Protein AF-A0A2H6ASZ6-F1 (afdb_monomer_lite)

Foldseek 3Di:
DVDDDDDDPLCCCQFVVLFVVVQVVLLVLLLLVLLCVVVVHDSVQWDDDPQKIDGPPDPDIDGSVRSQVVLVPDPDDDPSQPVHSGGGGDDDQPDAFDKFKWKWWWWWADQQQRDIATPAIEMEIEFADDPDPVVLVVLLVVLLQQLLLFAAFADFDADPPPRHTPQPDCVRGPRDDPRSDDDYHYDYDHDFDPRGPVSGHRRNNVNNVRNNVNSQLNLQVLCVVLVRDGFDPRSYSVSSNVVSVVSVVVVVVVVPPPDDDDDDDDDDDDDDDDDDDDDDDDDDDDDDDDDDDDDDDDDDDDDDYDDDDDDDDDDDDDDDDDDDDDDDDDDDDDDDDDDDDDDDDDDDDDDDDDDDDDDDDDDDDDDDDDDDDDDDDDDDDDDDDDDIRTDIDTDGD

pLDDT: mean 71.55, std 31.67, range [21.22, 98.69]

Radius of gyration: 35.8 Å; chains: 1; bounding box: 92×100×87 Å

Sequence (397 aa):
MEEGGGTGGSRSLTAEGAAILEAAEKVIEKGRIAAARHFEAAVEDVVFADGVFRVKGTDRAVDVIELARIVKSWSARPPELENGLDAEARIELPAWTFPNGCHIAEVEIDPETGVVSLERYTVVDDFGVVLNPLLVAGQVHGGVAQGVGQALTERTVYDPDSGQLLTATFLDYAIPRADDLCAIDFSWIEVPCRNNPLGVKGCGEAGSIGSPPAVINAVVDALAELGVRHVDMPATPARVREVIGRARGRGRDRGGAGGGRGGSRLRGAGQSLRRRQVGDGLRHEPPGSASLHPLRPGDGNRRPDGMRGGRYGQLLACLPAGPPHGAARRLHRHLPNPSVPVGTGTAAAVAVPVFRQATRLSGVRAPAGGARYQGSSSTSSTGASPKPLKRVARTLL

Secondary structure (DSSP, 8-state):
--S---S-TT-HHHHHHHHHHHHHHHHHHHHHHHHHHHHT--GGGEEEETTEEEETTSS-EEEHHHHHHHHHH-SS--GGGTTTT--------SS----EEEEEEEEEE-TTT--EEEEEEEEEEE-BS-S-HHHHHHHHHHHHHHHHHHHHT----B-TTT--BS--STTTS-PPPTTS-PPEEEEEE----TTSTT-B---TTHHHHHHHHHHHHHHHHHTGGGT----PSS--HHHHHHHHHHHHHHHHHHHGGG---------------------------PPPPPPPPP--------------PPPP--------------------PPPPP---------------------------------------------PPPPPPEEEE-----

Structure (mmCIF, N/CA/C/O backbone):
data_AF-A0A2H6ASZ6-F1
#
_entry.id   AF-A0A2H6ASZ6-F1
#
loop_
_atom_site.group_PDB
_atom_site.id
_atom_site.type_symbol
_atom_site.label_atom_id
_atom_site.label_alt_id
_atom_site.label_comp_id
_atom_site.label_asym_id
_atom_site.label_entity_id
_atom_site.label_seq_id
_atom_site.pdbx_PDB_ins_code
_atom_site.Cartn_x
_atom_site.Cartn_y
_atom_site.Cartn_z
_atom_site.occupancy
_atom_site.B_iso_or_equiv
_atom_site.auth_seq_id
_atom_site.auth_comp_id
_atom_site.auth_asym_id
_atom_site.auth_atom_id
_atom_site.pdbx_PDB_model_num
ATOM 1 N N . MET A 1 1 ? 21.095 6.890 -5.751 1.00 52.12 1 MET A N 1
ATOM 2 C CA . MET A 1 1 ? 20.339 8.134 -5.506 1.00 52.12 1 MET A CA 1
ATOM 3 C C . MET A 1 1 ? 21.199 8.999 -4.615 1.00 52.12 1 MET A C 1
ATOM 5 O O . MET A 1 1 ? 21.463 8.580 -3.496 1.00 52.12 1 MET A O 1
ATOM 9 N N . GLU A 1 2 ? 21.686 10.126 -5.125 1.00 64.81 2 GLU A N 1
ATOM 10 C CA . GLU A 1 2 ? 22.511 11.062 -4.344 1.00 64.81 2 GLU A CA 1
ATOM 11 C C . GLU A 1 2 ? 21.645 12.061 -3.561 1.00 64.81 2 GLU A C 1
ATOM 13 O O . GLU A 1 2 ? 21.962 12.409 -2.428 1.00 64.81 2 GLU A O 1
ATOM 18 N N . GLU A 1 3 ? 20.482 12.422 -4.112 1.00 81.44 3 GLU A N 1
ATOM 19 C CA . GLU A 1 3 ? 19.431 13.190 -3.444 1.00 81.44 3 GLU A CA 1
ATOM 20 C C . GLU A 1 3 ? 18.079 12.473 -3.584 1.00 81.44 3 GLU A C 1
ATOM 22 O O . GLU A 1 3 ? 17.826 11.786 -4.577 1.00 81.44 3 GLU A O 1
ATOM 27 N N . GLY A 1 4 ? 17.186 12.633 -2.603 1.00 82.69 4 GLY A N 1
ATOM 28 C CA . GLY A 1 4 ? 15.859 12.017 -2.631 1.00 82.69 4 GLY A CA 1
ATOM 29 C C . GLY A 1 4 ? 14.958 12.465 -1.481 1.00 82.69 4 GLY A C 1
ATOM 30 O O . GLY A 1 4 ? 15.425 12.918 -0.440 1.00 82.69 4 GLY A O 1
ATOM 31 N N . GLY A 1 5 ? 13.644 12.334 -1.672 1.00 82.56 5 GLY A N 1
ATOM 32 C CA . GLY A 1 5 ? 12.630 12.749 -0.694 1.00 82.56 5 GLY A CA 1
ATOM 33 C C . GLY A 1 5 ? 12.219 11.685 0.334 1.00 82.56 5 GLY A C 1
ATOM 34 O O . GLY A 1 5 ? 11.289 11.937 1.099 1.00 82.56 5 GLY A O 1
ATOM 35 N N . GLY A 1 6 ? 12.862 10.512 0.317 1.00 87.88 6 GLY A N 1
ATOM 36 C CA . GLY A 1 6 ? 12.512 9.352 1.143 1.00 87.88 6 GLY A CA 1
ATOM 37 C C . GLY A 1 6 ? 11.154 8.716 0.807 1.00 87.88 6 GLY A C 1
ATOM 38 O O . GLY A 1 6 ? 10.396 9.220 -0.023 1.00 87.88 6 GLY A O 1
ATOM 39 N N . THR A 1 7 ? 10.845 7.614 1.495 1.00 90.25 7 THR A N 1
ATOM 40 C CA . THR A 1 7 ? 9.547 6.928 1.411 1.00 90.25 7 THR A CA 1
ATOM 41 C C . THR A 1 7 ? 8.629 7.326 2.573 1.00 90.25 7 THR A C 1
ATOM 43 O O . THR A 1 7 ? 9.092 7.535 3.693 1.00 90.25 7 THR A O 1
ATOM 46 N N . GLY A 1 8 ? 7.332 7.474 2.295 1.00 87.38 8 GLY A N 1
ATOM 47 C CA . GLY A 1 8 ? 6.302 7.984 3.214 1.00 87.38 8 GLY A CA 1
ATOM 48 C C . GLY A 1 8 ? 5.227 8.779 2.460 1.00 87.38 8 GLY A C 1
ATOM 49 O O . GLY A 1 8 ? 5.470 9.200 1.326 1.00 87.38 8 GLY A O 1
ATOM 50 N N . GLY A 1 9 ? 4.025 8.957 3.025 1.00 87.62 9 GLY A N 1
ATOM 51 C CA . GLY A 1 9 ? 2.923 9.639 2.324 1.00 87.62 9 GLY A CA 1
ATOM 52 C C . GLY A 1 9 ? 2.546 8.958 1.001 1.00 87.62 9 GLY A C 1
ATOM 53 O O . GLY A 1 9 ? 2.246 9.630 0.014 1.00 87.62 9 GLY A O 1
ATOM 54 N N . SER A 1 10 ? 2.712 7.630 0.937 1.00 89.94 10 SER A N 1
ATOM 55 C CA . SER A 1 10 ? 2.481 6.778 -0.237 1.00 89.94 10 SER A CA 1
ATOM 56 C C . SER A 1 10 ? 3.192 7.232 -1.531 1.00 89.94 10 SER A C 1
ATOM 58 O O . SER A 1 10 ? 2.763 6.888 -2.635 1.00 89.94 10 SER A O 1
ATOM 60 N N . ARG A 1 11 ? 4.293 7.996 -1.417 1.00 90.88 11 ARG A N 1
ATOM 61 C CA . ARG A 1 11 ? 4.909 8.731 -2.541 1.00 90.88 11 ARG A CA 1
ATOM 62 C C . ARG A 1 11 ? 5.873 7.949 -3.431 1.00 90.88 11 ARG A C 1
ATOM 64 O O . ARG A 1 11 ? 6.196 8.431 -4.513 1.00 90.88 11 ARG A O 1
ATOM 71 N N . SER A 1 12 ? 6.401 6.807 -2.986 1.00 92.44 12 SER A N 1
ATOM 72 C CA . SER A 1 12 ? 7.552 6.191 -3.669 1.00 92.44 12 SER A CA 1
ATOM 73 C C . SER A 1 12 ? 7.226 5.779 -5.097 1.00 92.44 12 SER A C 1
ATOM 75 O O . SER A 1 12 ? 7.929 6.171 -6.021 1.00 92.44 12 SER A O 1
ATOM 77 N N . LEU A 1 13 ? 6.107 5.088 -5.328 1.00 92.56 13 LEU A N 1
ATOM 78 C CA . LEU A 1 13 ? 5.757 4.696 -6.693 1.00 92.56 13 LEU A CA 1
ATOM 79 C C . LEU A 1 13 ? 5.395 5.898 -7.585 1.00 92.56 13 LEU A C 1
ATOM 81 O O . LEU A 1 13 ? 5.711 5.898 -8.772 1.00 92.56 13 LEU A O 1
ATOM 85 N N . THR A 1 14 ? 4.764 6.935 -7.029 1.00 92.69 14 THR A N 1
ATOM 86 C CA . THR A 1 14 ? 4.361 8.108 -7.815 1.00 92.69 14 THR A CA 1
ATOM 87 C C . THR A 1 14 ? 5.562 8.975 -8.193 1.00 92.69 14 THR A C 1
ATOM 89 O O . THR A 1 14 ? 5.628 9.430 -9.333 1.00 92.69 14 THR A O 1
ATOM 92 N N . ALA A 1 15 ? 6.521 9.175 -7.284 1.00 92.06 15 ALA A N 1
ATOM 93 C CA . ALA A 1 15 ? 7.697 10.015 -7.505 1.00 92.06 15 ALA A CA 1
ATOM 94 C C . ALA A 1 15 ? 8.921 9.228 -8.008 1.00 92.06 15 ALA A C 1
ATOM 96 O O . ALA A 1 15 ? 9.432 9.500 -9.091 1.00 92.06 15 ALA A O 1
ATOM 97 N N . GLU A 1 16 ? 9.390 8.236 -7.252 1.00 92.69 16 GLU A N 1
ATOM 98 C CA . GLU A 1 16 ? 10.588 7.458 -7.604 1.00 92.69 16 GLU A CA 1
ATOM 99 C C . GLU A 1 16 ? 10.327 6.599 -8.849 1.00 92.69 16 GLU A C 1
ATOM 101 O O . GLU A 1 16 ? 11.180 6.524 -9.727 1.00 92.69 16 GLU A O 1
ATOM 106 N N . GLY A 1 17 ? 9.123 6.030 -8.989 1.00 93.62 17 GLY A N 1
ATOM 107 C CA . GLY A 1 17 ? 8.731 5.275 -10.186 1.00 93.62 17 GLY A CA 1
ATOM 108 C C . GLY A 1 17 ? 8.757 6.116 -11.468 1.00 93.62 17 GLY A C 1
ATOM 109 O O . GLY A 1 17 ? 9.269 5.668 -12.492 1.00 93.62 17 GLY A O 1
ATOM 110 N N . ALA A 1 18 ? 8.270 7.358 -11.411 1.00 93.06 18 ALA A N 1
ATOM 111 C CA . ALA A 1 18 ? 8.321 8.274 -12.549 1.00 93.06 18 ALA A CA 1
ATOM 112 C C . ALA A 1 18 ? 9.757 8.760 -12.853 1.00 93.06 18 ALA A C 1
ATOM 114 O O . ALA A 1 18 ? 10.101 8.929 -14.020 1.00 93.06 18 ALA A O 1
ATOM 115 N N . ALA A 1 19 ? 10.623 8.898 -11.842 1.00 93.81 19 ALA A N 1
ATOM 116 C CA . ALA A 1 19 ? 12.044 9.186 -12.052 1.00 93.81 19 ALA A CA 1
ATOM 117 C C . ALA A 1 19 ? 12.800 7.996 -12.670 1.00 93.81 19 ALA A C 1
ATOM 119 O O . ALA A 1 19 ? 13.644 8.189 -13.541 1.00 93.81 19 ALA A O 1
ATOM 120 N N . ILE A 1 20 ? 12.465 6.763 -12.273 1.00 95.12 20 ILE A N 1
ATOM 121 C CA . ILE A 1 20 ? 12.989 5.534 -12.888 1.00 95.12 20 ILE A CA 1
ATOM 122 C C . ILE A 1 20 ? 12.566 5.443 -14.361 1.00 95.12 20 ILE A C 1
ATOM 124 O O . ILE A 1 20 ? 13.389 5.068 -15.193 1.00 95.12 20 ILE A O 1
ATOM 128 N N . LEU A 1 21 ? 11.324 5.818 -14.696 1.00 94.94 21 LEU A N 1
ATOM 129 C CA . LEU A 1 21 ? 10.852 5.859 -16.083 1.00 94.94 21 LEU A CA 1
ATOM 130 C C . LEU A 1 21 ? 11.668 6.848 -16.932 1.00 94.94 21 LEU A C 1
ATOM 132 O O . LEU A 1 21 ? 12.227 6.442 -17.946 1.00 94.94 21 LEU A O 1
ATOM 136 N N . GLU A 1 22 ? 11.803 8.105 -16.498 1.00 95.00 22 GLU A N 1
ATOM 137 C CA . GLU A 1 22 ? 12.573 9.118 -17.241 1.00 95.00 22 GLU A CA 1
ATOM 138 C C . GLU A 1 22 ? 14.063 8.733 -17.363 1.00 95.00 22 GLU A C 1
ATOM 140 O O . GLU A 1 22 ? 14.683 8.915 -18.413 1.00 95.00 22 GLU A O 1
ATOM 145 N N . ALA A 1 23 ? 14.653 8.150 -16.312 1.00 96.06 23 ALA A N 1
ATOM 146 C CA . ALA A 1 23 ? 16.017 7.632 -16.377 1.00 96.06 23 ALA A CA 1
ATOM 147 C C . ALA A 1 23 ? 16.136 6.499 -17.412 1.00 96.06 23 ALA A C 1
ATOM 149 O O . ALA A 1 23 ? 17.063 6.508 -18.220 1.00 96.06 23 ALA A O 1
ATOM 150 N N . ALA A 1 24 ? 15.186 5.558 -17.439 1.00 96.75 24 ALA A N 1
ATOM 151 C CA . ALA A 1 24 ? 15.161 4.470 -18.414 1.00 96.75 24 ALA A CA 1
ATOM 152 C C . ALA A 1 24 ? 14.980 4.977 -19.857 1.00 96.75 24 ALA A C 1
ATOM 154 O O . ALA A 1 24 ? 15.649 4.477 -20.761 1.00 96.75 24 ALA A O 1
ATOM 155 N N . GLU A 1 25 ? 14.149 5.996 -20.085 1.00 96.31 25 GLU A N 1
ATOM 156 C CA . GLU A 1 25 ? 13.999 6.636 -21.400 1.00 96.31 25 GLU A CA 1
ATOM 157 C C . GLU A 1 25 ? 15.331 7.228 -21.891 1.00 96.31 25 GLU A C 1
ATOM 159 O O . GLU A 1 25 ? 15.745 6.945 -23.017 1.00 96.31 25 GLU A O 1
ATOM 164 N N . LYS A 1 26 ? 16.078 7.921 -21.022 1.00 96.88 26 LYS A N 1
ATOM 165 C CA . LYS A 1 26 ? 17.425 8.438 -21.331 1.00 96.88 26 LYS A CA 1
ATOM 166 C C . LYS A 1 26 ? 18.447 7.331 -21.625 1.00 96.88 26 LYS A C 1
ATOM 168 O O . LYS A 1 26 ? 19.269 7.488 -22.531 1.00 96.88 26 LYS A O 1
ATOM 173 N N . VAL A 1 27 ? 18.397 6.197 -20.911 1.00 97.69 27 VAL A N 1
ATOM 174 C CA . VAL A 1 27 ? 19.217 5.007 -21.236 1.00 97.69 27 VAL A CA 1
ATOM 175 C C . VAL A 1 27 ? 18.884 4.496 -22.641 1.00 97.69 27 VAL A C 1
ATOM 177 O O . VAL A 1 27 ? 19.789 4.173 -23.411 1.00 97.69 27 VAL A O 1
ATOM 180 N N . ILE A 1 28 ? 17.598 4.449 -23.005 1.00 98.00 28 ILE A N 1
ATOM 181 C CA . ILE A 1 28 ? 17.147 3.995 -24.327 1.00 98.00 28 ILE A CA 1
ATOM 182 C C . ILE A 1 28 ? 17.601 4.964 -25.426 1.00 98.00 28 ILE A C 1
ATOM 184 O O . ILE A 1 28 ? 18.074 4.510 -26.465 1.00 98.00 28 ILE A O 1
ATOM 188 N N . GLU A 1 29 ? 17.510 6.278 -25.218 1.00 97.31 29 GLU A N 1
ATOM 189 C CA . GLU A 1 29 ? 17.980 7.287 -26.179 1.00 97.31 29 GLU A CA 1
ATOM 190 C C . GLU A 1 29 ? 19.483 7.166 -26.453 1.00 97.31 29 GLU A C 1
ATOM 192 O O . GLU A 1 29 ? 19.888 7.013 -27.610 1.00 97.31 29 GLU A O 1
ATOM 197 N N . LYS A 1 30 ? 20.303 7.115 -25.395 1.00 98.00 30 LYS A N 1
ATOM 198 C CA . LYS A 1 30 ? 21.742 6.825 -25.498 1.00 98.00 30 LYS A CA 1
ATOM 199 C C . LYS A 1 30 ? 22.003 5.488 -26.193 1.00 98.00 30 LYS A C 1
ATOM 201 O O . LYS A 1 30 ? 22.866 5.387 -27.064 1.00 98.00 30 LYS A O 1
ATOM 206 N N . GLY A 1 31 ? 21.223 4.466 -25.853 1.00 98.12 31 GLY A N 1
ATOM 207 C CA . GLY A 1 31 ? 21.301 3.145 -26.460 1.00 98.12 31 GLY A CA 1
ATOM 208 C C . GLY A 1 31 ? 21.017 3.147 -27.965 1.00 98.12 31 GLY A C 1
ATOM 209 O O . GLY A 1 31 ? 21.724 2.466 -28.701 1.00 98.12 31 GLY A O 1
ATOM 210 N N . ARG A 1 32 ? 20.077 3.965 -28.467 1.00 98.31 32 ARG A N 1
ATOM 211 C CA . ARG A 1 32 ? 19.848 4.103 -29.921 1.00 98.31 32 ARG A CA 1
ATOM 212 C C . ARG A 1 32 ? 21.071 4.685 -30.629 1.00 98.31 32 ARG A C 1
ATOM 214 O O . ARG A 1 32 ? 21.480 4.132 -31.645 1.00 98.31 32 ARG A O 1
ATOM 221 N N . ILE A 1 33 ? 21.691 5.732 -30.075 1.00 98.00 33 ILE A N 1
ATOM 222 C CA . ILE A 1 33 ? 22.932 6.328 -30.614 1.00 98.00 33 ILE A CA 1
ATOM 223 C C . ILE A 1 33 ? 24.063 5.287 -30.619 1.00 98.00 33 ILE A C 1
ATOM 225 O O . ILE A 1 33 ? 24.768 5.116 -31.616 1.00 98.00 33 ILE A O 1
ATOM 229 N N . ALA A 1 34 ? 24.215 4.551 -29.516 1.00 98.19 34 ALA A N 1
ATOM 230 C CA . ALA A 1 34 ? 25.242 3.530 -29.378 1.00 98.19 34 ALA A CA 1
ATOM 231 C C . ALA A 1 34 ? 25.059 2.364 -30.367 1.00 98.19 34 ALA A C 1
ATOM 233 O O . ALA A 1 34 ? 26.008 1.961 -31.042 1.00 98.19 34 ALA A O 1
ATOM 234 N N . ALA A 1 35 ? 23.835 1.846 -30.481 1.00 98.31 35 ALA A N 1
ATOM 235 C CA . ALA A 1 35 ? 23.484 0.765 -31.392 1.00 98.31 35 ALA A CA 1
ATOM 236 C C . ALA A 1 35 ? 23.606 1.192 -32.863 1.00 98.31 35 ALA A C 1
ATOM 238 O O . ALA A 1 35 ? 24.105 0.420 -33.674 1.00 98.31 35 ALA A O 1
ATOM 239 N N . ALA A 1 36 ? 23.234 2.428 -33.207 1.00 98.00 36 ALA A N 1
ATOM 240 C CA . ALA A 1 36 ? 23.392 2.969 -34.557 1.00 98.00 36 ALA A CA 1
ATOM 241 C C . ALA A 1 36 ? 24.864 2.974 -34.998 1.00 98.00 36 ALA A C 1
ATOM 243 O O . ALA A 1 36 ? 25.190 2.469 -36.073 1.00 98.00 36 ALA A O 1
ATOM 244 N N . ARG A 1 37 ? 25.773 3.434 -34.122 1.00 96.62 37 ARG A N 1
ATOM 245 C CA . ARG A 1 37 ? 27.224 3.347 -34.356 1.00 96.62 37 ARG A CA 1
ATOM 246 C C . ARG A 1 37 ? 27.715 1.900 -34.440 1.00 96.62 37 ARG A C 1
ATOM 248 O O . ARG A 1 37 ? 28.572 1.614 -35.265 1.00 96.62 37 ARG A O 1
ATOM 255 N N . HIS A 1 38 ? 27.198 0.998 -33.605 1.00 97.25 38 HIS A N 1
ATOM 256 C CA 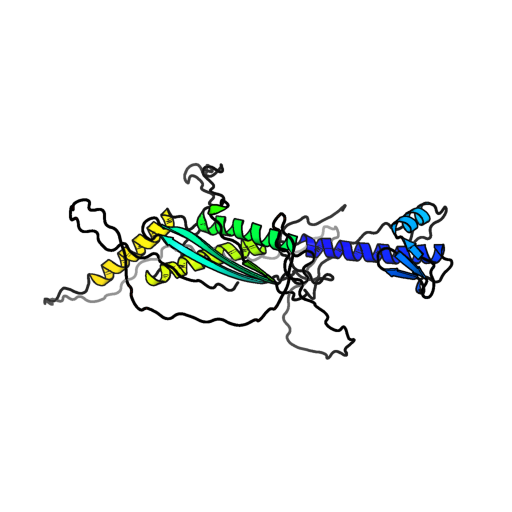. HIS A 1 38 ? 27.583 -0.417 -33.617 1.00 97.25 38 HIS A CA 1
ATOM 257 C C . HIS A 1 38 ? 27.139 -1.154 -34.895 1.00 97.25 38 HIS A C 1
ATOM 259 O O . HIS A 1 38 ? 27.878 -1.996 -35.396 1.00 97.25 38 HIS A O 1
ATOM 265 N N . PHE A 1 39 ? 25.962 -0.827 -35.433 1.00 98.00 39 PHE A N 1
ATOM 266 C CA . PHE A 1 39 ? 25.409 -1.440 -36.644 1.00 98.00 39 PHE A CA 1
ATOM 267 C C . PHE A 1 39 ? 25.753 -0.701 -37.943 1.00 98.00 39 PHE A C 1
ATOM 269 O O . PHE A 1 39 ? 25.282 -1.121 -39.002 1.00 98.00 39 PHE A O 1
ATOM 276 N N . GLU A 1 40 ? 26.508 0.399 -37.880 1.00 96.56 40 GLU A N 1
ATOM 277 C CA . GLU A 1 40 ? 26.760 1.290 -39.024 1.00 96.56 40 GLU A CA 1
ATOM 278 C C . GLU A 1 40 ? 25.442 1.686 -39.729 1.00 96.56 40 GLU A C 1
ATOM 280 O O . GLU A 1 40 ? 25.264 1.528 -40.936 1.00 96.56 40 GLU A O 1
ATOM 285 N N . ALA A 1 41 ? 24.468 2.136 -38.931 1.00 97.44 41 ALA A N 1
ATOM 286 C CA . ALA A 1 41 ? 23.109 2.472 -39.354 1.00 97.44 41 ALA A CA 1
ATOM 287 C C . ALA A 1 41 ? 22.698 3.880 -38.886 1.00 97.44 41 ALA A C 1
ATOM 289 O O . ALA A 1 41 ? 23.335 4.466 -38.010 1.00 97.44 41 ALA A O 1
ATOM 290 N N . ALA A 1 42 ? 21.611 4.414 -39.446 1.00 97.31 42 ALA A N 1
ATOM 291 C CA . ALA A 1 42 ? 20.997 5.651 -38.968 1.00 97.31 42 ALA A CA 1
ATOM 292 C C . ALA A 1 42 ? 20.338 5.442 -37.588 1.00 97.31 42 ALA A C 1
ATOM 294 O O . ALA A 1 42 ? 19.810 4.363 -37.302 1.00 97.31 42 ALA A O 1
ATOM 295 N N . VAL A 1 43 ? 20.337 6.468 -36.729 1.00 97.69 43 VAL A N 1
ATOM 296 C CA . VAL A 1 43 ? 19.743 6.389 -35.374 1.00 97.69 43 VAL A CA 1
ATOM 297 C C . VAL A 1 43 ? 18.229 6.196 -35.459 1.00 97.69 43 VAL A C 1
ATOM 299 O O . VAL A 1 43 ? 17.633 5.461 -34.674 1.00 97.69 43 VAL A O 1
ATOM 302 N N . GLU A 1 44 ? 17.622 6.802 -36.473 1.00 97.56 44 GLU A N 1
ATOM 303 C CA . GLU A 1 44 ? 16.206 6.748 -36.810 1.00 97.56 44 GLU A CA 1
ATOM 304 C C . GLU A 1 44 ? 15.758 5.335 -37.204 1.00 97.56 44 GLU A C 1
ATOM 306 O O . GLU A 1 44 ? 14.578 5.005 -37.055 1.00 97.56 44 GLU A O 1
ATOM 311 N N . ASP A 1 45 ? 16.678 4.485 -37.667 1.00 97.81 45 ASP A N 1
ATOM 312 C CA . ASP A 1 45 ? 16.417 3.089 -38.025 1.00 97.81 45 ASP A CA 1
ATOM 313 C C . ASP A 1 45 ? 16.581 2.118 -36.850 1.00 97.81 45 ASP A C 1
ATOM 315 O O . ASP A 1 45 ? 16.204 0.951 -36.972 1.00 97.81 45 ASP A O 1
ATOM 319 N N . VAL A 1 46 ? 17.071 2.577 -35.694 1.00 98.38 46 VAL A N 1
AT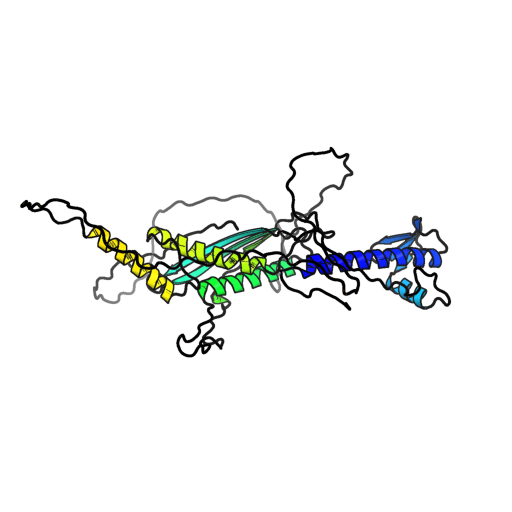OM 320 C CA . VAL A 1 46 ? 17.177 1.752 -34.486 1.00 98.38 46 VAL A CA 1
ATOM 321 C C . VAL A 1 46 ? 15.895 1.835 -33.658 1.00 98.38 46 VAL A C 1
ATOM 323 O O . VAL A 1 46 ? 15.488 2.897 -33.188 1.00 98.38 46 VAL A O 1
ATOM 326 N N . VAL A 1 47 ? 15.279 0.680 -33.411 1.00 97.88 47 VAL A N 1
ATOM 327 C CA . VAL A 1 47 ? 14.179 0.517 -32.449 1.00 97.88 47 VAL A CA 1
ATOM 328 C C . VAL A 1 47 ? 14.662 -0.206 -31.196 1.00 97.88 47 VAL A C 1
ATOM 330 O O . VAL A 1 47 ? 15.598 -1.000 -31.258 1.00 97.88 47 VAL A O 1
ATOM 333 N N . PHE A 1 48 ? 14.001 0.055 -30.068 1.00 98.12 48 PHE A N 1
ATOM 334 C CA . PHE A 1 48 ? 14.210 -0.660 -28.811 1.00 98.12 48 PHE A CA 1
ATOM 335 C C . PHE A 1 48 ? 12.909 -1.341 -28.385 1.00 98.12 48 PHE A C 1
ATOM 337 O O . PHE A 1 48 ? 11.870 -0.683 -28.321 1.00 98.12 48 PHE A O 1
ATOM 344 N N . ALA A 1 49 ? 12.973 -2.639 -28.104 1.00 96.94 49 ALA A N 1
ATOM 345 C CA . ALA A 1 49 ? 11.876 -3.434 -27.559 1.00 96.94 49 ALA A CA 1
ATOM 346 C C . ALA A 1 49 ? 12.455 -4.616 -26.770 1.00 96.94 49 ALA A C 1
ATOM 348 O O . ALA A 1 49 ? 13.510 -5.130 -27.131 1.00 96.94 49 ALA A O 1
ATOM 349 N N . ASP A 1 50 ? 11.782 -5.036 -25.696 1.00 95.44 50 ASP A N 1
ATOM 350 C CA . ASP A 1 50 ? 12.115 -6.245 -24.923 1.00 95.44 50 ASP A CA 1
ATOM 351 C C . ASP A 1 50 ? 13.595 -6.351 -24.479 1.00 95.44 50 ASP A C 1
ATOM 353 O O . ASP A 1 50 ? 14.176 -7.432 -24.426 1.00 95.44 50 ASP A O 1
ATOM 357 N N . GLY A 1 51 ? 14.225 -5.211 -24.163 1.00 97.31 51 GLY A N 1
ATOM 358 C CA . GLY A 1 51 ? 15.635 -5.142 -23.750 1.00 97.31 51 GLY A CA 1
ATOM 359 C C . GLY A 1 51 ? 16.654 -5.154 -24.898 1.00 97.31 51 GLY A C 1
ATOM 360 O O . GLY A 1 51 ? 17.855 -5.179 -24.636 1.00 97.31 51 GLY A O 1
ATOM 361 N N . VAL A 1 52 ? 16.201 -5.118 -26.153 1.00 98.38 52 VAL A N 1
ATOM 362 C CA . VAL A 1 52 ? 17.020 -5.305 -27.357 1.00 98.38 52 VAL A CA 1
ATOM 363 C C . VAL A 1 52 ? 16.917 -4.098 -28.291 1.00 98.38 52 VAL A C 1
ATOM 365 O O . VAL A 1 52 ? 15.823 -3.624 -28.602 1.00 98.38 52 VAL A O 1
ATOM 368 N N . PHE A 1 53 ? 18.062 -3.633 -28.793 1.00 98.62 53 PHE A N 1
ATOM 369 C CA . PHE A 1 53 ? 18.143 -2.675 -29.897 1.00 98.62 53 PHE A CA 1
ATOM 370 C C . PHE A 1 53 ? 18.225 -3.430 -31.225 1.00 98.62 53 PHE A C 1
ATOM 372 O O . PHE A 1 53 ? 19.019 -4.360 -31.352 1.00 98.62 53 PHE A O 1
ATOM 379 N N . ARG A 1 54 ? 17.426 -3.038 -32.223 1.00 98.44 54 ARG A N 1
ATOM 380 C CA . ARG A 1 54 ? 17.338 -3.695 -33.542 1.00 98.44 54 ARG A CA 1
ATOM 381 C C . ARG A 1 54 ? 17.262 -2.663 -34.663 1.00 98.44 54 ARG A C 1
ATOM 383 O O . ARG A 1 54 ? 16.564 -1.662 -34.517 1.00 98.44 54 ARG A O 1
ATOM 390 N N . VAL A 1 55 ? 17.903 -2.932 -35.803 1.00 98.38 55 VAL A N 1
ATOM 391 C CA . VAL A 1 55 ? 17.725 -2.116 -37.020 1.00 98.38 55 VAL A CA 1
ATOM 392 C C . VAL A 1 55 ? 16.457 -2.553 -37.764 1.00 98.38 55 VAL A C 1
ATOM 394 O O . VAL A 1 55 ? 16.293 -3.737 -38.081 1.00 98.38 55 VAL A O 1
ATOM 397 N N . LYS A 1 56 ? 15.555 -1.603 -38.045 1.00 97.38 56 LYS A N 1
ATOM 398 C CA . LYS A 1 56 ? 14.274 -1.822 -38.742 1.00 97.38 56 LYS A CA 1
ATOM 399 C C . LYS A 1 56 ? 14.457 -2.638 -40.024 1.00 97.38 56 LYS A C 1
ATOM 401 O O . LYS A 1 56 ? 15.362 -2.390 -40.811 1.00 97.38 56 LYS A O 1
ATOM 406 N N . GLY A 1 57 ? 13.568 -3.609 -40.238 1.00 94.50 57 GLY A N 1
ATOM 407 C CA . GLY A 1 57 ? 13.587 -4.461 -41.432 1.00 94.50 57 GLY A CA 1
ATOM 408 C C . GLY A 1 57 ? 14.729 -5.484 -41.492 1.00 94.50 57 GLY A C 1
ATOM 409 O O . GLY A 1 57 ? 14.855 -6.154 -42.512 1.00 94.50 57 GLY A O 1
ATOM 410 N N . THR A 1 58 ? 15.538 -5.634 -40.434 1.00 96.00 58 THR A N 1
ATOM 411 C CA . THR A 1 58 ? 16.668 -6.580 -40.402 1.00 96.00 58 THR A CA 1
ATOM 412 C C . THR A 1 58 ? 16.665 -7.484 -39.163 1.00 96.00 58 THR A C 1
ATOM 414 O O . THR A 1 58 ? 15.976 -7.249 -38.163 1.00 96.00 58 THR A O 1
ATOM 417 N N . ASP A 1 59 ? 17.470 -8.540 -39.229 1.00 94.38 59 ASP A N 1
ATOM 418 C CA . ASP A 1 59 ? 17.774 -9.448 -38.127 1.00 94.38 59 ASP A CA 1
ATOM 419 C C . ASP A 1 59 ? 18.799 -8.870 -37.128 1.00 94.38 59 ASP A C 1
ATOM 421 O O . ASP A 1 59 ? 18.760 -9.261 -35.958 1.00 94.38 59 ASP A O 1
ATOM 425 N N . ARG A 1 60 ? 19.625 -7.898 -37.551 1.00 97.69 60 ARG A N 1
ATOM 426 C CA . ARG A 1 60 ? 20.663 -7.222 -36.747 1.00 97.69 60 ARG A CA 1
ATOM 427 C C . ARG A 1 60 ? 20.104 -6.637 -35.449 1.00 97.69 60 ARG A C 1
ATOM 429 O O . ARG A 1 60 ? 19.288 -5.708 -35.471 1.00 97.69 60 ARG A O 1
ATOM 436 N N . ALA A 1 61 ? 20.559 -7.186 -34.326 1.00 98.19 61 ALA A N 1
ATOM 437 C CA . ALA A 1 61 ? 20.093 -6.852 -32.988 1.00 98.19 61 ALA A CA 1
ATOM 438 C C . ALA A 1 61 ? 21.184 -7.072 -31.924 1.00 98.19 61 ALA A C 1
ATOM 440 O O . ALA A 1 61 ? 22.094 -7.867 -32.139 1.00 98.19 61 ALA A O 1
ATOM 441 N N . VAL A 1 62 ? 21.084 -6.361 -30.796 1.00 98.56 62 VAL A N 1
ATOM 442 C CA . VAL A 1 62 ? 22.017 -6.415 -29.655 1.00 98.56 62 VAL A CA 1
ATOM 443 C C . VAL A 1 62 ? 21.252 -6.155 -28.355 1.00 98.56 62 VAL A C 1
ATOM 445 O O . VAL A 1 62 ? 20.371 -5.289 -28.321 1.00 98.56 62 VAL A O 1
ATOM 448 N N . ASP A 1 63 ? 21.545 -6.901 -27.288 1.00 98.38 63 ASP A N 1
ATOM 449 C CA . ASP A 1 63 ? 20.905 -6.678 -25.985 1.00 98.38 63 ASP A CA 1
ATOM 450 C C . ASP A 1 63 ? 21.489 -5.442 -25.270 1.00 98.38 63 ASP A C 1
ATOM 452 O O . ASP A 1 63 ? 22.633 -5.049 -25.505 1.00 98.38 63 ASP A O 1
ATOM 456 N N . VAL A 1 64 ? 20.708 -4.790 -24.404 1.00 98.00 64 VAL A N 1
ATOM 457 C CA . VAL A 1 64 ? 21.118 -3.552 -23.709 1.00 98.00 64 VAL A CA 1
ATOM 458 C C . VAL A 1 64 ? 22.371 -3.715 -22.834 1.00 98.00 64 VAL A C 1
ATOM 460 O O . VAL A 1 64 ? 23.165 -2.780 -22.715 1.00 98.00 64 VAL A O 1
ATOM 463 N N . ILE A 1 65 ? 22.592 -4.892 -22.248 1.00 97.81 65 ILE A N 1
ATOM 464 C CA . ILE A 1 65 ? 23.751 -5.199 -21.403 1.00 97.81 65 ILE A CA 1
ATOM 465 C C . ILE A 1 65 ? 24.980 -5.503 -22.267 1.00 97.81 65 ILE A C 1
ATOM 467 O O . ILE A 1 65 ? 26.075 -5.035 -21.954 1.00 97.81 65 ILE A O 1
ATOM 471 N N . GLU A 1 66 ? 24.829 -6.244 -23.366 1.00 98.44 66 GLU A N 1
ATOM 472 C CA . GLU A 1 66 ? 25.889 -6.422 -24.365 1.00 98.44 66 GLU A CA 1
ATOM 473 C C . GLU A 1 66 ? 26.306 -5.084 -24.987 1.00 98.44 66 GLU A C 1
ATOM 475 O O . GLU A 1 66 ? 27.496 -4.758 -24.990 1.00 98.44 66 GLU A O 1
ATOM 480 N N . LEU A 1 67 ? 25.347 -4.250 -25.391 1.00 98.44 67 LEU A N 1
ATOM 481 C CA . LEU A 1 67 ? 25.618 -2.912 -25.907 1.00 98.44 67 LEU A CA 1
ATOM 482 C C . LEU A 1 67 ? 26.362 -2.047 -24.879 1.00 98.44 67 LEU A C 1
ATOM 484 O O . LEU A 1 67 ? 27.326 -1.369 -25.233 1.00 98.44 67 LEU A O 1
ATOM 488 N N . ALA A 1 68 ? 25.993 -2.116 -23.596 1.00 97.81 68 ALA A N 1
ATOM 489 C CA . ALA A 1 68 ? 26.722 -1.431 -22.529 1.00 97.81 68 ALA A CA 1
ATOM 490 C C . ALA A 1 68 ? 28.187 -1.903 -22.411 1.00 97.81 68 ALA A C 1
ATOM 492 O O . ALA A 1 68 ? 29.072 -1.084 -22.147 1.00 97.81 68 ALA A O 1
ATOM 493 N N . ARG A 1 69 ? 28.477 -3.197 -22.629 1.00 97.94 69 ARG A N 1
ATOM 494 C CA . ARG A 1 69 ? 29.859 -3.723 -22.674 1.00 97.94 69 ARG A CA 1
ATOM 495 C C . ARG A 1 69 ? 30.616 -3.207 -23.902 1.00 97.94 69 ARG A C 1
ATOM 497 O O . ARG A 1 69 ? 31.754 -2.768 -23.754 1.00 97.94 69 ARG A O 1
ATOM 504 N N . ILE A 1 70 ? 29.977 -3.196 -25.074 1.00 97.81 70 ILE A N 1
ATOM 505 C CA . ILE A 1 70 ? 30.548 -2.683 -26.332 1.00 97.81 70 ILE A CA 1
ATOM 506 C C . ILE A 1 70 ? 30.904 -1.193 -26.203 1.00 97.81 70 ILE A C 1
ATOM 508 O O . ILE A 1 70 ? 32.028 -0.794 -26.495 1.00 97.81 70 ILE A O 1
ATOM 512 N N . VAL A 1 71 ? 29.991 -0.363 -25.687 1.00 97.50 71 VAL A N 1
ATOM 513 C CA . VAL A 1 71 ? 30.251 1.070 -25.446 1.00 97.50 71 VAL A CA 1
ATOM 514 C C . VAL A 1 71 ? 31.389 1.271 -24.440 1.00 97.50 71 VAL A C 1
ATOM 516 O O . VAL A 1 71 ? 32.211 2.180 -24.596 1.00 97.50 71 VAL A O 1
ATOM 519 N N . LYS A 1 72 ? 31.488 0.409 -23.418 1.00 95.50 72 LYS A N 1
ATOM 520 C CA . LYS A 1 72 ? 32.594 0.455 -22.452 1.00 95.50 72 LYS A CA 1
ATOM 521 C C . LYS A 1 72 ? 33.951 0.166 -23.099 1.00 95.50 72 LYS A C 1
ATOM 523 O O . LYS A 1 72 ? 34.914 0.813 -22.693 1.00 95.50 72 LYS A O 1
ATOM 528 N N . SER A 1 73 ? 34.027 -0.701 -24.116 1.00 96.12 73 SER A N 1
ATOM 529 C CA . SER A 1 73 ? 35.277 -1.039 -24.817 1.00 96.12 73 SER A CA 1
ATOM 530 C C . SER A 1 73 ? 35.718 -0.033 -25.890 1.00 96.12 73 SER A C 1
ATOM 532 O O . SER A 1 73 ? 36.799 -0.189 -26.455 1.00 96.12 73 SER A O 1
ATOM 534 N N . TRP A 1 74 ? 34.915 0.986 -26.214 1.00 96.00 74 TRP A N 1
ATOM 535 C CA . TRP A 1 74 ? 35.297 2.004 -27.197 1.00 96.00 74 TRP A CA 1
ATOM 536 C C . TRP A 1 74 ? 36.413 2.917 -26.678 1.00 96.00 74 TRP A C 1
ATOM 538 O O . TRP A 1 74 ? 36.262 3.569 -25.647 1.00 96.00 74 TRP A O 1
ATOM 548 N N . SER A 1 75 ? 37.498 3.027 -27.451 1.00 91.56 75 SER A N 1
ATOM 549 C CA . SER A 1 75 ? 38.636 3.918 -27.172 1.00 91.56 75 SER A CA 1
ATOM 550 C C . SER A 1 75 ? 38.277 5.407 -27.220 1.00 91.56 75 SER A C 1
ATOM 552 O O . SER A 1 75 ? 38.887 6.206 -26.517 1.00 91.56 75 SER A O 1
ATOM 554 N N . ALA A 1 76 ? 37.279 5.775 -28.028 1.00 91.75 76 ALA A N 1
ATOM 555 C CA . ALA A 1 76 ? 36.707 7.114 -28.090 1.00 91.75 76 ALA A CA 1
ATOM 556 C C . ALA A 1 76 ? 35.177 7.023 -28.186 1.00 91.75 76 ALA A C 1
ATOM 558 O O . ALA A 1 76 ? 34.629 6.436 -29.133 1.00 91.75 76 ALA A O 1
ATOM 559 N N . ARG A 1 77 ? 34.487 7.603 -27.201 1.00 93.19 77 ARG A N 1
ATOM 560 C CA . ARG A 1 77 ? 33.024 7.739 -27.161 1.00 93.19 77 ARG A CA 1
ATOM 561 C C . ARG A 1 77 ? 32.630 9.140 -27.654 1.00 93.19 77 ARG A C 1
ATOM 563 O O . ARG A 1 77 ? 33.392 10.075 -27.417 1.00 93.19 77 ARG A O 1
ATOM 570 N N . PRO A 1 78 ? 31.493 9.299 -28.351 1.00 91.75 78 PRO A N 1
ATOM 571 C CA . PRO A 1 78 ? 30.960 10.624 -28.651 1.00 91.75 78 PRO A CA 1
ATOM 572 C C . PRO A 1 78 ? 30.454 11.293 -27.352 1.00 91.75 78 PRO A C 1
ATOM 574 O O . PRO A 1 78 ? 30.187 10.570 -26.385 1.00 91.75 78 PRO A O 1
ATOM 577 N N . PRO A 1 79 ? 30.320 12.633 -27.296 1.00 92.94 79 PRO A N 1
ATOM 578 C CA . PRO A 1 79 ? 29.968 13.362 -26.070 1.00 92.94 79 PRO A CA 1
ATOM 579 C C . PRO A 1 79 ? 28.686 12.867 -25.382 1.00 92.94 79 PRO A C 1
ATOM 581 O O . PRO A 1 79 ? 28.634 12.746 -24.162 1.00 92.94 79 PRO A O 1
ATOM 584 N N . GLU A 1 80 ? 27.672 12.481 -26.158 1.00 93.69 80 GLU A N 1
ATOM 585 C CA . GLU A 1 80 ? 26.386 11.958 -25.676 1.00 93.69 80 GLU A CA 1
ATOM 586 C C . GLU A 1 80 ? 26.533 10.648 -24.875 1.00 93.69 80 GLU A C 1
ATOM 588 O O . GLU A 1 80 ? 25.661 10.285 -24.080 1.00 93.69 80 GLU A O 1
ATOM 593 N N . LEU A 1 81 ? 27.650 9.940 -25.080 1.00 95.94 81 LEU A N 1
ATOM 594 C CA . LEU A 1 81 ? 27.981 8.639 -24.504 1.00 95.94 81 LEU A CA 1
ATOM 595 C C . LEU A 1 81 ? 29.273 8.676 -23.674 1.00 95.94 81 LEU A C 1
ATOM 597 O O . LEU A 1 81 ? 29.869 7.623 -23.450 1.00 95.94 81 LEU A O 1
ATOM 601 N N . GLU A 1 82 ? 29.724 9.846 -23.209 1.00 93.00 82 GLU A N 1
ATOM 602 C CA . GLU A 1 82 ? 30.924 9.984 -22.365 1.00 93.00 82 GLU A CA 1
ATOM 603 C C . GLU A 1 82 ? 30.864 9.023 -21.157 1.00 93.00 82 GLU A C 1
ATOM 605 O O . GLU A 1 82 ? 31.693 8.112 -21.025 1.00 93.00 82 GLU A O 1
ATOM 610 N N . ASN A 1 83 ? 29.766 9.098 -20.396 1.00 92.44 83 ASN A N 1
ATOM 611 C CA . ASN A 1 83 ? 29.429 8.200 -19.281 1.00 92.44 83 ASN A CA 1
ATOM 612 C C . ASN A 1 83 ? 28.806 6.856 -19.732 1.00 92.44 83 ASN A C 1
ATOM 614 O O . ASN A 1 83 ? 28.102 6.189 -18.979 1.00 92.44 83 ASN A O 1
ATOM 618 N N . GLY A 1 84 ? 29.020 6.445 -20.984 1.00 95.38 84 GLY A N 1
ATOM 619 C CA . GLY A 1 84 ? 28.405 5.250 -21.559 1.00 95.38 84 GLY A CA 1
ATOM 620 C C . GLY A 1 84 ? 26.879 5.355 -21.623 1.00 95.38 84 GLY A C 1
ATOM 621 O O . GLY A 1 84 ? 26.345 6.370 -22.067 1.00 95.38 84 GLY A O 1
ATOM 622 N N . LEU A 1 85 ? 26.183 4.300 -21.189 1.00 96.69 85 LEU A N 1
ATOM 623 C CA . LEU A 1 85 ? 24.715 4.263 -21.123 1.00 96.69 85 LEU A CA 1
ATOM 624 C C . LEU A 1 85 ? 24.150 4.723 -19.769 1.00 96.69 85 LEU A C 1
ATOM 626 O O . LEU A 1 85 ? 22.933 4.737 -19.611 1.00 96.69 85 LEU A O 1
ATOM 630 N N . ASP A 1 86 ? 24.995 5.114 -18.811 1.00 95.19 86 ASP A N 1
ATOM 631 C CA . ASP A 1 86 ? 24.543 5.529 -17.481 1.00 95.19 86 ASP A CA 1
ATOM 632 C C . ASP A 1 86 ? 23.749 6.850 -17.591 1.00 95.19 86 ASP A C 1
ATOM 634 O O . ASP A 1 86 ? 24.108 7.753 -18.361 1.00 95.19 86 ASP A O 1
ATOM 638 N N . ALA A 1 87 ? 22.631 6.957 -16.868 1.00 93.94 87 ALA A N 1
ATOM 639 C CA . ALA A 1 87 ? 21.698 8.076 -16.977 1.00 93.94 87 ALA A CA 1
ATOM 640 C C . ALA A 1 87 ? 21.046 8.425 -15.636 1.00 93.94 87 ALA A C 1
ATOM 642 O O . ALA A 1 87 ? 20.818 7.562 -14.789 1.00 93.94 87 ALA A O 1
ATOM 643 N N . GLU A 1 88 ? 20.695 9.702 -15.489 1.00 93.50 88 GLU A N 1
ATOM 644 C CA . GLU A 1 88 ? 20.072 10.259 -14.292 1.00 93.50 88 GLU A CA 1
ATOM 645 C C . GLU A 1 88 ? 18.838 11.090 -14.657 1.00 93.50 88 GLU A C 1
ATOM 647 O O . GLU A 1 88 ? 18.755 11.722 -15.720 1.00 93.50 88 GLU A O 1
ATOM 652 N N . ALA A 1 89 ? 17.866 11.100 -13.751 1.00 91.81 89 ALA A N 1
ATOM 653 C CA . ALA A 1 89 ? 16.642 11.873 -13.865 1.00 91.81 89 ALA A CA 1
ATOM 654 C C . ALA A 1 89 ? 16.263 12.464 -12.507 1.00 91.81 89 ALA A C 1
ATOM 656 O O . ALA A 1 89 ? 16.388 11.815 -11.468 1.00 91.81 89 ALA A O 1
ATOM 657 N N . ARG A 1 90 ? 15.771 13.702 -12.538 1.00 91.81 90 ARG A N 1
ATOM 658 C CA . ARG A 1 90 ? 15.227 14.417 -11.386 1.00 91.81 90 ARG A CA 1
ATOM 659 C C . ARG A 1 90 ? 13.893 14.991 -11.820 1.00 91.81 90 ARG A C 1
ATOM 661 O O . ARG A 1 90 ? 13.864 15.919 -12.621 1.00 91.81 90 ARG A O 1
ATOM 668 N N . ILE A 1 91 ? 12.815 14.451 -11.268 1.00 86.94 91 ILE A N 1
ATOM 669 C CA . ILE A 1 91 ? 11.466 14.898 -11.599 1.00 86.94 91 ILE A CA 1
ATOM 670 C C . ILE A 1 91 ? 10.932 15.859 -10.543 1.00 86.94 91 ILE A C 1
ATOM 672 O O . ILE A 1 91 ? 11.246 15.748 -9.355 1.00 86.94 91 ILE A O 1
ATOM 676 N N . GLU A 1 92 ? 10.029 16.728 -10.973 1.00 87.06 92 GLU A N 1
ATOM 677 C CA . GLU A 1 92 ? 9.091 17.425 -10.105 1.00 87.06 92 GLU A CA 1
ATOM 678 C C . GLU A 1 92 ? 7.678 17.033 -10.551 1.00 87.06 92 GLU A C 1
ATOM 680 O O . GLU A 1 92 ? 7.316 17.205 -11.715 1.00 87.06 92 GLU A O 1
ATOM 685 N N . LEU A 1 93 ? 6.888 16.433 -9.654 1.00 83.94 93 LEU A N 1
ATOM 686 C CA . LEU A 1 93 ? 5.515 16.053 -9.987 1.00 83.94 93 LEU A CA 1
ATOM 687 C C . LEU A 1 93 ? 4.625 17.305 -9.990 1.00 83.94 93 LEU A C 1
ATOM 689 O O . LEU A 1 93 ? 4.604 18.023 -8.990 1.00 83.94 93 LEU A O 1
ATOM 693 N N . PRO A 1 94 ? 3.829 17.550 -11.048 1.00 84.31 94 PRO A N 1
ATOM 694 C CA . PRO A 1 94 ? 3.069 18.793 -11.189 1.00 84.31 94 PRO A CA 1
ATOM 695 C C . PRO A 1 94 ? 1.907 18.921 -10.191 1.00 84.31 94 PRO A C 1
ATOM 697 O O . PRO A 1 94 ? 1.377 20.013 -10.001 1.00 84.31 94 PRO A O 1
ATOM 700 N N . ALA A 1 95 ? 1.470 17.812 -9.585 1.00 87.12 95 ALA A N 1
ATOM 701 C CA . ALA A 1 95 ? 0.463 17.778 -8.529 1.00 87.12 95 ALA A CA 1
ATOM 702 C C . ALA A 1 95 ? 0.468 16.422 -7.799 1.00 87.12 95 ALA A C 1
ATOM 704 O O . ALA A 1 95 ? 1.001 15.428 -8.293 1.00 87.12 95 ALA A O 1
ATOM 705 N N . TRP A 1 96 ? -0.184 16.382 -6.636 1.00 89.12 96 TRP A N 1
ATOM 706 C CA . TRP A 1 96 ? -0.431 15.161 -5.864 1.00 89.12 96 TRP A CA 1
ATOM 707 C C . TRP A 1 96 ? -1.365 14.182 -6.596 1.00 89.12 96 TRP A C 1
ATOM 709 O O . TRP A 1 96 ? -2.165 14.574 -7.450 1.00 89.12 96 TRP A O 1
ATOM 719 N N . THR A 1 97 ? -1.288 12.900 -6.240 1.00 92.38 97 THR A N 1
ATOM 720 C CA . THR A 1 97 ? -2.235 11.869 -6.692 1.00 92.38 97 THR A CA 1
ATOM 721 C C . THR A 1 97 ? -3.348 11.681 -5.668 1.00 92.38 97 THR A C 1
ATOM 723 O O . THR A 1 97 ? -3.066 11.684 -4.473 1.00 92.38 97 THR A O 1
ATOM 726 N N . PHE A 1 98 ? -4.573 11.429 -6.125 1.00 93.12 98 PHE A N 1
ATOM 727 C CA . PHE A 1 98 ? -5.747 11.254 -5.264 1.00 93.12 98 PHE A CA 1
ATOM 728 C C . PHE A 1 98 ? -6.298 9.822 -5.392 1.00 93.12 98 PHE A C 1
ATOM 730 O O . PHE A 1 98 ? -7.176 9.586 -6.230 1.00 93.12 98 PHE A O 1
ATOM 737 N N . PRO A 1 99 ? -5.755 8.842 -4.639 1.00 94.62 99 PRO A N 1
ATOM 738 C CA . PRO A 1 99 ? -6.433 7.562 -4.456 1.00 94.62 99 PRO A CA 1
ATOM 739 C C . PRO A 1 99 ? -7.765 7.783 -3.727 1.00 94.62 99 PRO A C 1
ATOM 741 O O . PRO A 1 99 ? -7.940 8.773 -3.016 1.00 94.62 99 PRO A O 1
ATOM 744 N N . ASN A 1 100 ? -8.716 6.885 -3.948 1.00 95.38 100 ASN A N 1
ATOM 745 C CA . ASN A 1 100 ? -10.045 6.898 -3.336 1.00 95.38 100 ASN A CA 1
ATOM 746 C C . ASN A 1 100 ? -10.532 5.454 -3.187 1.00 95.38 100 ASN A C 1
ATOM 748 O O . ASN A 1 100 ? -10.037 4.582 -3.903 1.00 95.38 100 ASN A O 1
ATOM 752 N N . GLY A 1 101 ? -11.485 5.207 -2.290 1.00 95.94 101 GLY A N 1
ATOM 753 C CA . GLY A 1 101 ? -11.934 3.849 -2.021 1.00 95.94 101 GLY A CA 1
ATOM 754 C C . GLY A 1 101 ? -13.321 3.758 -1.398 1.00 95.94 101 GLY A C 1
ATOM 755 O O . GLY A 1 101 ? -14.115 4.695 -1.391 1.00 95.94 101 GLY A O 1
ATOM 756 N N . CYS A 1 102 ? -13.650 2.573 -0.904 1.00 97.81 102 CYS A N 1
ATOM 757 C CA . CYS A 1 102 ? -14.876 2.306 -0.169 1.00 97.81 102 CYS A CA 1
ATOM 758 C C . CYS A 1 102 ? -14.620 1.149 0.791 1.00 97.81 102 CYS A C 1
ATOM 760 O O . CYS A 1 102 ? -14.281 0.051 0.351 1.00 97.81 102 CYS A O 1
ATOM 762 N N . HIS A 1 103 ? -14.786 1.398 2.090 1.00 98.38 103 HIS A N 1
ATOM 763 C CA . HIS A 1 103 ? -14.500 0.439 3.152 1.00 98.38 103 HIS A CA 1
ATOM 764 C C . HIS A 1 103 ? -15.776 0.095 3.923 1.00 98.38 103 HIS A C 1
ATOM 766 O O . HIS A 1 103 ? -16.434 0.954 4.516 1.00 98.38 103 HIS A O 1
ATOM 772 N N . ILE A 1 104 ? -16.119 -1.189 3.931 1.00 98.31 104 ILE A N 1
ATOM 773 C CA . ILE A 1 104 ? -17.313 -1.729 4.574 1.00 98.31 104 ILE A CA 1
ATOM 774 C C . ILE A 1 104 ? -16.861 -2.717 5.645 1.00 98.31 104 ILE A C 1
ATOM 776 O O . ILE A 1 104 ? -16.267 -3.744 5.327 1.00 98.31 104 ILE A O 1
ATOM 780 N N . ALA A 1 105 ? -17.168 -2.405 6.903 1.00 98.62 105 ALA A N 1
ATOM 781 C CA . ALA A 1 105 ? -16.941 -3.279 8.046 1.00 98.62 105 ALA A CA 1
ATOM 782 C C . ALA A 1 105 ? -18.285 -3.749 8.619 1.00 98.62 105 ALA A C 1
ATOM 784 O O . ALA A 1 105 ? -19.222 -2.962 8.780 1.00 98.62 105 ALA A O 1
ATOM 785 N N . GLU A 1 106 ? -18.367 -5.030 8.957 1.00 98.44 106 GLU A N 1
ATOM 786 C CA . GLU A 1 106 ? -19.496 -5.622 9.667 1.00 98.44 106 GLU A CA 1
ATOM 787 C C . GLU A 1 106 ? -19.014 -6.136 11.018 1.00 98.44 106 GLU A C 1
ATOM 789 O O . GLU A 1 106 ? -18.043 -6.891 11.079 1.00 98.44 106 GLU A O 1
ATOM 794 N N . VAL A 1 107 ? -19.690 -5.730 12.094 1.00 98.50 107 VAL A N 1
ATOM 795 C CA . VAL A 1 107 ? -19.305 -6.092 13.462 1.00 98.50 107 VAL A CA 1
ATOM 796 C C . VAL A 1 107 ? -20.469 -6.697 14.230 1.00 98.50 107 VAL A C 1
ATOM 798 O O . VAL A 1 107 ? -21.630 -6.327 14.034 1.00 98.50 107 VAL A O 1
ATOM 801 N N . GLU A 1 108 ? -20.142 -7.587 15.157 1.00 98.19 108 GLU A N 1
ATOM 802 C CA . GLU A 1 108 ? -21.062 -8.057 16.187 1.00 98.19 108 GLU A CA 1
ATOM 803 C C . GLU A 1 108 ? -20.589 -7.593 17.557 1.00 98.19 108 GLU A C 1
ATOM 805 O O . GLU A 1 108 ? -19.396 -7.583 17.847 1.00 98.19 108 GLU A O 1
ATOM 810 N N . ILE A 1 109 ? -21.538 -7.172 18.396 1.00 98.19 109 ILE A N 1
ATOM 811 C CA . ILE A 1 109 ? -21.252 -6.680 19.744 1.00 98.19 109 ILE A CA 1
ATOM 812 C C . ILE A 1 109 ? -21.993 -7.545 20.757 1.00 98.19 109 ILE A C 1
ATOM 814 O O . ILE A 1 109 ? -23.227 -7.622 20.738 1.00 98.19 109 ILE A O 1
ATOM 818 N N . ASP A 1 110 ? -21.245 -8.154 21.675 1.00 97.31 110 ASP A N 1
ATOM 819 C CA . ASP A 1 110 ? -21.810 -8.752 22.882 1.00 97.31 110 ASP A CA 1
ATOM 820 C C . ASP A 1 110 ? -22.290 -7.620 23.813 1.00 97.31 110 ASP A C 1
ATOM 822 O O . ASP A 1 110 ? -21.480 -6.817 24.285 1.00 97.31 110 ASP A O 1
ATOM 826 N N . PRO A 1 111 ? -23.599 -7.516 24.105 1.00 93.38 111 PRO A N 1
ATOM 827 C CA . PRO A 1 111 ? -24.134 -6.402 24.878 1.00 93.38 111 PRO A CA 1
ATOM 828 C C . PRO A 1 111 ? -23.779 -6.436 26.373 1.00 93.38 111 PRO A C 1
ATOM 830 O O . PRO A 1 111 ? -23.988 -5.431 27.058 1.00 93.38 111 PRO A O 1
ATOM 833 N N . GLU A 1 112 ? -23.283 -7.561 26.893 1.00 94.31 112 GLU A N 1
ATOM 834 C CA . GLU A 1 112 ? -22.965 -7.743 28.310 1.00 94.31 112 GLU A CA 1
ATOM 835 C C . GLU A 1 112 ? -21.454 -7.628 28.574 1.00 94.31 112 GLU A C 1
ATOM 837 O O . GLU A 1 112 ? -21.055 -6.987 29.556 1.00 94.31 112 GLU A O 1
ATOM 842 N N . THR A 1 113 ? -20.608 -8.161 27.678 1.00 97.06 113 THR A N 1
ATOM 843 C CA . THR A 1 113 ? -19.135 -8.025 27.753 1.00 97.06 113 THR A CA 1
ATOM 844 C C . THR A 1 113 ? -18.579 -6.826 26.978 1.00 97.06 113 THR A C 1
ATOM 846 O O . THR A 1 113 ? -17.479 -6.367 27.282 1.00 97.06 113 THR A O 1
ATOM 849 N N . GLY A 1 114 ? -19.334 -6.273 26.025 1.00 96.88 114 GLY A N 1
ATOM 850 C CA . GLY A 1 114 ? -18.906 -5.185 25.138 1.00 96.88 114 GLY A CA 1
ATOM 851 C C . GLY A 1 114 ? -17.863 -5.585 24.097 1.00 96.88 114 GLY A C 1
ATOM 852 O O . GLY A 1 114 ? -17.366 -4.705 23.401 1.00 96.88 114 GLY A O 1
ATOM 853 N N . VAL A 1 115 ? -17.508 -6.870 23.998 1.00 97.81 115 VAL A N 1
ATOM 854 C CA . VAL A 1 115 ? -16.580 -7.366 22.976 1.00 97.81 115 VAL A CA 1
ATOM 855 C C . VAL A 1 115 ? -17.163 -7.091 21.592 1.00 97.81 115 VAL A C 1
ATOM 857 O O . VAL A 1 115 ? -18.334 -7.383 21.342 1.00 97.81 115 VAL A O 1
ATOM 860 N N . VAL A 1 116 ? -16.333 -6.509 20.727 1.00 98.12 116 VAL A N 1
ATOM 861 C CA . VAL A 1 116 ? -16.626 -6.238 19.318 1.00 98.12 116 VAL A CA 1
ATOM 862 C C . VAL A 1 116 ? -15.862 -7.262 18.487 1.00 98.12 116 VAL A C 1
ATOM 864 O O . VAL A 1 116 ? -14.636 -7.289 18.544 1.00 98.12 116 VAL A O 1
ATOM 867 N N . 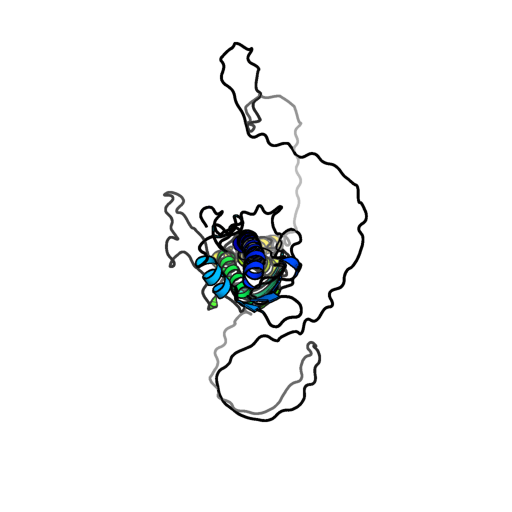SER A 1 117 ? -16.576 -8.076 17.716 1.00 97.56 117 SER A N 1
ATOM 868 C CA . SER A 1 117 ? -15.997 -9.009 16.746 1.00 97.56 117 SER A CA 1
ATOM 869 C C . SER A 1 117 ? -16.124 -8.429 15.341 1.00 97.56 117 SER A C 1
ATOM 871 O O . SER A 1 117 ? -17.205 -7.967 14.968 1.00 97.56 117 SER A O 1
ATOM 873 N N . LEU A 1 118 ? -15.044 -8.451 14.556 1.00 98.06 118 LEU A N 1
ATOM 874 C CA . LEU A 1 118 ? -15.072 -8.080 13.140 1.00 98.06 118 LEU A CA 1
ATOM 875 C C . LEU A 1 118 ? -15.462 -9.309 12.306 1.00 98.06 118 LEU A C 1
ATOM 877 O O . LEU A 1 118 ? -14.677 -10.238 12.156 1.00 98.06 118 LEU A O 1
ATOM 881 N N . GLU A 1 119 ? -16.677 -9.319 11.762 1.00 97.81 119 GLU A N 1
ATOM 882 C CA . GLU A 1 119 ? -17.237 -10.484 11.063 1.00 97.81 119 GLU A CA 1
ATOM 883 C C . GLU A 1 119 ? -16.884 -10.507 9.572 1.00 97.81 119 GLU A C 1
ATOM 885 O O . GLU A 1 119 ? -16.640 -11.569 8.994 1.00 97.81 119 GLU A O 1
ATOM 890 N N . ARG A 1 120 ? -16.901 -9.334 8.926 1.00 98.12 120 ARG A N 1
ATOM 891 C CA . ARG A 1 120 ? -16.554 -9.143 7.509 1.00 98.12 120 ARG A CA 1
ATOM 892 C C . ARG A 1 120 ? -15.923 -7.776 7.291 1.00 98.12 120 ARG A C 1
ATOM 894 O O . ARG A 1 120 ? -16.320 -6.792 7.915 1.00 98.12 120 ARG A O 1
ATOM 901 N N . TYR A 1 121 ? -15.001 -7.727 6.337 1.00 98.62 121 TYR A N 1
ATOM 902 C CA . TYR A 1 121 ? -14.383 -6.501 5.864 1.00 98.62 121 TYR A CA 1
ATOM 903 C C . TYR A 1 121 ? -14.238 -6.564 4.342 1.00 98.62 121 TYR A C 1
ATOM 905 O O . TYR A 1 121 ? -13.544 -7.438 3.826 1.00 98.62 121 TYR A O 1
ATOM 913 N N . THR A 1 122 ? -14.875 -5.636 3.632 1.00 98.50 122 THR A N 1
ATOM 914 C CA . THR A 1 122 ? -14.794 -5.513 2.170 1.00 98.50 122 THR A CA 1
ATOM 915 C C . THR A 1 122 ? -14.252 -4.138 1.808 1.00 98.50 122 THR A C 1
ATOM 917 O O . THR A 1 122 ? -14.687 -3.125 2.362 1.00 98.50 122 THR A O 1
ATOM 920 N N . VAL A 1 123 ? -13.315 -4.097 0.864 1.00 98.06 123 VAL A N 1
ATOM 921 C CA . VAL A 1 123 ? -12.673 -2.871 0.387 1.00 98.06 123 VAL A CA 1
ATOM 922 C C . VAL A 1 123 ? -12.567 -2.859 -1.137 1.00 98.06 123 VAL A C 1
ATOM 924 O O . VAL A 1 123 ? -12.186 -3.850 -1.765 1.00 98.06 123 VAL A O 1
ATOM 927 N N . VAL A 1 124 ? -12.917 -1.713 -1.723 1.00 98.12 124 VAL A N 1
ATOM 928 C CA . VAL A 1 124 ? -12.721 -1.411 -3.145 1.00 98.12 124 VAL A CA 1
ATOM 929 C C . VAL A 1 124 ? -11.899 -0.135 -3.257 1.00 98.12 124 VAL A C 1
ATOM 931 O O . VAL A 1 124 ? -12.391 0.905 -2.834 1.00 98.12 124 VAL A O 1
ATOM 934 N N . ASP A 1 125 ? -10.700 -0.194 -3.837 1.00 97.44 125 ASP A N 1
ATOM 935 C CA . ASP A 1 125 ? -9.822 0.978 -4.004 1.00 97.44 125 ASP A CA 1
ATOM 936 C C . ASP A 1 125 ? -9.542 1.331 -5.474 1.00 97.44 125 ASP A C 1
ATOM 938 O O . ASP A 1 125 ? -9.570 0.485 -6.369 1.00 97.44 125 ASP A O 1
ATOM 942 N N . ASP A 1 126 ? -9.214 2.598 -5.718 1.00 97.19 126 ASP A N 1
ATOM 943 C CA . ASP A 1 126 ? -8.737 3.141 -6.988 1.00 97.19 126 ASP A CA 1
ATOM 944 C C . ASP A 1 126 ? -7.307 3.678 -6.839 1.00 97.19 126 ASP A C 1
ATOM 946 O O . ASP A 1 126 ? -7.077 4.838 -6.476 1.00 97.19 126 ASP A O 1
ATOM 950 N N . PHE A 1 127 ? -6.333 2.835 -7.184 1.00 96.81 127 PHE A N 1
ATOM 951 C CA . PHE A 1 127 ? -4.906 3.172 -7.170 1.00 96.81 127 PHE A CA 1
ATOM 952 C C . PHE A 1 127 ? -4.369 3.626 -8.538 1.00 96.81 127 PHE A C 1
ATOM 954 O O . PHE A 1 127 ? -3.157 3.731 -8.734 1.00 96.81 127 PHE A O 1
ATOM 961 N N . GLY A 1 128 ? -5.251 3.932 -9.497 1.00 96.94 128 GLY A N 1
ATOM 962 C CA . GLY A 1 128 ? -4.844 4.160 -10.882 1.00 96.94 128 GLY A CA 1
ATOM 963 C C . GLY A 1 128 ? -4.345 2.862 -11.516 1.00 96.94 128 GLY A C 1
ATOM 964 O O . GLY A 1 128 ? -4.990 1.830 -11.378 1.00 96.94 128 GLY A O 1
ATOM 965 N N . VAL A 1 129 ? -3.216 2.902 -12.223 1.00 97.31 129 VAL A N 1
ATOM 966 C CA . VAL A 1 129 ? -2.592 1.693 -12.790 1.00 97.31 129 VAL A CA 1
ATOM 967 C C . VAL A 1 129 ? -1.986 0.831 -11.673 1.00 97.31 129 VAL A C 1
ATOM 969 O O . VAL A 1 129 ? -1.130 1.299 -10.923 1.00 97.31 129 VAL A O 1
ATOM 972 N N . VAL A 1 130 ? -2.380 -0.443 -11.579 1.00 96.44 130 VAL A N 1
ATOM 973 C CA . VAL A 1 130 ? -1.827 -1.388 -10.594 1.00 96.44 130 VAL A CA 1
ATOM 974 C C . VAL A 1 130 ? -0.672 -2.184 -11.207 1.00 96.44 130 VAL A C 1
ATOM 976 O O . VAL A 1 130 ? -0.875 -3.071 -12.030 1.00 96.44 130 VAL A O 1
ATOM 979 N N . LEU A 1 131 ? 0.563 -1.899 -10.775 1.00 94.50 131 LEU A N 1
ATOM 980 C CA . LEU A 1 131 ? 1.760 -2.593 -11.279 1.00 94.50 131 LEU A CA 1
ATOM 981 C C . LEU A 1 131 ? 1.906 -4.033 -10.771 1.00 94.50 131 LEU A C 1
ATOM 983 O O . LEU A 1 131 ? 2.376 -4.903 -11.499 1.00 94.50 131 LEU A O 1
ATOM 987 N N . ASN A 1 132 ? 1.553 -4.288 -9.509 1.00 95.81 132 ASN A N 1
ATOM 988 C CA . ASN A 1 132 ? 1.659 -5.613 -8.903 1.00 95.81 132 ASN A CA 1
ATOM 989 C C . ASN A 1 132 ? 0.478 -5.851 -7.944 1.00 95.81 132 ASN A C 1
ATOM 991 O O . ASN A 1 132 ? 0.532 -5.408 -6.792 1.00 95.81 132 ASN A O 1
ATOM 995 N N . PRO A 1 133 ? -0.578 -6.557 -8.393 1.00 95.88 133 PRO A N 1
ATOM 996 C CA . PRO A 1 133 ? -1.766 -6.815 -7.580 1.00 95.88 133 PRO A CA 1
ATOM 997 C C . PRO A 1 133 ? -1.487 -7.547 -6.263 1.00 95.88 133 PRO A C 1
ATOM 999 O O . PRO A 1 133 ? -2.152 -7.275 -5.268 1.00 95.88 133 PRO A O 1
ATOM 1002 N N . LEU A 1 134 ? -0.485 -8.436 -6.223 1.00 97.00 134 LEU A N 1
ATOM 1003 C CA . LEU A 1 134 ? -0.124 -9.183 -5.013 1.00 97.00 134 LEU A CA 1
ATOM 1004 C C . LEU A 1 134 ? 0.453 -8.257 -3.932 1.00 97.00 134 LEU A C 1
ATOM 1006 O O . LEU A 1 134 ? 0.082 -8.363 -2.765 1.00 97.00 134 LEU A O 1
ATOM 1010 N N . LEU A 1 135 ? 1.333 -7.328 -4.322 1.00 96.75 135 LEU A N 1
ATOM 1011 C CA . LEU A 1 135 ? 1.902 -6.351 -3.390 1.00 96.75 135 LEU A CA 1
ATOM 1012 C C . LEU A 1 135 ? 0.847 -5.349 -2.910 1.00 96.75 135 LEU A C 1
ATOM 1014 O O . LEU A 1 135 ? 0.814 -5.036 -1.722 1.00 96.75 135 LEU A O 1
ATOM 1018 N N . VAL A 1 136 ? -0.040 -4.893 -3.800 1.00 96.44 136 VAL A N 1
ATOM 1019 C CA . VAL A 1 136 ? -1.146 -3.992 -3.437 1.00 96.44 136 VAL A CA 1
ATOM 1020 C C . VAL A 1 136 ? -2.116 -4.665 -2.463 1.00 96.44 136 VAL A C 1
ATOM 1022 O O . VAL A 1 136 ? -2.431 -4.073 -1.434 1.00 96.44 136 VAL A O 1
ATOM 1025 N N . ALA A 1 137 ? -2.517 -5.917 -2.709 1.00 96.81 137 ALA A N 1
ATOM 1026 C CA . ALA A 1 137 ? -3.342 -6.674 -1.765 1.00 96.81 137 ALA A CA 1
ATOM 1027 C C . ALA A 1 137 ? -2.662 -6.801 -0.387 1.00 96.81 137 ALA A C 1
ATOM 1029 O O . ALA A 1 137 ? -3.296 -6.569 0.639 1.00 96.81 137 ALA A O 1
ATOM 1030 N N . GLY A 1 138 ? -1.351 -7.076 -0.355 1.00 97.38 138 GLY A N 1
ATOM 1031 C CA . GLY A 1 138 ? -0.569 -7.102 0.885 1.00 97.38 138 GLY A CA 1
ATOM 1032 C C . GLY A 1 138 ? -0.559 -5.764 1.641 1.00 97.38 138 GLY A C 1
ATOM 1033 O O . GLY A 1 138 ? -0.711 -5.760 2.862 1.00 97.38 138 GLY A O 1
ATOM 1034 N N . GLN A 1 139 ? -0.432 -4.634 0.933 1.00 96.94 139 GLN A N 1
ATOM 1035 C CA . GLN A 1 139 ? -0.515 -3.291 1.529 1.00 96.94 139 GLN A CA 1
ATOM 1036 C C . GLN A 1 139 ? -1.902 -3.018 2.122 1.00 96.94 139 GLN A C 1
ATOM 1038 O O . GLN A 1 139 ? -2.001 -2.607 3.276 1.00 96.94 139 GLN A O 1
ATOM 1043 N N . VAL A 1 140 ? -2.973 -3.306 1.374 1.00 97.75 140 VAL A N 1
ATOM 1044 C CA . VAL A 1 140 ? -4.354 -3.120 1.846 1.00 97.75 140 VAL A CA 1
ATOM 1045 C C . VAL A 1 140 ? -4.631 -3.990 3.073 1.00 97.75 140 VAL A C 1
ATOM 1047 O O . VAL A 1 140 ? -5.158 -3.488 4.063 1.00 97.75 140 VAL A O 1
ATOM 1050 N N . HIS A 1 141 ? -4.216 -5.260 3.061 1.00 97.81 141 HIS A N 1
ATOM 1051 C CA . HIS A 1 141 ? -4.404 -6.165 4.198 1.00 97.81 141 HIS A CA 1
ATOM 1052 C C . HIS A 1 141 ? -3.662 -5.677 5.453 1.00 97.81 141 HIS A C 1
ATOM 1054 O O . HIS A 1 141 ? -4.244 -5.647 6.537 1.00 97.81 141 HIS A O 1
ATOM 1060 N N . GLY A 1 142 ? -2.401 -5.252 5.308 1.00 97.88 142 GLY A N 1
ATOM 1061 C CA . GLY A 1 142 ? -1.607 -4.709 6.413 1.00 97.88 142 GLY A CA 1
ATOM 1062 C C . GLY A 1 142 ? -2.182 -3.406 6.975 1.00 97.88 142 GLY A C 1
ATOM 1063 O O . GLY A 1 142 ? -2.324 -3.273 8.189 1.00 97.88 142 GLY A O 1
ATOM 1064 N N . GLY A 1 143 ? -2.575 -2.472 6.105 1.00 97.81 143 GLY A N 1
ATOM 1065 C CA . GLY A 1 143 ? -3.173 -1.202 6.515 1.00 97.81 143 GLY A CA 1
ATOM 1066 C C . GLY A 1 143 ? -4.527 -1.378 7.207 1.00 97.81 143 GLY A C 1
ATOM 1067 O O . GLY A 1 143 ? -4.787 -0.728 8.216 1.00 97.81 143 GLY A O 1
ATOM 1068 N N . VAL A 1 144 ? -5.377 -2.287 6.714 1.00 98.31 144 VAL A N 1
ATOM 1069 C CA . VAL A 1 144 ? -6.653 -2.613 7.372 1.00 98.31 144 VAL A CA 1
ATOM 1070 C C . VAL A 1 144 ? -6.413 -3.226 8.753 1.00 98.31 144 VAL A C 1
ATOM 1072 O O . VAL A 1 144 ? -7.061 -2.808 9.706 1.00 98.31 144 VAL A O 1
ATOM 1075 N N . ALA A 1 145 ? -5.455 -4.147 8.905 1.00 98.19 145 ALA A N 1
ATOM 1076 C CA . ALA A 1 145 ? -5.116 -4.706 10.216 1.00 98.19 145 ALA A CA 1
ATOM 1077 C C . ALA A 1 145 ? -4.670 -3.620 11.218 1.00 98.19 145 ALA A C 1
ATOM 1079 O O . ALA A 1 145 ? -5.156 -3.594 12.348 1.00 98.19 145 ALA A O 1
ATOM 1080 N N . GLN A 1 146 ? -3.814 -2.683 10.789 1.00 98.12 146 GLN A N 1
ATOM 1081 C CA . GLN A 1 146 ? -3.369 -1.546 11.609 1.00 98.12 146 GLN A CA 1
ATOM 1082 C C . GLN A 1 146 ? -4.535 -0.655 12.060 1.00 98.12 146 GLN A C 1
ATOM 1084 O O . GLN A 1 146 ? -4.644 -0.315 13.237 1.00 98.12 146 GLN A O 1
ATOM 1089 N N . GLY A 1 147 ? -5.429 -0.274 11.145 1.00 98.00 147 GLY A N 1
ATOM 1090 C CA . GLY A 1 147 ? -6.531 0.623 11.492 1.00 98.00 147 GLY A CA 1
ATOM 1091 C C . GLY A 1 147 ? -7.689 -0.058 12.233 1.00 98.00 147 GLY A C 1
ATOM 1092 O O . GLY A 1 147 ? -8.371 0.602 13.017 1.00 98.00 147 GLY A O 1
ATOM 1093 N N . VAL A 1 148 ? -7.866 -1.380 12.095 1.00 98.19 148 VAL A N 1
ATOM 1094 C CA . VAL A 1 148 ? -8.696 -2.182 13.016 1.00 98.19 148 VAL A CA 1
ATOM 1095 C C . VAL A 1 148 ? -8.107 -2.144 14.431 1.00 98.19 148 VAL A C 1
ATOM 1097 O O . VAL A 1 148 ? -8.850 -1.924 15.389 1.00 98.19 148 VAL A O 1
ATOM 1100 N N . GLY A 1 149 ? -6.781 -2.264 14.568 1.00 97.88 149 GLY A N 1
ATOM 1101 C CA . GLY A 1 149 ? -6.076 -2.092 15.842 1.00 97.88 149 GLY A CA 1
ATOM 1102 C C . GLY A 1 149 ? -6.330 -0.728 16.465 1.00 97.88 149 GLY A C 1
ATOM 1103 O O . GLY A 1 149 ? -6.853 -0.648 17.576 1.00 97.88 149 GLY A O 1
ATOM 1104 N N . GLN A 1 150 ? -6.081 0.348 15.717 1.00 98.06 150 GLN A N 1
ATOM 1105 C CA . GLN A 1 150 ? -6.387 1.718 16.143 1.00 98.06 150 GLN A CA 1
ATOM 1106 C C . GLN A 1 150 ? -7.864 1.910 16.548 1.00 98.06 150 GLN A C 1
ATOM 1108 O O . GLN A 1 150 ? -8.160 2.656 17.485 1.00 98.06 150 GLN A O 1
ATOM 1113 N N . ALA A 1 151 ? -8.799 1.245 15.864 1.00 98.25 151 ALA A N 1
ATOM 1114 C CA . ALA A 1 151 ? -10.224 1.346 16.161 1.00 98.25 151 ALA A CA 1
ATOM 1115 C C . ALA A 1 151 ? -10.654 0.596 17.428 1.00 98.25 151 ALA A C 1
ATOM 1117 O O . ALA A 1 151 ? -11.562 1.073 18.111 1.00 98.25 151 ALA A O 1
ATOM 1118 N N . LEU A 1 152 ? -10.062 -0.562 17.741 1.00 98.12 152 LEU A N 1
ATOM 1119 C CA . LEU A 1 152 ? -10.598 -1.493 18.748 1.00 98.12 152 LEU A CA 1
ATOM 1120 C C . LEU A 1 152 ? -9.695 -1.716 19.969 1.00 98.12 152 LEU A C 1
ATOM 1122 O O . LEU A 1 152 ? -10.223 -1.906 21.070 1.00 98.12 152 LEU A O 1
ATOM 1126 N N . THR A 1 153 ? -8.369 -1.678 19.816 1.00 96.62 153 THR A N 1
ATOM 1127 C CA . THR A 1 153 ? -7.427 -2.186 20.834 1.00 96.62 153 THR A CA 1
ATOM 1128 C C . THR A 1 153 ? -6.261 -1.247 21.148 1.00 96.62 153 THR A C 1
ATOM 1130 O O . THR A 1 153 ? -5.926 -1.065 22.320 1.00 96.62 153 THR A O 1
ATOM 1133 N N . GLU A 1 154 ? -5.650 -0.631 20.139 1.00 97.62 154 GLU A N 1
ATOM 1134 C CA . GLU A 1 154 ? -4.404 0.121 20.275 1.00 97.62 154 GLU A CA 1
ATOM 1135 C C . GLU A 1 154 ? -4.615 1.499 20.913 1.00 97.62 154 GLU A C 1
ATOM 1137 O O . GLU A 1 154 ? -5.456 2.297 20.492 1.00 97.62 154 GLU A O 1
ATOM 1142 N N . ARG A 1 155 ? -3.818 1.808 21.944 1.00 96.31 155 ARG A N 1
ATOM 1143 C CA . ARG A 1 155 ? -3.820 3.117 22.603 1.00 96.31 155 ARG A CA 1
ATOM 1144 C C . ARG A 1 155 ? -2.517 3.380 23.335 1.00 96.31 155 ARG A C 1
ATOM 1146 O O . ARG A 1 155 ? -2.128 2.616 24.210 1.00 96.31 155 ARG A O 1
ATOM 1153 N N . THR A 1 156 ? -1.941 4.548 23.086 1.00 96.94 156 THR A N 1
ATOM 1154 C CA . THR A 1 156 ? -0.888 5.120 23.927 1.00 96.94 156 THR A CA 1
ATOM 1155 C C . THR A 1 156 ? -1.511 5.728 25.189 1.00 96.94 156 THR A C 1
ATOM 1157 O O . THR A 1 156 ? -2.359 6.620 25.097 1.00 96.94 156 THR A O 1
ATOM 1160 N N . VAL A 1 157 ? -1.122 5.254 26.375 1.00 96.69 157 VAL A N 1
ATOM 1161 C CA . VAL A 1 157 ? -1.579 5.789 27.670 1.00 96.69 157 VAL A CA 1
ATOM 1162 C C . VAL A 1 157 ? -0.396 6.345 28.447 1.00 96.69 157 VAL A C 1
ATOM 1164 O O . VAL A 1 157 ? 0.554 5.621 28.736 1.00 96.69 157 VAL A O 1
ATOM 1167 N N . TYR A 1 158 ? -0.495 7.614 28.828 1.00 98.06 158 TYR A N 1
ATOM 1168 C CA . TYR A 1 158 ? 0.422 8.265 29.756 1.00 98.06 158 TYR A CA 1
ATOM 1169 C C . TYR A 1 158 ? -0.237 8.411 31.127 1.00 98.06 158 TYR A C 1
ATOM 1171 O O . TYR A 1 158 ? -1.443 8.655 31.216 1.00 98.06 158 TYR A O 1
ATOM 1179 N N . ASP A 1 159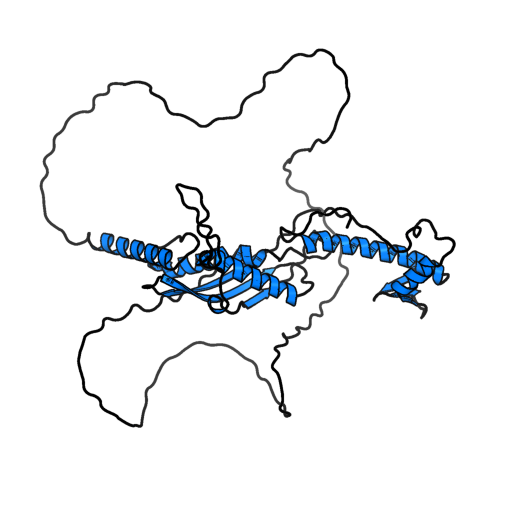 ? 0.561 8.275 32.178 1.00 97.69 159 ASP A N 1
ATOM 1180 C CA . ASP A 1 159 ? 0.188 8.667 33.531 1.00 97.69 159 ASP A CA 1
ATOM 1181 C C . ASP A 1 159 ? -0.000 10.198 33.598 1.00 97.69 159 ASP A C 1
ATOM 1183 O O . ASP A 1 159 ? 0.878 10.929 33.128 1.00 97.69 159 ASP A O 1
ATOM 1187 N N . PRO A 1 160 ? -1.128 10.709 34.128 1.00 96.94 160 PRO A N 1
ATOM 1188 C CA . PRO A 1 160 ? -1.457 12.132 34.048 1.00 96.94 160 PRO A CA 1
ATOM 1189 C C . PRO A 1 160 ? -0.591 13.024 34.946 1.00 96.94 160 PRO A C 1
ATOM 1191 O O . PRO A 1 160 ? -0.437 14.201 34.627 1.00 96.94 160 PRO A O 1
ATOM 1194 N N . ASP A 1 161 ? -0.034 12.486 36.036 1.00 97.94 161 ASP A N 1
ATOM 1195 C CA . ASP A 1 161 ? 0.702 13.268 37.035 1.00 97.94 161 ASP A CA 1
ATOM 1196 C C . ASP A 1 161 ? 2.214 13.280 36.750 1.00 97.94 161 ASP A C 1
ATOM 1198 O O . ASP A 1 161 ? 2.867 14.318 36.859 1.00 97.94 161 ASP A O 1
ATOM 1202 N N . SER A 1 162 ? 2.779 12.133 36.361 1.00 97.94 162 SER A N 1
ATOM 1203 C CA . SER A 1 162 ? 4.213 11.970 36.073 1.00 97.94 162 SER A CA 1
ATOM 1204 C C . SER A 1 162 ? 4.581 12.093 34.591 1.00 97.94 162 SER A C 1
ATOM 1206 O O . SER A 1 162 ? 5.753 12.281 34.269 1.00 97.94 162 SER A O 1
ATOM 1208 N N . GLY A 1 163 ? 3.614 11.954 33.677 1.00 97.75 163 GLY A N 1
ATOM 1209 C CA . GLY A 1 163 ? 3.868 11.887 32.236 1.00 97.75 163 GLY A CA 1
ATOM 1210 C C . GLY A 1 163 ? 4.539 10.586 31.772 1.00 97.75 163 GLY A C 1
ATOM 1211 O O . GLY A 1 163 ? 4.975 10.504 30.624 1.00 97.75 163 GLY A O 1
ATOM 1212 N N . GLN A 1 164 ? 4.637 9.564 32.628 1.00 98.19 164 GLN A N 1
ATOM 1213 C CA . GLN A 1 164 ? 5.229 8.272 32.277 1.00 98.19 164 GLN A CA 1
ATOM 1214 C C . GLN A 1 164 ? 4.366 7.523 31.250 1.00 98.19 164 GLN A C 1
ATOM 1216 O O . GLN A 1 164 ? 3.157 7.385 31.427 1.00 98.19 164 GLN A O 1
ATOM 1221 N N . LEU A 1 165 ? 4.982 6.976 30.196 1.00 98.12 165 LEU A N 1
ATOM 1222 C CA . LEU A 1 165 ? 4.300 6.065 29.271 1.00 98.12 165 LEU A CA 1
ATOM 1223 C C . LEU A 1 165 ? 3.998 4.738 29.984 1.00 98.12 165 LEU A C 1
ATOM 1225 O O . LEU A 1 165 ? 4.924 4.035 30.393 1.00 98.12 165 LEU A O 1
ATOM 1229 N N . LEU A 1 166 ? 2.715 4.400 30.110 1.00 97.75 166 LEU A N 1
ATOM 1230 C CA . LEU A 1 166 ? 2.241 3.166 30.743 1.00 97.75 166 LEU A CA 1
ATOM 1231 C C . LEU A 1 166 ? 2.140 2.015 29.735 1.00 97.75 166 LEU A C 1
ATOM 1233 O O . LEU A 1 166 ? 2.501 0.888 30.047 1.00 97.75 166 LEU A O 1
ATOM 1237 N N . THR A 1 167 ? 1.719 2.296 28.500 1.00 97.38 167 THR A N 1
ATOM 1238 C CA . THR A 1 167 ? 1.608 1.293 27.425 1.00 97.38 167 THR A CA 1
ATOM 1239 C C . THR A 1 167 ? 2.898 1.196 26.609 1.00 97.38 167 THR A C 1
ATOM 1241 O O . THR A 1 167 ? 2.905 1.445 25.404 1.00 97.38 167 THR A O 1
ATOM 1244 N N . ALA A 1 168 ? 4.014 0.912 27.282 1.00 96.31 168 ALA A N 1
ATOM 1245 C CA . ALA A 1 168 ? 5.350 0.870 26.676 1.00 96.31 168 ALA A CA 1
ATOM 1246 C C . ALA A 1 168 ? 5.759 -0.526 26.156 1.00 96.31 168 ALA A C 1
ATOM 1248 O O . ALA A 1 168 ? 6.858 -0.688 25.629 1.00 96.31 168 ALA A O 1
ATOM 1249 N N . THR A 1 169 ? 4.904 -1.543 26.321 1.00 97.00 169 THR A N 1
ATOM 1250 C CA . THR A 1 169 ? 5.180 -2.942 25.951 1.00 97.00 169 THR A CA 1
ATOM 1251 C C . THR A 1 169 ? 3.979 -3.572 25.242 1.00 97.00 169 THR A C 1
ATOM 1253 O O . THR A 1 169 ? 2.856 -3.103 25.408 1.00 97.00 169 THR A O 1
ATOM 1256 N N . PHE A 1 170 ? 4.171 -4.676 24.512 1.00 96.31 170 PHE A N 1
ATOM 1257 C CA . PHE A 1 170 ? 3.065 -5.438 23.899 1.00 96.31 170 PHE A CA 1
ATOM 1258 C C . PHE A 1 170 ? 2.198 -6.231 24.900 1.00 96.31 170 PHE A C 1
ATOM 1260 O O . PHE A 1 170 ? 1.254 -6.898 24.482 1.00 96.31 170 PHE A O 1
ATOM 1267 N N . LEU A 1 171 ? 2.485 -6.178 26.207 1.00 94.38 171 LEU A N 1
ATOM 1268 C CA . LEU A 1 171 ? 1.539 -6.640 27.233 1.00 94.38 171 LEU A CA 1
ATOM 1269 C C . LEU A 1 171 ? 0.413 -5.614 27.449 1.00 94.38 171 LEU A C 1
ATOM 1271 O O . LEU A 1 171 ? -0.702 -5.993 27.800 1.00 94.38 171 LEU A O 1
ATOM 1275 N N . ASP A 1 172 ? 0.708 -4.334 27.204 1.00 94.50 172 ASP A N 1
ATOM 1276 C CA . ASP A 1 172 ? -0.140 -3.186 27.539 1.00 94.50 172 ASP A CA 1
ATOM 1277 C C . ASP A 1 172 ? -0.661 -2.458 26.284 1.00 94.50 172 ASP A C 1
ATOM 1279 O O . ASP A 1 172 ? -1.777 -1.941 26.267 1.00 94.50 172 ASP A O 1
ATOM 1283 N N . TYR A 1 173 ? 0.144 -2.426 25.218 1.00 97.12 173 TYR A N 1
ATOM 1284 C CA . TYR A 1 173 ? -0.214 -1.922 23.894 1.00 97.12 173 TYR A CA 1
ATOM 1285 C C . TYR A 1 173 ? -0.704 -3.089 23.024 1.00 97.12 173 TYR A C 1
ATOM 1287 O O . TYR A 1 173 ? 0.084 -3.833 22.436 1.00 97.12 173 TYR A O 1
ATOM 1295 N N . ALA A 1 174 ? -2.023 -3.278 22.994 1.00 95.00 174 ALA A N 1
ATOM 1296 C CA . ALA A 1 174 ? -2.671 -4.426 22.370 1.00 95.00 174 ALA A CA 1
ATOM 1297 C C . ALA A 1 174 ? -2.746 -4.302 20.835 1.00 95.00 174 ALA A C 1
ATOM 1299 O O . ALA A 1 174 ? -3.720 -3.783 20.290 1.00 95.00 174 ALA A O 1
ATOM 1300 N N . ILE A 1 175 ? -1.723 -4.810 20.144 1.00 96.19 175 ILE A N 1
ATOM 1301 C CA . ILE A 1 175 ? -1.733 -5.009 18.685 1.00 96.19 175 ILE A CA 1
ATOM 1302 C C . ILE A 1 175 ? -2.692 -6.166 18.330 1.00 96.19 175 ILE A C 1
ATOM 1304 O O . ILE A 1 175 ? -2.649 -7.192 19.020 1.00 96.19 175 ILE A O 1
ATOM 1308 N N . PRO A 1 176 ? -3.509 -6.050 17.262 1.00 95.00 176 PRO A N 1
ATOM 1309 C CA . PRO A 1 176 ? -4.355 -7.135 16.770 1.00 95.00 176 PRO A CA 1
ATOM 1310 C C . PRO A 1 176 ? -3.605 -8.431 16.475 1.00 95.00 176 PRO A C 1
ATOM 1312 O O . PRO A 1 176 ? -2.509 -8.447 15.907 1.00 95.00 176 PRO A O 1
ATOM 1315 N N . ARG A 1 177 ? -4.254 -9.540 16.806 1.00 95.12 177 ARG A N 1
ATOM 1316 C CA . ARG A 1 177 ? -3.851 -10.900 16.464 1.00 95.12 177 ARG A CA 1
ATOM 1317 C C . ARG A 1 177 ? -4.580 -11.376 15.211 1.00 95.12 177 ARG A C 1
ATOM 1319 O O . ARG A 1 177 ? -5.504 -10.739 14.714 1.00 95.12 177 ARG A O 1
ATOM 1326 N N . ALA A 1 178 ? -4.176 -12.538 14.704 1.00 95.12 178 ALA A N 1
ATOM 1327 C CA . ALA A 1 178 ? -4.818 -13.149 13.541 1.00 95.12 178 ALA A CA 1
ATOM 1328 C C . ALA A 1 178 ? -6.290 -13.533 13.795 1.00 95.12 178 ALA A C 1
ATOM 1330 O O . ALA A 1 178 ? -7.069 -13.572 12.850 1.00 95.12 178 ALA A O 1
ATOM 1331 N N . ASP A 1 179 ? -6.661 -13.809 15.049 1.00 94.81 179 ASP A N 1
ATOM 1332 C CA . ASP A 1 179 ? -8.018 -14.130 15.502 1.00 94.81 179 ASP A CA 1
ATOM 1333 C C . ASP A 1 179 ? -8.872 -12.900 15.870 1.00 94.81 179 ASP A C 1
ATOM 1335 O O . ASP A 1 179 ? -10.087 -13.032 15.997 1.00 94.81 179 ASP A O 1
ATOM 1339 N N . ASP A 1 180 ? -8.278 -11.701 15.942 1.00 94.50 180 ASP A N 1
ATOM 1340 C CA . ASP A 1 180 ? -9.010 -10.425 16.049 1.00 94.50 180 ASP A CA 1
ATOM 1341 C C . ASP A 1 180 ? -9.497 -9.907 14.672 1.00 94.50 180 ASP A C 1
ATOM 1343 O O . ASP A 1 180 ? -10.211 -8.905 14.585 1.00 94.50 180 ASP A O 1
ATOM 1347 N N . LEU A 1 181 ? -9.092 -10.568 13.579 1.00 97.06 181 LEU A N 1
ATOM 1348 C CA . LEU A 1 181 ? -9.317 -10.147 12.195 1.00 97.06 181 LEU A CA 1
ATOM 1349 C C . LEU A 1 181 ? -10.151 -11.170 11.413 1.00 97.06 181 LEU A C 1
ATOM 1351 O O . LEU A 1 181 ? -10.034 -12.381 11.597 1.00 97.06 181 LEU A O 1
ATOM 1355 N N . CYS A 1 182 ? -10.943 -10.683 10.458 1.00 96.31 182 CYS A N 1
ATOM 1356 C CA . CYS A 1 182 ? -11.586 -11.520 9.447 1.00 96.31 182 CYS A CA 1
ATOM 1357 C C . CYS A 1 182 ? -10.749 -11.586 8.157 1.00 96.31 182 CYS A C 1
ATOM 1359 O O . CYS A 1 182 ? -9.788 -10.838 7.965 1.00 96.31 182 CYS A O 1
ATOM 1361 N N . ALA A 1 183 ? -11.158 -12.440 7.215 1.00 96.56 183 ALA A N 1
ATOM 1362 C CA . ALA A 1 183 ? -10.656 -12.355 5.847 1.00 96.56 183 ALA A CA 1
ATOM 1363 C C . ALA A 1 183 ? -11.066 -11.009 5.219 1.00 96.56 183 ALA A C 1
ATOM 1365 O O . ALA A 1 183 ? -12.232 -10.614 5.295 1.00 96.56 183 ALA A O 1
ATOM 1366 N N . ILE A 1 184 ? -10.101 -10.320 4.611 1.00 98.00 184 ILE A N 1
ATOM 1367 C CA . ILE A 1 184 ? -10.297 -9.027 3.950 1.00 98.00 184 ILE A CA 1
ATOM 1368 C C . ILE A 1 184 ? -10.622 -9.294 2.479 1.00 98.00 184 ILE A C 1
ATOM 1370 O O . ILE A 1 184 ? -9.810 -9.858 1.747 1.00 98.00 184 ILE A O 1
ATOM 1374 N N . ASP A 1 185 ? -11.824 -8.912 2.057 1.00 98.25 185 ASP A N 1
ATOM 1375 C CA . ASP A 1 185 ? -12.284 -9.018 0.673 1.00 98.25 185 ASP A CA 1
ATOM 1376 C C . ASP A 1 185 ? -11.875 -7.754 -0.094 1.00 98.25 185 ASP A C 1
ATOM 1378 O O . ASP A 1 185 ? -12.533 -6.714 -0.010 1.00 98.25 185 ASP A O 1
ATOM 1382 N N . PHE A 1 186 ? -10.733 -7.828 -0.781 1.00 97.94 186 PHE A N 1
ATOM 1383 C CA . PHE A 1 186 ? -10.156 -6.723 -1.542 1.00 97.94 186 PHE A CA 1
ATOM 1384 C C . PHE A 1 186 ? -10.408 -6.863 -3.047 1.00 97.94 186 PHE A C 1
ATOM 1386 O O . PHE A 1 186 ? -10.098 -7.881 -3.669 1.00 97.94 186 PHE A O 1
ATOM 1393 N N . SER A 1 187 ? -10.892 -5.780 -3.650 1.00 97.44 187 SER A N 1
ATOM 1394 C CA . SER A 1 187 ? -10.927 -5.583 -5.098 1.00 97.44 187 SER A CA 1
ATOM 1395 C C . SER A 1 187 ? -10.514 -4.152 -5.449 1.00 97.44 187 SER A C 1
ATOM 1397 O O . SER A 1 187 ? -10.419 -3.291 -4.578 1.00 97.44 187 SER A O 1
ATOM 1399 N N . TRP A 1 188 ? -10.245 -3.879 -6.723 1.00 97.31 188 TRP A N 1
ATOM 1400 C CA . TRP A 1 188 ? -9.835 -2.547 -7.163 1.00 97.31 188 TRP A CA 1
ATOM 1401 C C . TRP A 1 188 ? -10.462 -2.159 -8.498 1.00 97.31 188 TRP A C 1
ATOM 1403 O O . TRP A 1 188 ? -10.923 -3.004 -9.272 1.00 97.31 188 TRP A O 1
ATOM 1413 N N . ILE A 1 189 ? -10.449 -0.858 -8.767 1.00 96.56 189 ILE A N 1
ATOM 1414 C CA . ILE A 1 189 ? -10.697 -0.276 -10.083 1.00 96.56 189 ILE A CA 1
ATOM 1415 C C . ILE A 1 189 ? -9.457 0.499 -10.530 1.00 96.56 189 ILE A C 1
ATOM 1417 O O . ILE A 1 189 ? -8.668 0.964 -9.713 1.00 96.56 189 ILE A O 1
ATOM 1421 N N . GLU A 1 190 ? -9.287 0.656 -11.839 1.00 96.75 190 GLU A N 1
ATOM 1422 C CA . GLU A 1 190 ? -8.139 1.367 -12.402 1.00 96.75 190 GLU A CA 1
ATOM 1423 C C . GLU A 1 190 ? -8.626 2.618 -13.136 1.00 96.75 190 GLU A C 1
ATOM 1425 O O . GLU A 1 190 ? -9.121 2.541 -14.264 1.00 96.75 190 GLU A O 1
ATOM 1430 N N . VAL A 1 191 ? -8.504 3.787 -12.494 1.00 97.25 191 VAL A N 1
ATOM 1431 C CA . VAL A 1 191 ? -8.738 5.093 -13.132 1.00 97.25 191 VAL A CA 1
ATOM 1432 C C . VAL A 1 191 ? -7.395 5.826 -13.251 1.00 97.25 191 VAL A C 1
ATOM 1434 O O . VAL A 1 191 ? -6.986 6.496 -12.297 1.00 97.25 191 VAL A O 1
ATOM 1437 N N . PRO A 1 192 ? -6.677 5.711 -14.390 1.00 96.56 192 PRO A N 1
ATOM 1438 C CA . PRO A 1 192 ? -5.307 6.203 -14.521 1.00 96.56 192 PRO A CA 1
ATOM 1439 C C . PRO A 1 192 ? -5.134 7.678 -14.146 1.00 96.56 192 PRO A C 1
ATOM 1441 O O . PRO A 1 192 ? -5.892 8.556 -14.574 1.00 96.56 192 PRO A O 1
ATOM 1444 N N . CYS A 1 193 ? -4.106 7.953 -13.347 1.00 95.12 193 CYS A N 1
ATOM 1445 C CA . CYS A 1 193 ? -3.816 9.282 -12.830 1.00 95.12 193 CYS A CA 1
ATOM 1446 C C . CYS A 1 193 ? -3.196 10.174 -13.917 1.00 95.12 193 CYS A C 1
ATOM 1448 O O . CYS A 1 193 ? -2.050 9.986 -14.310 1.00 95.12 193 CYS A O 1
ATOM 1450 N N . ARG A 1 194 ? -3.947 11.170 -14.404 1.00 92.75 194 ARG A N 1
ATOM 1451 C CA . ARG A 1 194 ? -3.556 12.007 -15.562 1.00 92.75 194 ARG A CA 1
ATOM 1452 C C . ARG A 1 194 ? -2.321 12.894 -15.352 1.00 92.75 194 ARG A C 1
ATOM 1454 O O . ARG A 1 194 ? -1.797 13.422 -16.324 1.00 92.75 194 ARG A O 1
ATOM 1461 N N . ASN A 1 195 ? -1.906 13.108 -14.106 1.00 89.50 195 ASN A N 1
ATOM 1462 C CA . ASN A 1 195 ? -0.759 13.940 -13.726 1.00 89.50 195 ASN A CA 1
ATOM 1463 C C . ASN A 1 195 ? 0.489 13.118 -13.352 1.00 89.50 195 ASN A C 1
ATOM 1465 O O . ASN A 1 195 ? 1.471 13.693 -12.887 1.00 89.50 195 ASN A O 1
ATOM 1469 N N . ASN A 1 196 ? 0.454 11.795 -13.542 1.00 93.69 196 ASN A N 1
ATOM 1470 C CA . ASN A 1 196 ? 1.588 10.905 -13.327 1.00 93.69 196 ASN A CA 1
ATOM 1471 C C . ASN A 1 196 ? 1.881 10.120 -14.620 1.00 93.69 196 ASN A C 1
ATOM 1473 O O . ASN A 1 196 ? 0.945 9.544 -15.177 1.00 93.69 196 ASN A O 1
ATOM 1477 N N . PRO A 1 197 ? 3.136 10.048 -15.101 1.00 92.44 197 PRO A N 1
ATOM 1478 C CA . PRO A 1 197 ? 3.438 9.414 -16.387 1.00 92.44 197 PRO A CA 1
ATOM 1479 C C . PRO A 1 197 ? 3.192 7.895 -16.397 1.00 92.44 197 PRO A C 1
ATOM 1481 O O . PRO A 1 197 ? 2.906 7.336 -17.450 1.00 92.44 197 PRO A O 1
ATOM 1484 N N . LEU A 1 198 ? 3.219 7.230 -15.234 1.00 94.12 198 LEU A N 1
ATOM 1485 C CA . LEU A 1 198 ? 2.864 5.812 -15.094 1.00 94.12 198 LEU A CA 1
ATOM 1486 C C . LEU A 1 198 ? 1.353 5.586 -14.881 1.00 94.12 198 LEU A C 1
ATOM 1488 O O . LEU A 1 198 ? 0.908 4.445 -14.799 1.00 94.12 198 LEU A O 1
ATOM 1492 N N . GLY A 1 199 ? 0.551 6.646 -14.730 1.00 95.56 199 GLY A N 1
ATOM 1493 C CA . GLY A 1 199 ? -0.878 6.550 -14.410 1.00 95.56 199 GLY A CA 1
ATOM 1494 C C . GLY A 1 199 ? -1.195 6.029 -12.998 1.00 95.56 199 GLY A C 1
ATOM 1495 O O . GLY A 1 199 ? -2.362 5.761 -12.701 1.00 95.56 199 GLY A O 1
ATOM 1496 N N . VAL A 1 200 ? -0.189 5.886 -12.131 1.00 96.31 200 VAL A N 1
ATOM 1497 C CA . VAL A 1 200 ? -0.294 5.324 -10.769 1.00 96.31 200 VAL A CA 1
ATOM 1498 C C . VAL A 1 200 ? -0.767 6.352 -9.732 1.00 96.31 200 VAL A C 1
ATOM 1500 O O . VAL A 1 200 ? -0.638 7.563 -9.929 1.00 96.31 200 VAL A O 1
ATOM 1503 N N . LYS A 1 201 ? -1.267 5.865 -8.593 1.00 95.81 201 LYS A N 1
ATOM 1504 C CA . LYS A 1 201 ? -1.562 6.630 -7.369 1.00 95.81 201 LYS A CA 1
ATOM 1505 C C . LYS A 1 201 ? -0.918 5.936 -6.163 1.00 95.81 201 LYS A C 1
ATOM 1507 O O . LYS A 1 201 ? -0.515 4.776 -6.246 1.00 95.81 201 LYS A O 1
ATOM 1512 N N . GLY A 1 202 ? -0.811 6.640 -5.038 1.00 93.12 202 GLY A N 1
ATOM 1513 C CA . GLY A 1 202 ? -0.357 6.041 -3.778 1.00 93.12 202 GLY A CA 1
ATOM 1514 C C . GLY A 1 202 ? -1.345 4.998 -3.230 1.00 93.12 202 GLY A C 1
ATOM 1515 O O . GLY A 1 202 ? -2.551 5.191 -3.346 1.00 93.12 202 GLY A O 1
ATOM 1516 N N . CYS A 1 203 ? -0.841 3.916 -2.627 1.00 94.44 203 CYS A N 1
ATOM 1517 C CA . CYS A 1 203 ? -1.662 2.847 -2.027 1.00 94.44 203 CYS A CA 1
ATOM 1518 C C . CYS A 1 203 ? -1.287 2.461 -0.581 1.00 94.44 203 CYS A C 1
ATOM 1520 O O . CYS A 1 203 ? -2.094 1.835 0.100 1.00 94.44 203 CYS A O 1
ATOM 1522 N N . GLY A 1 204 ? -0.092 2.824 -0.097 1.00 92.50 204 GLY A N 1
ATOM 1523 C CA . GLY A 1 204 ? 0.474 2.266 1.142 1.00 92.50 204 GLY A CA 1
ATOM 1524 C C . GLY A 1 204 ? -0.279 2.624 2.428 1.00 92.50 204 GLY A C 1
ATOM 1525 O O . GLY A 1 204 ? -0.273 1.846 3.374 1.00 92.50 204 GLY A O 1
ATOM 1526 N N . GLU A 1 205 ? -0.960 3.770 2.461 1.00 94.62 205 GLU A N 1
ATOM 1527 C CA . GLU A 1 205 ? -1.727 4.232 3.631 1.00 94.62 205 GLU A CA 1
ATOM 1528 C C . GLU A 1 205 ? -3.249 4.051 3.471 1.00 94.62 205 GLU A C 1
ATOM 1530 O O . GLU A 1 205 ? -4.004 4.369 4.384 1.00 94.62 205 GLU A O 1
ATOM 1535 N N . ALA A 1 206 ? -3.735 3.534 2.336 1.00 91.31 206 ALA A N 1
ATOM 1536 C CA . ALA A 1 206 ? -5.175 3.475 2.056 1.00 91.31 206 ALA A CA 1
ATOM 1537 C C . ALA A 1 206 ? -5.935 2.618 3.082 1.00 91.31 206 ALA A C 1
ATOM 1539 O O . ALA A 1 206 ? -6.910 3.072 3.682 1.00 91.31 206 ALA A O 1
ATOM 1540 N N . GLY A 1 207 ? -5.423 1.417 3.374 1.00 93.88 207 GLY A N 1
ATOM 1541 C CA . GLY A 1 207 ? -6.014 0.527 4.373 1.00 93.88 207 GLY A CA 1
ATOM 1542 C C . GLY A 1 207 ? -6.052 1.133 5.780 1.00 93.88 207 GLY A C 1
ATOM 1543 O O . GLY A 1 207 ? -7.061 0.986 6.469 1.00 93.88 207 GLY A O 1
ATOM 1544 N N . SER A 1 208 ? -4.998 1.839 6.203 1.00 95.81 208 SER A N 1
ATOM 1545 C CA . SER A 1 208 ? -4.889 2.417 7.553 1.00 95.81 208 SER A CA 1
ATOM 1546 C C . SER A 1 208 ? -5.627 3.749 7.710 1.00 95.81 208 SER A C 1
ATOM 1548 O O . SER A 1 208 ? -6.059 4.070 8.812 1.00 95.81 208 SER A O 1
ATOM 1550 N N . ILE A 1 209 ? -5.859 4.488 6.622 1.00 96.06 209 ILE A N 1
ATOM 1551 C CA . ILE A 1 209 ? -6.744 5.664 6.605 1.00 96.06 209 ILE A CA 1
ATOM 1552 C C . ILE A 1 209 ? -8.219 5.235 6.602 1.00 96.06 209 ILE A C 1
ATOM 1554 O O . ILE A 1 209 ? -9.031 5.794 7.341 1.00 96.06 209 ILE A O 1
ATOM 1558 N N . GLY A 1 210 ? -8.579 4.250 5.775 1.00 96.94 210 GLY A N 1
ATOM 1559 C CA . GLY A 1 210 ? -9.970 3.855 5.558 1.00 96.94 210 GLY A CA 1
ATOM 1560 C C . GLY A 1 210 ? -10.579 2.985 6.660 1.00 96.94 210 GLY A C 1
ATOM 1561 O O . GLY A 1 210 ? -11.776 3.090 6.939 1.00 96.94 210 GLY A O 1
ATOM 1562 N N . SER A 1 211 ? -9.779 2.136 7.315 1.00 97.81 211 SER A N 1
ATOM 1563 C CA . SER A 1 211 ? -10.308 1.158 8.278 1.00 97.81 211 SER A CA 1
ATOM 1564 C C . SER A 1 211 ? -10.764 1.709 9.632 1.00 97.81 211 SER A C 1
ATOM 1566 O O . SER A 1 211 ? -11.846 1.287 10.056 1.00 97.81 211 SER A O 1
ATOM 1568 N N . PRO A 1 212 ? -10.089 2.673 10.297 1.00 98.25 212 PRO A N 1
ATOM 1569 C CA . PRO A 1 212 ? -10.569 3.174 11.582 1.00 98.25 212 PRO A CA 1
ATOM 1570 C C . PRO A 1 212 ? -11.997 3.756 11.537 1.00 98.25 212 PRO A C 1
ATOM 1572 O O . PRO A 1 212 ? -12.840 3.322 12.331 1.00 98.25 212 PRO A O 1
ATOM 1575 N N . PRO A 1 213 ? -12.348 4.673 10.605 1.00 98.06 213 PRO A N 1
ATOM 1576 C CA . PRO A 1 213 ? -13.714 5.186 10.513 1.00 98.06 213 PRO A CA 1
ATOM 1577 C C . PRO A 1 213 ? -14.717 4.128 10.034 1.00 98.06 213 PRO A C 1
ATOM 1579 O O . PRO A 1 213 ? -15.853 4.141 10.503 1.00 98.06 213 PRO A O 1
ATOM 1582 N N . ALA A 1 214 ? -14.333 3.188 9.159 1.00 98.56 214 ALA A N 1
ATOM 1583 C CA . ALA A 1 214 ? -15.232 2.114 8.731 1.00 98.56 214 ALA A CA 1
ATOM 1584 C C . ALA A 1 214 ? -15.661 1.220 9.911 1.00 98.56 214 ALA A C 1
ATOM 1586 O O . ALA A 1 214 ? -16.854 0.955 10.079 1.00 98.56 214 ALA A O 1
ATOM 1587 N N . VAL A 1 215 ? -14.710 0.821 10.764 1.00 98.62 215 VAL A N 1
ATOM 1588 C CA . VAL A 1 215 ? -14.967 0.003 11.961 1.00 98.62 215 VAL A CA 1
ATOM 1589 C C . VAL A 1 215 ? -15.769 0.778 13.010 1.00 98.62 215 VAL A C 1
ATOM 1591 O O . VAL A 1 215 ? -16.759 0.260 13.528 1.00 98.62 215 VAL A O 1
ATOM 1594 N N . ILE A 1 216 ? -15.420 2.036 13.298 1.00 98.56 216 ILE A N 1
ATOM 1595 C CA . ILE A 1 216 ? -16.158 2.837 14.289 1.00 98.56 216 ILE A CA 1
ATOM 1596 C C . ILE A 1 216 ? -17.582 3.159 13.828 1.00 98.56 216 ILE A C 1
ATOM 1598 O O . ILE A 1 216 ? -18.508 3.093 14.637 1.00 98.56 216 ILE A O 1
ATOM 1602 N N . ASN A 1 217 ? -17.805 3.410 12.536 1.00 98.56 217 ASN A N 1
ATOM 1603 C CA . ASN A 1 217 ? -19.159 3.554 12.001 1.00 98.56 217 ASN A CA 1
ATOM 1604 C C . ASN A 1 217 ? -19.970 2.255 12.132 1.00 98.56 217 ASN A C 1
ATOM 1606 O O . ASN A 1 217 ? -21.167 2.322 12.410 1.00 98.56 217 ASN A O 1
ATOM 1610 N N . ALA A 1 218 ? -19.333 1.084 12.005 1.00 98.69 218 ALA A N 1
ATOM 1611 C CA . ALA A 1 218 ? -19.975 -0.205 12.260 1.00 98.69 218 ALA A CA 1
ATOM 1612 C C . ALA A 1 218 ? -20.379 -0.380 13.731 1.00 98.69 218 ALA A C 1
ATOM 1614 O O . ALA A 1 218 ? -21.518 -0.758 14.015 1.00 98.69 218 ALA A O 1
ATOM 1615 N N . VAL A 1 219 ? -19.505 -0.001 14.669 1.00 98.56 219 VAL A N 1
ATOM 1616 C CA . VAL A 1 219 ? -19.822 0.014 16.107 1.00 98.56 219 VAL A CA 1
ATOM 1617 C C . VAL A 1 219 ? -20.962 0.994 16.420 1.00 98.56 219 VAL A C 1
ATOM 1619 O O . VAL A 1 219 ? -21.876 0.661 17.176 1.00 98.56 219 VAL A O 1
ATOM 1622 N N . VAL A 1 220 ? -20.961 2.190 15.824 1.00 98.44 220 VAL A N 1
ATOM 1623 C CA . VAL A 1 220 ? -22.023 3.190 16.028 1.00 98.44 220 VAL A CA 1
ATOM 1624 C C . VAL A 1 220 ? -23.365 2.732 15.440 1.00 98.44 220 VAL A C 1
ATOM 1626 O O . VAL A 1 220 ? -24.383 2.914 16.107 1.00 98.44 220 VAL A O 1
ATOM 1629 N N . ASP A 1 221 ? -23.402 2.109 14.254 1.00 98.38 221 ASP A N 1
ATOM 1630 C CA . ASP A 1 221 ? -24.648 1.576 13.670 1.00 98.38 221 ASP A CA 1
ATOM 1631 C C . ASP A 1 221 ? -25.223 0.410 14.489 1.00 98.38 221 ASP A C 1
ATOM 1633 O O . ASP A 1 221 ? -26.419 0.399 14.794 1.00 98.38 221 ASP A O 1
ATOM 1637 N N . ALA A 1 222 ? -24.374 -0.523 14.935 1.00 97.62 222 ALA A N 1
ATOM 1638 C CA . ALA A 1 222 ? -24.783 -1.631 15.801 1.00 97.62 222 ALA A CA 1
ATOM 1639 C C . ALA A 1 222 ? -25.419 -1.147 17.121 1.00 97.62 222 ALA A C 1
ATOM 1641 O O . ALA A 1 222 ? -26.323 -1.795 17.654 1.00 97.62 222 ALA A O 1
ATOM 1642 N N . LEU A 1 223 ? -25.001 0.021 17.624 1.00 97.00 223 LEU A N 1
ATOM 1643 C CA . LEU A 1 223 ? -25.529 0.651 18.840 1.00 97.00 223 LEU A CA 1
ATOM 1644 C C . LEU A 1 223 ? -26.592 1.740 18.578 1.00 97.00 223 LEU A C 1
ATOM 1646 O O . LEU A 1 223 ? -27.123 2.321 19.534 1.00 97.00 223 LEU A O 1
ATOM 1650 N N . ALA A 1 224 ? -26.950 2.021 17.321 1.00 96.38 224 ALA A N 1
ATOM 1651 C CA . ALA A 1 224 ? -27.816 3.146 16.957 1.00 96.38 224 ALA A CA 1
ATOM 1652 C C . ALA A 1 224 ? -29.238 3.041 17.541 1.00 96.38 224 ALA A C 1
ATOM 1654 O O . ALA A 1 224 ? -29.847 4.061 17.872 1.00 96.38 224 ALA A O 1
ATOM 1655 N N . GLU A 1 225 ? -29.756 1.822 17.736 1.00 92.94 225 GLU A N 1
ATOM 1656 C CA . GLU A 1 225 ? -31.060 1.575 18.380 1.00 92.94 225 GLU A CA 1
ATOM 1657 C C . GLU A 1 225 ? -31.085 1.997 19.860 1.00 92.94 225 GLU A C 1
ATOM 1659 O O . GLU A 1 225 ? -32.137 2.355 20.387 1.00 92.94 225 GLU A O 1
ATOM 1664 N N . LEU A 1 226 ? -29.922 2.043 20.522 1.00 94.81 226 LEU A N 1
ATOM 1665 C CA . LEU A 1 226 ? -29.773 2.583 21.877 1.00 94.81 226 LEU A CA 1
ATOM 1666 C C . LEU A 1 226 ? -29.646 4.123 21.886 1.00 94.81 226 LEU A C 1
ATOM 1668 O O . LEU A 1 226 ? -29.499 4.733 22.945 1.00 94.81 226 LEU A O 1
ATOM 1672 N N . GLY A 1 227 ? -29.690 4.771 20.717 1.00 95.56 227 GLY A N 1
ATOM 1673 C CA . GLY A 1 227 ? -29.496 6.213 20.558 1.00 95.56 227 GLY A CA 1
ATOM 1674 C C . GLY A 1 227 ? -28.030 6.657 20.603 1.00 95.56 227 GLY A C 1
ATOM 1675 O O . GLY A 1 227 ? -27.767 7.849 20.773 1.00 95.56 227 GLY A O 1
ATOM 1676 N N . VAL A 1 228 ? -27.081 5.726 20.462 1.00 96.12 228 VAL A N 1
ATOM 1677 C CA . VAL A 1 228 ? -25.650 6.036 20.328 1.00 96.12 228 VAL A CA 1
ATOM 1678 C C . VAL A 1 228 ? -25.398 6.691 18.967 1.00 96.12 228 VAL A C 1
ATOM 1680 O O . VAL A 1 228 ? -26.006 6.328 17.962 1.00 96.12 228 VAL A O 1
ATOM 1683 N N . ARG A 1 229 ? -24.535 7.712 18.951 1.00 96.44 229 ARG A N 1
ATOM 1684 C CA . ARG A 1 229 ? -24.175 8.497 17.753 1.00 96.44 229 ARG A CA 1
ATOM 1685 C C . ARG A 1 229 ? -22.669 8.669 17.555 1.00 96.44 229 ARG A C 1
ATOM 1687 O O . ARG A 1 229 ? -22.265 9.200 16.532 1.00 96.44 229 ARG A O 1
ATOM 1694 N N . HIS A 1 230 ? -21.876 8.274 18.546 1.00 95.88 230 HIS A N 1
ATOM 1695 C CA . HIS A 1 230 ? -20.428 8.438 18.589 1.00 95.88 230 HIS A CA 1
ATOM 1696 C C . HIS A 1 230 ? -19.841 7.450 19.600 1.00 95.88 230 HIS A C 1
ATOM 1698 O O . HIS A 1 230 ? -20.476 7.189 20.628 1.00 95.88 230 HIS A O 1
ATOM 1704 N N . VAL A 1 231 ? -18.646 6.938 19.314 1.00 97.06 231 VAL A N 1
ATOM 1705 C CA . VAL A 1 231 ? -17.812 6.141 20.222 1.00 97.06 231 VAL A CA 1
ATOM 1706 C C . VAL A 1 231 ? -16.365 6.583 20.003 1.00 97.06 231 VAL A C 1
ATOM 1708 O O . VAL A 1 231 ? -15.892 6.589 18.870 1.00 97.06 231 VAL A O 1
ATOM 1711 N N . ASP A 1 232 ? -15.671 6.971 21.074 1.00 96.12 232 ASP A N 1
ATOM 1712 C CA . ASP A 1 232 ? -14.253 7.336 21.002 1.00 96.12 232 ASP A CA 1
ATOM 1713 C C . ASP A 1 232 ? -13.369 6.100 20.787 1.00 96.12 232 ASP A C 1
ATOM 1715 O O . ASP A 1 232 ? -13.596 5.055 21.403 1.00 96.12 232 ASP A O 1
ATOM 1719 N N . MET A 1 233 ? -12.329 6.246 19.961 1.00 96.94 233 MET A N 1
ATOM 1720 C CA . MET A 1 233 ? -11.315 5.210 19.755 1.00 96.94 233 MET A CA 1
ATOM 1721 C C . MET A 1 233 ? -10.322 5.109 20.934 1.00 96.94 233 MET A C 1
ATOM 1723 O O . MET A 1 233 ? -9.991 6.128 21.549 1.00 96.94 233 MET A O 1
ATOM 1727 N N . PRO A 1 234 ? -9.786 3.907 21.211 1.00 97.94 234 PRO A N 1
ATOM 1728 C CA . PRO A 1 234 ? -10.295 2.619 20.745 1.00 97.94 234 PRO A CA 1
ATOM 1729 C C . PRO A 1 234 ? -11.613 2.234 21.439 1.00 97.94 234 PRO A C 1
ATOM 1731 O O . PRO A 1 234 ? -11.803 2.456 22.642 1.00 97.94 234 PRO A O 1
ATOM 1734 N N . ALA A 1 235 ? -12.503 1.586 20.688 1.00 98.06 235 ALA A N 1
ATOM 1735 C CA . ALA A 1 235 ? -13.775 1.034 21.143 1.00 98.06 235 ALA A CA 1
ATOM 1736 C C . ALA A 1 235 ? -13.581 -0.280 21.929 1.00 98.06 235 ALA A C 1
ATOM 1738 O O . ALA A 1 235 ? -14.157 -1.316 21.606 1.00 98.06 235 ALA A O 1
ATOM 1739 N N . THR A 1 236 ? -12.764 -0.229 22.985 1.00 97.50 236 THR A N 1
ATOM 1740 C CA . THR A 1 236 ? -12.464 -1.390 23.835 1.00 97.50 236 THR A CA 1
ATOM 1741 C C . THR A 1 236 ? -13.726 -1.941 24.511 1.00 97.50 236 THR A C 1
ATOM 1743 O O . THR A 1 236 ? -14.672 -1.182 24.756 1.00 97.50 236 THR A O 1
ATOM 1746 N N . PRO A 1 237 ? -13.741 -3.218 24.945 1.00 97.56 237 PRO A N 1
ATOM 1747 C CA . PRO A 1 237 ? -14.911 -3.803 25.604 1.00 97.56 237 PRO A CA 1
ATOM 1748 C C . PRO A 1 237 ? -15.402 -2.996 26.817 1.00 97.56 237 PRO A C 1
ATOM 1750 O O . PRO A 1 237 ? -16.602 -2.796 27.008 1.00 97.56 237 PRO A O 1
ATOM 1753 N N . ALA A 1 238 ? -14.480 -2.425 27.601 1.00 96.50 238 ALA A N 1
ATOM 1754 C CA . ALA A 1 238 ? -14.815 -1.541 28.717 1.00 96.50 238 ALA A CA 1
ATOM 1755 C C . ALA A 1 238 ? -15.519 -0.244 28.263 1.00 96.50 238 ALA A C 1
ATOM 1757 O O . ALA A 1 238 ? -16.526 0.143 28.862 1.00 96.50 238 ALA A O 1
ATOM 1758 N N . ARG A 1 239 ? -15.032 0.399 27.189 1.00 97.19 239 ARG A N 1
ATOM 1759 C CA . ARG A 1 239 ? -15.639 1.600 26.584 1.00 97.19 239 ARG A CA 1
ATOM 1760 C C . ARG A 1 239 ? -17.029 1.294 26.026 1.00 97.19 239 ARG A C 1
ATOM 1762 O O . ARG A 1 239 ? -17.974 2.039 26.279 1.00 97.19 239 ARG A O 1
ATOM 1769 N N . VAL A 1 240 ? -17.178 0.183 25.309 1.00 98.19 240 VAL A N 1
ATOM 1770 C CA . VAL A 1 240 ? -18.453 -0.231 24.708 1.00 98.19 240 VAL A CA 1
ATOM 1771 C C . VAL A 1 240 ? -19.492 -0.538 25.792 1.00 98.19 240 VAL A C 1
ATOM 1773 O O . VAL A 1 240 ? -20.611 -0.025 25.722 1.00 98.19 240 VAL A O 1
ATOM 1776 N N . ARG A 1 241 ? -19.123 -1.251 26.869 1.00 97.38 241 ARG A N 1
ATOM 1777 C CA . ARG A 1 241 ? -20.005 -1.454 28.039 1.00 97.38 241 ARG A CA 1
ATOM 1778 C C . ARG A 1 241 ? -20.410 -0.143 28.716 1.00 97.38 241 ARG A C 1
ATOM 1780 O O . ARG A 1 241 ? -21.576 0.018 29.075 1.00 97.38 241 ARG A O 1
ATOM 1787 N N . GLU A 1 242 ? -19.480 0.799 28.884 1.00 96.81 242 GLU A N 1
ATOM 1788 C CA . GLU A 1 242 ? -19.747 2.135 29.441 1.00 96.81 242 GLU A CA 1
ATOM 1789 C C . GLU A 1 242 ? -20.788 2.896 28.595 1.00 96.81 242 GLU A C 1
ATOM 1791 O O . GLU A 1 242 ? -21.747 3.459 29.135 1.00 96.81 242 GLU A O 1
ATOM 1796 N N . VAL A 1 243 ? -20.646 2.862 27.265 1.00 96.94 243 VAL A N 1
ATOM 1797 C CA . VAL A 1 243 ? -21.585 3.467 26.306 1.00 96.94 243 VAL A CA 1
ATOM 1798 C C . VAL A 1 243 ? -22.964 2.796 26.367 1.00 96.94 243 VAL A C 1
ATOM 1800 O O . VAL A 1 243 ? -23.971 3.493 26.533 1.00 96.94 243 VAL A O 1
ATOM 1803 N N . ILE A 1 244 ? -23.028 1.461 26.313 1.00 95.94 244 ILE A N 1
ATOM 1804 C CA . ILE A 1 244 ? -24.279 0.684 26.405 1.00 95.94 244 ILE A CA 1
ATOM 1805 C C . ILE A 1 244 ? -24.999 0.961 27.733 1.00 95.94 244 ILE A C 1
ATOM 1807 O O . ILE A 1 244 ? -26.208 1.208 27.744 1.00 95.94 244 ILE A O 1
ATOM 1811 N N . GLY A 1 245 ? -24.269 0.975 28.852 1.00 95.00 245 GLY A N 1
ATOM 1812 C CA . GLY A 1 245 ? -24.812 1.263 30.180 1.00 95.00 245 GLY A CA 1
ATOM 1813 C C . GLY A 1 245 ? -25.426 2.662 30.274 1.00 95.00 245 GLY A C 1
ATOM 1814 O O . GLY A 1 245 ? -26.575 2.809 30.700 1.00 95.00 245 GLY A O 1
ATOM 1815 N N . ARG A 1 246 ? -24.707 3.690 29.798 1.00 93.81 246 ARG A N 1
ATOM 1816 C CA . ARG A 1 246 ? -25.207 5.077 29.733 1.00 93.81 246 ARG A CA 1
ATOM 1817 C C . ARG A 1 246 ? -26.455 5.208 28.860 1.00 93.81 246 ARG A C 1
ATOM 1819 O O . ARG A 1 246 ? -27.393 5.914 29.235 1.00 93.81 246 ARG A O 1
ATOM 1826 N N . ALA A 1 247 ? -26.484 4.529 27.715 1.00 91.44 247 ALA A N 1
ATOM 1827 C CA . ALA A 1 247 ? -27.615 4.558 26.795 1.00 91.44 247 ALA A CA 1
ATOM 1828 C C . ALA A 1 247 ? -28.865 3.883 27.396 1.00 91.44 247 ALA A C 1
ATOM 1830 O O . ALA A 1 247 ? -29.942 4.486 27.429 1.00 91.44 247 ALA A O 1
ATOM 1831 N N . ARG A 1 248 ? -28.708 2.681 27.975 1.00 89.75 248 ARG A N 1
ATOM 1832 C CA . ARG A 1 248 ? -29.776 1.951 28.689 1.00 89.75 248 ARG A CA 1
ATOM 1833 C C . ARG A 1 248 ? -30.320 2.747 29.889 1.00 89.75 248 ARG A C 1
ATOM 1835 O O . ARG A 1 248 ? -31.530 2.745 30.111 1.00 89.75 248 ARG A O 1
ATOM 1842 N N . GLY A 1 249 ? -29.464 3.467 30.625 1.00 82.25 249 GLY A N 1
ATOM 1843 C CA . GLY A 1 249 ? -29.869 4.351 31.730 1.00 82.25 249 GLY A CA 1
ATOM 1844 C C . GLY A 1 249 ? -30.810 5.477 31.283 1.00 82.25 249 GLY A C 1
ATOM 1845 O O . GLY A 1 249 ? -31.927 5.585 31.786 1.00 82.25 249 GLY A O 1
ATOM 1846 N N . ARG A 1 250 ? -30.422 6.234 30.245 1.00 75.25 250 ARG A N 1
ATOM 1847 C CA . ARG A 1 250 ? -31.234 7.332 29.675 1.00 75.25 250 ARG A CA 1
ATOM 1848 C C . ARG A 1 250 ? -32.619 6.887 29.186 1.00 75.25 250 ARG A C 1
ATOM 1850 O O . ARG A 1 250 ? -33.553 7.689 29.187 1.00 75.25 250 ARG A O 1
ATOM 1857 N N . GLY A 1 251 ? -32.761 5.628 28.763 1.00 63.12 251 GLY A N 1
ATOM 1858 C CA . GLY A 1 251 ? -34.053 5.043 28.393 1.00 63.12 251 GLY A CA 1
ATOM 1859 C C . GLY A 1 251 ? -35.002 4.861 29.584 1.00 63.12 251 GLY A C 1
ATOM 1860 O O . GLY A 1 251 ? -36.201 5.102 29.448 1.00 63.12 251 GLY A O 1
ATOM 1861 N N . ARG A 1 252 ? -34.479 4.496 30.764 1.00 60.84 252 ARG A N 1
ATOM 1862 C CA . ARG A 1 252 ? -35.283 4.308 31.987 1.00 60.84 252 ARG A CA 1
ATOM 1863 C C . ARG A 1 252 ? -35.812 5.634 32.531 1.00 60.84 252 ARG A C 1
ATOM 1865 O O . ARG A 1 252 ? -37.005 5.729 32.813 1.00 60.84 252 ARG A O 1
ATOM 1872 N N . ASP A 1 253 ? -34.973 6.667 32.576 1.00 60.00 253 ASP A N 1
ATOM 1873 C CA . ASP A 1 253 ? -35.363 7.990 33.091 1.00 60.00 253 ASP A CA 1
ATOM 1874 C C . ASP A 1 253 ? -36.485 8.635 32.257 1.00 60.00 253 ASP A C 1
ATOM 1876 O O . ASP A 1 253 ? -37.375 9.291 32.795 1.00 60.00 253 ASP A O 1
ATOM 1880 N N . ARG A 1 254 ? -36.501 8.391 30.938 1.00 56.91 254 ARG A N 1
ATOM 1881 C CA . ARG A 1 254 ? -37.582 8.848 30.045 1.00 56.91 254 ARG A CA 1
ATOM 1882 C C . ARG A 1 254 ? -38.874 8.034 30.176 1.00 56.91 254 ARG A C 1
ATOM 1884 O O . ARG A 1 254 ? -39.942 8.577 29.917 1.00 56.91 254 ARG A O 1
ATOM 1891 N N . GLY A 1 255 ? -38.794 6.766 30.585 1.00 53.41 255 GLY A N 1
ATOM 1892 C CA . GLY A 1 255 ? -39.964 5.914 30.834 1.00 53.41 255 GLY A CA 1
ATOM 1893 C C . GLY A 1 255 ? -40.648 6.163 32.186 1.00 53.41 255 GLY A C 1
ATOM 1894 O O . GLY A 1 255 ? -41.848 5.933 32.315 1.00 53.41 255 GLY A O 1
ATOM 1895 N N . GLY A 1 256 ? -39.913 6.662 33.187 1.00 46.59 256 GLY A N 1
ATOM 1896 C CA . GLY A 1 256 ? -40.425 6.874 34.549 1.00 46.59 256 GLY A CA 1
ATOM 1897 C C . GLY A 1 256 ? -41.364 8.076 34.729 1.00 46.59 256 GLY A C 1
ATOM 1898 O O . GLY A 1 256 ? -42.125 8.120 35.692 1.00 46.59 256 GLY A O 1
ATOM 1899 N N . ALA A 1 257 ? -41.367 9.041 33.805 1.00 50.75 257 ALA A N 1
ATOM 1900 C CA . ALA A 1 257 ? -42.116 10.299 33.938 1.00 50.75 257 ALA A CA 1
ATOM 1901 C C . ALA A 1 257 ? -43.629 10.203 33.607 1.00 50.75 257 ALA A C 1
ATOM 1903 O O . ALA A 1 257 ? -44.302 11.226 33.489 1.00 50.75 257 ALA A O 1
ATOM 1904 N N . GLY A 1 258 ? -44.175 8.993 33.430 1.00 44.75 258 GLY A N 1
ATOM 1905 C CA . GLY A 1 258 ? -45.540 8.757 32.933 1.00 44.75 258 GLY A CA 1
ATOM 1906 C C . GLY A 1 258 ? -46.631 8.486 33.982 1.00 44.75 258 GLY A C 1
ATOM 1907 O O . GLY A 1 258 ? -47.770 8.233 33.596 1.00 44.75 258 GLY A O 1
ATOM 1908 N N . GLY A 1 259 ? -46.320 8.502 35.285 1.00 43.00 259 GLY A N 1
ATOM 1909 C CA . GLY A 1 259 ? -47.210 7.974 36.333 1.00 43.00 259 GLY A CA 1
ATOM 1910 C C . GLY A 1 259 ? -47.370 8.860 37.571 1.00 43.00 259 GLY A C 1
ATOM 1911 O O . GLY A 1 259 ? -46.933 8.480 38.650 1.00 43.00 259 GLY A O 1
ATOM 1912 N N . GLY A 1 260 ? -48.026 10.019 37.444 1.00 37.81 260 GLY A N 1
ATOM 1913 C CA . GLY A 1 260 ? -48.314 10.886 38.595 1.00 37.81 260 GLY A CA 1
ATOM 1914 C C . GLY A 1 260 ? -49.305 12.013 38.298 1.00 37.81 260 GLY A C 1
ATOM 1915 O O . GLY A 1 260 ? -48.906 13.110 37.917 1.00 37.81 260 GLY A O 1
ATOM 1916 N N . ARG A 1 261 ? -50.610 11.766 38.489 1.00 46.22 261 ARG A N 1
ATOM 1917 C CA . ARG A 1 261 ? -51.652 12.812 38.471 1.00 46.22 261 ARG A CA 1
ATOM 1918 C C . ARG A 1 261 ? -52.105 13.156 39.892 1.00 46.22 261 ARG A C 1
ATOM 1920 O O . ARG A 1 261 ? -52.507 12.266 40.631 1.00 46.22 261 ARG A O 1
ATOM 1927 N N . GLY A 1 262 ? -52.161 14.457 40.190 1.00 34.22 262 GLY A N 1
ATOM 1928 C CA . GLY A 1 262 ? -52.779 15.037 41.392 1.00 34.22 262 GLY A CA 1
ATOM 1929 C C . GLY A 1 262 ? -51.775 15.797 42.274 1.00 34.22 262 GLY A C 1
ATOM 1930 O O . GLY A 1 262 ? -50.721 15.269 42.590 1.00 34.22 262 GLY A O 1
ATOM 1931 N N . GLY A 1 263 ? -52.022 17.039 42.698 1.00 32.69 263 GLY A N 1
ATOM 1932 C CA . GLY A 1 263 ? -53.106 17.953 42.327 1.00 32.69 263 GLY A CA 1
ATOM 1933 C C . GLY A 1 263 ? -53.006 19.283 43.090 1.00 32.69 263 GLY A C 1
ATOM 1934 O O . GLY A 1 263 ? -52.776 19.275 44.289 1.00 32.69 263 GLY A O 1
ATOM 1935 N N . SER A 1 264 ? -53.194 20.409 42.389 1.00 40.44 264 SER A N 1
ATOM 1936 C CA . SER A 1 264 ? -53.432 21.784 42.889 1.00 40.44 264 SER A CA 1
ATOM 1937 C C . SER A 1 264 ? -52.673 22.309 44.133 1.00 40.44 264 SER A C 1
ATOM 1939 O O . SER A 1 264 ? -52.933 21.884 45.256 1.00 40.44 264 SER A O 1
ATOM 1941 N N . ARG A 1 265 ? -52.000 23.461 43.982 1.00 33.16 265 ARG A N 1
ATOM 1942 C CA . ARG A 1 265 ? -52.530 24.759 44.474 1.00 33.16 265 ARG A CA 1
ATOM 1943 C C . ARG A 1 265 ? -51.662 25.943 44.034 1.00 33.16 265 ARG A C 1
ATOM 1945 O O . ARG A 1 265 ? -50.449 25.938 44.191 1.00 33.16 265 ARG A O 1
ATOM 1952 N N . LEU A 1 266 ? -52.326 26.980 43.529 1.00 39.84 266 LEU A N 1
ATOM 1953 C CA . LEU A 1 266 ? -51.751 28.302 43.273 1.00 39.84 266 LEU A CA 1
ATOM 1954 C C . LEU A 1 266 ? -51.653 29.095 44.584 1.00 39.84 266 LEU A C 1
ATOM 1956 O O . LEU A 1 266 ? -52.645 29.175 45.309 1.00 39.84 266 LEU A O 1
ATOM 1960 N N . ARG A 1 267 ? -50.534 29.789 44.814 1.00 33.97 267 ARG A N 1
ATOM 1961 C CA . ARG A 1 267 ? -50.510 31.122 45.448 1.00 33.97 267 ARG A CA 1
ATOM 1962 C C . ARG A 1 267 ? -49.391 31.945 44.821 1.00 33.97 267 ARG A C 1
ATOM 1964 O O . ARG A 1 267 ? -48.272 31.463 44.698 1.00 33.97 267 ARG A O 1
ATOM 1971 N N . GLY A 1 268 ? -49.712 33.171 44.419 1.00 31.33 268 GLY A N 1
ATOM 1972 C CA . GLY A 1 268 ? -48.752 34.117 43.864 1.00 31.33 268 GLY A CA 1
ATOM 1973 C C . GLY A 1 268 ? -48.423 35.244 44.841 1.00 31.33 268 GLY A C 1
ATOM 1974 O O . GLY A 1 268 ? -49.298 35.735 45.549 1.00 31.33 268 GLY A O 1
ATOM 1975 N N . ALA A 1 269 ? -47.165 35.664 44.805 1.00 33.09 269 ALA A N 1
ATOM 1976 C CA . ALA A 1 269 ? -46.662 36.998 45.110 1.00 33.09 269 ALA A CA 1
ATOM 1977 C C . ALA A 1 269 ? -45.355 37.115 44.292 1.00 33.09 269 ALA A C 1
ATOM 1979 O O . ALA A 1 269 ? -44.564 36.181 44.294 1.00 33.09 269 ALA A O 1
ATOM 1980 N N . GLY A 1 270 ? -45.070 38.143 43.497 1.00 30.70 270 GLY A N 1
ATOM 1981 C CA . GLY A 1 270 ? -45.703 39.449 43.405 1.00 30.70 270 GLY A CA 1
ATOM 1982 C C . GLY A 1 270 ? -44.756 40.519 43.928 1.00 30.70 270 GLY A C 1
ATOM 1983 O O . GLY A 1 270 ? -44.944 40.965 45.054 1.00 30.70 270 GLY A O 1
ATOM 1984 N N . GLN A 1 271 ? -43.772 40.941 43.120 1.00 32.47 271 GLN A N 1
ATOM 1985 C CA . GLN A 1 271 ? -43.222 42.298 43.200 1.00 32.47 271 GLN A CA 1
ATOM 1986 C C . GLN A 1 271 ? -42.402 42.724 41.972 1.00 32.47 271 GLN A C 1
ATOM 1988 O O . GLN A 1 271 ? -41.784 41.933 41.268 1.00 32.47 271 GLN A O 1
ATOM 1993 N N . SER A 1 272 ? -42.485 44.027 41.729 1.00 31.22 272 SER A N 1
ATOM 1994 C CA . SER A 1 272 ? -42.053 44.817 40.578 1.00 31.22 272 SER A CA 1
ATOM 1995 C C . SER A 1 272 ? -40.554 44.833 40.263 1.00 31.22 272 SER A C 1
ATOM 1997 O O . SER A 1 272 ? -39.719 44.991 41.152 1.00 31.22 272 SER A O 1
ATOM 1999 N N . LEU A 1 273 ? -40.246 44.902 38.966 1.00 32.88 273 LEU A N 1
ATOM 2000 C CA . LEU A 1 273 ? -38.965 45.364 38.428 1.00 32.88 273 LEU A CA 1
ATOM 2001 C C . LEU A 1 273 ? -38.678 46.831 38.811 1.00 32.88 273 LEU A C 1
ATOM 2003 O O . LEU A 1 273 ? -39.488 47.717 38.536 1.00 32.88 273 LEU A O 1
ATOM 2007 N N . ARG A 1 274 ? -37.472 47.115 39.320 1.00 30.50 274 ARG A N 1
ATOM 2008 C CA . ARG A 1 274 ? -36.833 48.442 39.229 1.00 30.50 274 ARG A CA 1
ATOM 2009 C C . ARG A 1 274 ? -35.362 48.294 38.839 1.00 30.50 274 ARG A C 1
ATOM 2011 O O . ARG A 1 274 ? -34.630 47.520 39.443 1.00 30.50 274 ARG A O 1
ATOM 2018 N N . ARG A 1 275 ? -34.932 49.072 37.840 1.00 32.66 275 ARG A N 1
ATOM 2019 C CA . ARG A 1 275 ? -33.520 49.222 37.446 1.00 32.66 275 ARG A CA 1
ATOM 2020 C C . ARG A 1 275 ? -32.698 49.863 38.571 1.00 32.66 275 ARG A C 1
ATOM 2022 O O . ARG A 1 275 ? -33.143 50.863 39.130 1.00 32.66 275 ARG A O 1
ATOM 2029 N N . ARG A 1 276 ? -31.445 49.423 38.735 1.00 27.38 276 ARG A N 1
ATOM 2030 C CA . ARG A 1 276 ? -30.276 50.288 39.001 1.00 27.38 276 ARG A CA 1
ATOM 2031 C C . ARG A 1 276 ? -28.997 49.626 38.469 1.00 27.38 276 ARG A C 1
ATOM 2033 O O . ARG A 1 276 ? -28.943 48.407 38.353 1.00 27.38 276 ARG A O 1
ATOM 2040 N N . GLN A 1 277 ? -28.032 50.450 38.064 1.00 31.77 277 GLN A N 1
ATOM 2041 C CA . GLN A 1 277 ? -26.761 50.046 37.443 1.00 31.77 277 GLN A CA 1
ATOM 2042 C C . GLN A 1 277 ? -25.762 49.516 38.478 1.00 31.77 277 GLN A C 1
ATOM 2044 O O . GLN A 1 277 ? -25.734 50.042 39.589 1.00 31.77 277 GLN A O 1
ATOM 2049 N N . VAL A 1 278 ? -24.864 48.613 38.064 1.00 31.73 278 VAL A N 1
ATOM 2050 C CA . VAL A 1 278 ? -23.526 48.447 38.664 1.00 31.73 278 VAL A CA 1
ATOM 2051 C C . VAL A 1 278 ? -22.501 48.101 37.573 1.00 31.73 278 VAL A C 1
ATOM 2053 O O . VAL A 1 278 ? -22.676 47.106 36.882 1.00 31.73 278 VAL A O 1
ATOM 2056 N N . GLY A 1 279 ? -21.465 48.943 37.464 1.00 28.14 279 GLY A N 1
ATOM 2057 C CA . GLY A 1 279 ? -20.036 48.578 37.416 1.00 28.14 279 GLY A CA 1
ATOM 2058 C C . GLY A 1 279 ? -19.462 47.698 36.295 1.00 28.14 279 GLY A C 1
ATOM 2059 O O . GLY A 1 279 ? -19.799 46.525 36.173 1.00 28.14 279 GLY A O 1
ATOM 2060 N N . ASP A 1 280 ? -18.467 48.252 35.595 1.00 29.47 280 ASP A N 1
ATOM 2061 C CA . ASP A 1 280 ? -17.480 47.525 34.782 1.00 29.47 280 ASP A CA 1
ATOM 2062 C C . ASP A 1 280 ? -16.670 46.485 35.579 1.00 29.47 280 ASP A C 1
ATOM 2064 O O . ASP A 1 280 ? -16.436 46.642 36.778 1.00 29.47 280 ASP A O 1
ATOM 2068 N N . GLY A 1 281 ? -16.160 45.458 34.886 1.00 27.02 281 GLY A N 1
ATOM 2069 C CA . GLY A 1 281 ? -15.273 44.462 35.496 1.00 27.02 281 GLY A CA 1
ATOM 2070 C C . GLY A 1 281 ? -14.867 43.292 34.594 1.00 27.02 281 GLY A C 1
ATOM 2071 O O . GLY A 1 281 ? -15.344 42.184 34.790 1.00 27.02 281 GLY A O 1
ATOM 2072 N N . LEU A 1 282 ? -13.949 43.551 33.653 1.00 28.92 282 LEU A N 1
ATOM 2073 C CA . LEU A 1 282 ? -13.009 42.594 33.031 1.00 28.92 282 LEU A CA 1
ATOM 2074 C C . LEU A 1 282 ? -13.566 41.280 32.423 1.00 28.92 282 LEU A C 1
ATOM 2076 O O . LEU A 1 282 ? -13.833 40.295 33.109 1.00 28.92 282 LEU A O 1
ATOM 2080 N N . ARG A 1 283 ? -13.547 41.201 31.085 1.00 27.05 283 ARG A N 1
ATOM 2081 C CA . ARG A 1 283 ? -13.462 39.939 30.326 1.00 27.05 283 ARG A CA 1
ATOM 2082 C C . ARG A 1 283 ? -12.214 39.968 29.443 1.00 27.05 283 ARG A C 1
ATOM 2084 O O . ARG A 1 283 ? -11.942 40.988 28.817 1.00 27.05 283 ARG A O 1
ATOM 2091 N N . HIS A 1 284 ? -11.476 38.861 29.402 1.00 26.58 284 HIS A N 1
ATOM 2092 C CA . HIS A 1 284 ? -10.361 38.667 28.473 1.00 26.58 284 HIS A CA 1
ATOM 2093 C C . HIS A 1 284 ? -10.881 38.211 27.101 1.00 26.58 284 HIS A C 1
ATOM 2095 O O . HIS A 1 284 ? -11.646 37.252 27.026 1.00 26.58 284 HIS A O 1
ATOM 2101 N N . GLU A 1 285 ? -10.415 38.869 26.042 1.00 30.94 285 GLU A N 1
ATOM 2102 C CA . GLU A 1 285 ? -10.572 38.481 24.630 1.00 30.94 285 GLU A CA 1
ATOM 2103 C C . GLU A 1 285 ? -9.215 37.983 24.070 1.00 30.94 285 GLU A C 1
ATOM 2105 O O . GLU A 1 285 ? -8.165 38.336 24.624 1.00 30.94 285 GLU A O 1
ATOM 2110 N N . PRO A 1 286 ? -9.200 37.152 23.008 1.00 29.47 286 PRO A N 1
ATOM 2111 C CA . PRO A 1 286 ? -7.982 36.563 22.446 1.00 29.47 286 PRO A CA 1
ATOM 2112 C C . PRO A 1 286 ? -7.179 37.549 21.565 1.00 29.47 286 PRO A C 1
ATOM 2114 O O . PRO A 1 286 ? -7.734 38.518 21.044 1.00 29.47 286 PRO A O 1
ATOM 2117 N N . PRO A 1 287 ? -5.864 37.322 21.364 1.00 31.98 287 PRO A N 1
ATOM 2118 C CA . PRO A 1 287 ? -4.993 38.281 20.687 1.00 31.98 287 PRO A CA 1
ATOM 2119 C C . PRO A 1 287 ? -5.191 38.321 19.163 1.00 31.98 287 PRO A C 1
ATOM 2121 O O . PRO A 1 287 ? -4.996 37.328 18.462 1.00 31.98 287 PRO A O 1
ATOM 2124 N N . GLY A 1 288 ? -5.507 39.514 18.653 1.00 26.47 288 GLY A N 1
ATOM 2125 C CA . GLY A 1 288 ? -5.485 39.852 17.229 1.00 26.47 288 GLY A CA 1
ATOM 2126 C C . GLY A 1 288 ? -4.120 40.359 16.739 1.00 26.47 288 GLY A C 1
ATOM 2127 O O . GLY A 1 288 ? -3.247 40.735 17.518 1.00 26.47 288 GLY A O 1
ATOM 2128 N N . SER A 1 289 ? -3.958 40.379 15.416 1.00 27.67 289 SER A N 1
ATOM 2129 C CA . SER A 1 289 ? -2.747 40.764 14.674 1.00 27.67 289 SER A CA 1
ATOM 2130 C C . SER A 1 289 ? -2.165 42.141 15.034 1.00 27.67 289 SER A C 1
ATOM 2132 O O . SER A 1 289 ? -2.885 43.140 15.014 1.00 27.67 289 SER A O 1
ATOM 2134 N N . ALA A 1 290 ? -0.845 42.211 15.232 1.00 29.09 290 ALA A N 1
ATOM 2135 C CA . ALA A 1 290 ? -0.118 43.463 15.449 1.00 29.09 290 ALA A CA 1
ATOM 2136 C C . ALA A 1 290 ? 0.251 44.182 14.134 1.00 29.09 290 ALA A C 1
ATOM 2138 O O . ALA A 1 290 ? 0.750 43.575 13.185 1.00 29.09 290 ALA A O 1
ATOM 2139 N N . SER A 1 291 ? 0.039 45.498 14.114 1.00 26.42 291 SER A N 1
ATOM 2140 C CA . SER A 1 291 ? 0.350 46.409 13.004 1.00 26.42 291 SER A CA 1
ATOM 2141 C C . SER A 1 291 ? 1.816 46.867 13.016 1.00 26.42 291 SER A C 1
ATOM 2143 O O . SER A 1 291 ? 2.393 47.069 14.082 1.00 26.42 291 SER A O 1
ATOM 2145 N N . LEU A 1 292 ? 2.399 47.126 11.840 1.00 26.56 292 LEU A N 1
ATOM 2146 C CA . LEU A 1 292 ? 3.743 47.710 11.702 1.00 26.56 292 LEU A CA 1
ATOM 2147 C C . LEU A 1 292 ? 3.672 49.217 11.404 1.00 26.56 292 LEU A C 1
ATOM 2149 O O . LEU A 1 292 ? 3.012 49.632 10.452 1.00 26.56 292 LEU A O 1
ATOM 2153 N N . HIS A 1 293 ? 4.398 50.026 12.182 1.00 29.36 293 HIS A N 1
ATOM 2154 C CA . HIS A 1 293 ? 4.659 51.444 11.893 1.00 29.36 293 HIS A CA 1
ATOM 2155 C C . HIS A 1 293 ? 5.990 51.626 11.125 1.00 29.36 293 HIS A C 1
ATOM 2157 O O . HIS A 1 293 ? 6.890 50.796 11.265 1.00 29.36 293 HIS A O 1
ATOM 2163 N N . PRO A 1 294 ? 6.142 52.690 10.310 1.00 28.19 294 PRO A N 1
ATOM 2164 C CA . PRO A 1 294 ? 7.274 52.839 9.394 1.00 28.19 294 PRO A CA 1
ATOM 2165 C C . PRO A 1 294 ? 8.492 53.542 10.018 1.00 28.19 294 PRO A C 1
ATOM 2167 O O . PRO A 1 294 ? 8.349 54.510 10.765 1.00 28.19 294 PRO A O 1
ATOM 2170 N N . LEU A 1 295 ? 9.696 53.129 9.607 1.00 28.67 295 LEU A N 1
ATOM 2171 C CA . LEU A 1 295 ? 10.952 53.855 9.841 1.00 28.67 295 LEU A CA 1
ATOM 2172 C C . LEU A 1 295 ? 11.446 54.529 8.548 1.00 28.67 295 LEU A C 1
ATOM 2174 O O . LEU A 1 295 ? 11.214 54.037 7.444 1.00 28.67 295 LEU A O 1
ATOM 2178 N N . ARG A 1 296 ? 12.101 55.689 8.697 1.00 27.17 296 ARG A N 1
ATOM 2179 C CA . ARG A 1 296 ? 12.652 56.522 7.608 1.00 27.17 296 ARG A CA 1
ATOM 2180 C C . ARG A 1 296 ? 14.104 56.125 7.250 1.00 27.17 296 ARG A C 1
ATOM 2182 O O . ARG A 1 296 ? 14.745 55.456 8.056 1.00 27.17 296 ARG A O 1
ATOM 2189 N N . PRO A 1 297 ? 14.615 56.499 6.056 1.00 32.22 297 PRO A N 1
ATOM 2190 C CA . PRO A 1 297 ? 15.823 55.898 5.478 1.00 32.22 297 PRO A CA 1
ATOM 2191 C C . PRO A 1 297 ? 17.143 56.594 5.856 1.00 32.22 297 PRO A C 1
ATOM 2193 O O . PRO A 1 297 ? 17.165 57.791 6.137 1.00 32.22 297 PRO A O 1
ATOM 2196 N N . GLY A 1 298 ? 18.244 55.839 5.764 1.00 27.41 298 GLY A N 1
ATOM 2197 C CA . GLY A 1 298 ? 19.636 56.304 5.831 1.00 27.41 298 GLY A CA 1
ATOM 2198 C C . GLY A 1 298 ? 20.601 55.174 5.431 1.00 27.41 298 GLY A C 1
ATOM 2199 O O . GLY A 1 298 ? 20.458 54.056 5.912 1.00 27.41 298 GLY A O 1
ATOM 2200 N N . ASP A 1 299 ? 21.515 55.458 4.503 1.00 28.02 299 ASP A N 1
ATOM 2201 C CA . ASP A 1 299 ? 22.338 54.519 3.717 1.00 28.02 299 ASP A CA 1
ATOM 2202 C C . ASP A 1 299 ? 23.156 53.453 4.483 1.00 28.02 299 ASP A C 1
ATOM 2204 O O . ASP A 1 299 ? 23.615 53.680 5.599 1.00 28.02 299 ASP A O 1
ATOM 2208 N N . GLY A 1 300 ? 23.431 52.301 3.838 1.00 27.70 300 GLY A N 1
ATOM 2209 C CA . GLY A 1 300 ? 24.238 51.236 4.473 1.00 27.70 300 GLY A CA 1
ATOM 2210 C C . GLY A 1 300 ? 24.703 50.011 3.659 1.00 27.70 300 GLY A C 1
ATOM 2211 O O . GLY A 1 300 ? 25.424 49.191 4.208 1.00 27.70 300 GLY A O 1
ATOM 2212 N N . ASN A 1 301 ? 24.349 49.873 2.373 1.00 28.95 301 ASN A N 1
ATOM 2213 C CA . ASN A 1 301 ? 25.015 49.006 1.375 1.00 28.95 301 ASN A CA 1
ATOM 2214 C C . ASN A 1 301 ? 25.432 47.555 1.773 1.00 28.95 301 ASN A C 1
ATOM 2216 O O . ASN A 1 301 ? 26.572 47.335 2.181 1.00 28.95 301 ASN A O 1
ATOM 2220 N N . ARG A 1 302 ? 24.612 46.542 1.424 1.00 28.81 302 ARG A N 1
ATOM 2221 C CA . ARG A 1 302 ? 25.035 45.439 0.517 1.00 28.81 302 ARG A CA 1
ATOM 2222 C C . ARG A 1 302 ? 23.879 44.522 0.063 1.00 28.81 302 ARG A C 1
ATOM 2224 O O . ARG A 1 302 ? 23.221 43.867 0.856 1.00 28.81 302 ARG A O 1
ATOM 2231 N N . ARG A 1 303 ? 23.727 44.548 -1.263 1.00 29.28 303 ARG A N 1
ATOM 2232 C CA . ARG A 1 303 ? 23.016 43.736 -2.277 1.00 29.28 303 ARG A CA 1
ATOM 2233 C C . ARG A 1 303 ? 22.594 42.267 -1.993 1.00 29.28 303 ARG A C 1
ATOM 2235 O O . ARG A 1 303 ? 23.111 41.655 -1.068 1.00 29.28 303 ARG A O 1
ATOM 2242 N N . PRO A 1 304 ? 21.651 41.720 -2.804 1.00 35.12 304 PRO A N 1
ATOM 2243 C CA . PRO A 1 304 ? 20.451 41.094 -2.239 1.00 35.12 304 PRO A CA 1
ATOM 2244 C C . PRO A 1 304 ? 20.028 39.753 -2.890 1.00 35.12 304 PRO A C 1
ATOM 2246 O O . PRO A 1 304 ? 20.705 39.248 -3.776 1.00 35.12 304 PRO A O 1
ATOM 2249 N N . ASP A 1 305 ? 18.860 39.267 -2.449 1.00 29.42 305 ASP A N 1
ATOM 2250 C CA . ASP A 1 305 ? 17.732 38.659 -3.189 1.00 29.42 305 ASP A CA 1
ATOM 2251 C C . ASP A 1 305 ? 17.946 37.704 -4.400 1.00 29.42 305 ASP A C 1
ATOM 2253 O O . ASP A 1 305 ? 18.741 37.940 -5.299 1.00 29.42 305 ASP A O 1
ATOM 2257 N N . GLY A 1 306 ? 17.110 36.669 -4.560 1.00 27.44 306 GLY A N 1
ATOM 2258 C CA . GLY A 1 306 ? 16.036 36.276 -3.644 1.00 27.44 306 GLY A CA 1
ATOM 2259 C C . GLY A 1 306 ? 15.010 35.284 -4.191 1.00 27.44 306 GLY A C 1
ATOM 2260 O O . GLY A 1 306 ? 14.788 35.159 -5.391 1.00 27.44 306 GLY A O 1
ATOM 2261 N N . MET A 1 307 ? 14.318 34.637 -3.253 1.00 27.05 307 MET A N 1
ATOM 2262 C CA . MET A 1 307 ? 13.038 33.967 -3.475 1.00 27.05 307 MET A CA 1
ATOM 2263 C C . MET A 1 307 ? 11.892 34.955 -3.236 1.00 27.05 307 MET A C 1
ATOM 2265 O O . MET A 1 307 ? 11.810 35.560 -2.166 1.00 27.05 307 MET A O 1
ATOM 2269 N N . ARG A 1 308 ? 10.948 35.062 -4.179 1.00 27.53 308 ARG A N 1
ATOM 2270 C CA . ARG A 1 308 ? 9.609 35.620 -3.921 1.00 27.53 308 ARG A CA 1
ATOM 2271 C C . ARG A 1 308 ? 8.540 34.808 -4.641 1.00 27.53 308 ARG A C 1
ATOM 2273 O O . ARG A 1 308 ? 8.485 34.798 -5.865 1.00 27.53 308 ARG A O 1
ATOM 2280 N N . GLY A 1 309 ? 7.656 34.187 -3.864 1.00 26.45 309 GLY A N 1
ATOM 2281 C CA . GLY A 1 309 ? 6.419 33.610 -4.381 1.00 26.45 309 GLY A CA 1
ATOM 2282 C C . GLY A 1 309 ? 5.405 34.691 -4.777 1.00 26.45 309 GLY A C 1
ATOM 2283 O O . GLY A 1 309 ? 5.240 35.693 -4.075 1.00 26.45 309 GLY A O 1
ATOM 2284 N N . GLY A 1 310 ? 4.712 34.461 -5.894 1.00 25.59 310 GLY A N 1
ATOM 2285 C CA . GLY A 1 310 ? 3.506 35.185 -6.308 1.00 25.59 310 GLY A CA 1
ATOM 2286 C C . GLY A 1 310 ? 2.239 34.497 -5.788 1.00 25.59 310 GLY A C 1
ATOM 2287 O O . GLY A 1 310 ? 2.241 33.298 -5.523 1.00 25.59 310 GLY A O 1
ATOM 2288 N N . ARG A 1 311 ? 1.162 35.262 -5.583 1.00 27.69 311 ARG A N 1
ATOM 2289 C CA . ARG A 1 311 ? -0.042 34.810 -4.860 1.00 27.69 311 ARG A CA 1
ATOM 2290 C C . ARG A 1 311 ? -1.116 34.218 -5.777 1.00 27.69 311 ARG A C 1
ATOM 2292 O O . ARG A 1 311 ? -1.222 34.587 -6.941 1.00 27.69 311 ARG A O 1
ATOM 2299 N N . TYR A 1 312 ? -1.976 33.394 -5.177 1.00 25.34 312 TYR A N 1
ATOM 2300 C CA . TYR A 1 312 ? -3.270 32.989 -5.730 1.00 25.34 312 TYR A CA 1
ATOM 2301 C C . TYR A 1 312 ? -4.128 34.197 -6.143 1.00 25.34 312 TYR A C 1
ATOM 2303 O O . TYR A 1 312 ? -4.267 35.157 -5.383 1.00 25.34 312 TYR A O 1
ATOM 2311 N N . GLY A 1 313 ? -4.774 34.086 -7.304 1.00 24.80 313 GLY A N 1
ATOM 2312 C CA . GLY A 1 313 ? -5.840 34.966 -7.777 1.00 24.80 313 GLY A CA 1
ATOM 2313 C C . GLY A 1 313 ? -6.860 34.151 -8.573 1.00 24.80 313 GLY A C 1
ATOM 2314 O O . GLY A 1 313 ? -6.482 33.299 -9.373 1.00 24.80 313 GLY A O 1
ATOM 2315 N N . GLN A 1 314 ? -8.149 34.365 -8.313 1.00 26.45 314 GLN A N 1
ATOM 2316 C CA . GLN A 1 314 ? -9.245 33.654 -8.978 1.00 26.45 314 GLN A CA 1
ATOM 2317 C C . GLN A 1 314 ? -9.404 34.116 -10.431 1.00 26.45 314 GLN A C 1
ATOM 2319 O O . GLN A 1 314 ? -9.370 35.318 -10.689 1.00 26.45 314 GLN A O 1
ATOM 2324 N N . LEU A 1 315 ? -9.711 33.196 -11.351 1.00 25.28 315 LEU A N 1
ATOM 2325 C CA . LEU A 1 315 ? -10.404 33.539 -12.596 1.00 25.28 315 LEU A CA 1
ATOM 2326 C C . LEU A 1 315 ? -11.190 32.343 -13.149 1.00 25.28 315 LEU A C 1
ATOM 2328 O O . LEU A 1 315 ? -10.678 31.230 -13.257 1.00 25.28 315 LEU A O 1
ATOM 2332 N N . LEU A 1 316 ? -12.463 32.592 -13.463 1.00 22.72 316 LEU A N 1
ATOM 2333 C CA . LEU A 1 316 ? -13.358 31.653 -14.134 1.00 22.72 316 LEU A CA 1
ATOM 2334 C C . LEU A 1 316 ? -13.142 31.696 -15.656 1.00 22.72 316 LEU A C 1
ATOM 2336 O O . LEU A 1 316 ? -12.858 32.755 -16.201 1.00 22.72 316 LEU A O 1
ATOM 2340 N N . ALA A 1 317 ? -13.447 30.568 -16.305 1.00 24.28 317 ALA A N 1
ATOM 2341 C CA . ALA A 1 317 ? -13.802 30.426 -17.722 1.00 24.28 317 ALA A CA 1
ATOM 2342 C C . ALA A 1 317 ? -12.781 30.870 -18.796 1.00 24.28 317 ALA A C 1
ATOM 2344 O O . ALA A 1 317 ? -12.619 32.049 -19.084 1.00 24.28 317 ALA A O 1
ATOM 2345 N N . CYS A 1 318 ? -12.241 29.884 -19.525 1.00 23.17 318 CYS A N 1
ATOM 2346 C CA . CYS A 1 318 ? -12.531 29.701 -20.957 1.00 23.17 318 CYS A CA 1
ATOM 2347 C C . CYS A 1 318 ? -11.995 28.344 -21.455 1.00 23.17 318 CYS A C 1
ATOM 2349 O O . CYS A 1 318 ? -10.839 27.999 -21.225 1.00 23.17 318 CYS A O 1
ATOM 2351 N N . LEU A 1 319 ? -12.839 27.575 -22.149 1.00 32.00 319 LEU A N 1
ATOM 2352 C CA . LEU A 1 319 ? -12.440 26.373 -22.894 1.00 32.00 319 LEU A CA 1
ATOM 2353 C C . LEU A 1 319 ? -11.804 26.767 -24.236 1.00 32.00 319 LEU A C 1
ATOM 2355 O O . LEU A 1 319 ? -12.280 27.707 -24.873 1.00 32.00 319 LEU A O 1
ATOM 2359 N N . PRO A 1 320 ? -10.864 25.959 -24.746 1.00 29.81 320 PRO A N 1
ATOM 2360 C CA . PRO A 1 320 ? -10.769 25.702 -26.178 1.00 29.81 320 PRO A CA 1
ATOM 2361 C C . PRO A 1 320 ? -10.942 24.210 -26.511 1.00 29.81 320 PRO A C 1
ATOM 2363 O O . PRO A 1 320 ? -10.693 23.323 -25.695 1.00 29.81 320 PRO A O 1
ATOM 2366 N N . ALA A 1 321 ? -11.405 23.943 -27.733 1.00 26.22 321 ALA A N 1
ATOM 2367 C CA . ALA A 1 321 ? -11.674 22.600 -28.240 1.00 26.22 321 ALA A CA 1
ATOM 2368 C C . ALA A 1 321 ? -10.388 21.819 -28.572 1.00 26.22 321 ALA A C 1
ATOM 2370 O O . ALA A 1 321 ? -9.385 22.402 -28.978 1.00 26.22 321 ALA A O 1
ATOM 2371 N N . GLY A 1 322 ? -10.440 20.488 -28.456 1.00 28.83 322 GLY A N 1
ATOM 2372 C CA . GLY A 1 322 ? -9.388 19.594 -28.956 1.00 28.83 322 GLY A CA 1
ATOM 2373 C C . GLY A 1 322 ? -9.622 19.142 -30.405 1.00 28.83 322 GLY A C 1
ATOM 2374 O O . GLY A 1 322 ? -10.707 19.342 -30.953 1.00 28.83 322 GLY A O 1
ATOM 2375 N N . PRO A 1 323 ? -8.623 18.484 -31.013 1.00 33.62 323 PRO A N 1
ATOM 2376 C CA . PRO A 1 323 ? -8.871 17.406 -31.979 1.00 33.62 323 PRO A CA 1
ATOM 2377 C C . PRO A 1 323 ? -7.911 16.200 -31.724 1.00 33.62 323 PRO A C 1
ATOM 2379 O O . PRO A 1 323 ? -7.256 16.163 -30.686 1.00 33.62 323 PRO A O 1
ATOM 2382 N N . PRO A 1 324 ? -7.861 15.151 -32.572 1.00 35.03 324 PRO A N 1
ATOM 2383 C CA . PRO A 1 324 ? -8.827 14.055 -32.560 1.00 35.03 324 PRO A CA 1
ATOM 2384 C C . PRO A 1 324 ? -8.185 12.663 -32.313 1.00 35.03 324 PRO A C 1
ATOM 2386 O O . PRO A 1 324 ? -6.982 12.515 -32.128 1.00 35.03 324 PRO A O 1
ATOM 2389 N N . HIS A 1 325 ? -9.024 11.622 -32.304 1.00 29.88 325 HIS A N 1
ATOM 2390 C CA . HIS A 1 325 ? -8.685 10.237 -31.947 1.00 29.88 325 HIS A CA 1
ATOM 2391 C C . HIS A 1 325 ? -7.565 9.556 -32.764 1.00 29.88 325 HIS A C 1
ATOM 2393 O O . HIS A 1 325 ? -7.583 9.568 -33.993 1.00 29.88 325 HIS A O 1
ATOM 2399 N N . GLY A 1 326 ? -6.734 8.774 -32.062 1.00 24.56 326 GLY A N 1
ATOM 2400 C CA . GLY A 1 326 ? -6.012 7.600 -32.575 1.00 24.56 326 GLY A CA 1
ATOM 2401 C C . GLY A 1 326 ? -6.345 6.376 -31.708 1.00 24.56 326 GLY A C 1
ATOM 2402 O O . GLY A 1 326 ? -6.490 6.504 -30.493 1.00 24.56 326 GLY A O 1
ATOM 2403 N N . ALA A 1 327 ? -6.568 5.205 -32.310 1.00 27.20 327 ALA A N 1
ATOM 2404 C CA . ALA A 1 327 ? -7.229 4.083 -31.634 1.00 27.20 327 ALA A CA 1
ATOM 2405 C C . ALA A 1 327 ? -6.274 3.099 -30.930 1.00 27.20 327 ALA A C 1
ATOM 2407 O O . ALA A 1 327 ? -5.311 2.630 -31.528 1.00 27.20 327 ALA A O 1
ATOM 2408 N N . ALA A 1 328 ? -6.655 2.650 -29.729 1.00 27.42 328 ALA A N 1
ATOM 2409 C CA . ALA A 1 328 ? -6.190 1.395 -29.135 1.00 27.42 328 ALA A CA 1
ATOM 2410 C C . ALA A 1 328 ? -7.405 0.596 -28.626 1.00 27.42 328 ALA A C 1
ATOM 2412 O O . ALA A 1 328 ? -8.199 1.082 -27.818 1.00 27.42 328 ALA A O 1
ATOM 2413 N N . ARG A 1 329 ? -7.609 -0.616 -29.158 1.00 26.62 329 ARG A N 1
ATOM 2414 C CA . ARG A 1 329 ? -8.762 -1.472 -28.828 1.00 26.62 329 ARG A CA 1
ATOM 2415 C C . ARG A 1 329 ? -8.533 -2.245 -27.526 1.00 26.62 329 ARG A C 1
ATOM 2417 O O . ARG A 1 329 ? -7.442 -2.739 -27.275 1.00 26.62 329 ARG A O 1
ATOM 2424 N N . ARG A 1 330 ? -9.616 -2.441 -26.765 1.00 29.28 330 ARG A N 1
ATOM 2425 C CA . ARG A 1 330 ? -9.686 -3.362 -25.617 1.00 29.28 330 ARG A CA 1
ATOM 2426 C C . ARG A 1 330 ? -9.321 -4.795 -26.020 1.00 29.28 330 ARG A C 1
ATOM 2428 O O . ARG A 1 330 ? -9.928 -5.310 -26.956 1.00 29.28 330 ARG A O 1
ATOM 2435 N N . LEU A 1 331 ? -8.505 -5.468 -25.208 1.00 27.67 331 LEU A N 1
ATOM 2436 C CA . LEU A 1 331 ? -8.522 -6.926 -25.018 1.00 27.67 331 LEU A CA 1
ATOM 2437 C C . LEU A 1 331 ? -8.061 -7.269 -23.585 1.00 27.67 331 LEU A C 1
ATOM 2439 O O . LEU A 1 331 ? -6.939 -7.713 -23.373 1.00 27.67 331 LEU A O 1
ATOM 2443 N N . HIS A 1 332 ? -8.938 -7.095 -22.591 1.00 27.98 332 HIS A N 1
ATOM 2444 C CA . HIS A 1 332 ? -8.745 -7.733 -21.282 1.00 27.98 332 HIS A CA 1
ATOM 2445 C C . HIS A 1 332 ? -9.452 -9.090 -21.277 1.00 27.98 332 HIS A C 1
ATOM 2447 O O . HIS A 1 332 ? -10.679 -9.157 -21.357 1.00 27.98 332 HIS A O 1
ATOM 2453 N N . ARG A 1 333 ? -8.681 -10.173 -21.151 1.00 28.06 333 ARG A N 1
ATOM 2454 C CA . ARG A 1 333 ? -9.195 -11.443 -20.624 1.00 28.06 333 ARG A CA 1
ATOM 2455 C C . ARG A 1 333 ? -9.110 -11.376 -19.103 1.00 28.06 333 ARG A C 1
ATOM 2457 O O . ARG A 1 333 ? -8.033 -11.120 -18.575 1.00 28.06 333 ARG A O 1
ATOM 2464 N N . HIS A 1 334 ? -10.215 -11.635 -18.408 1.00 29.23 334 HIS A N 1
ATOM 2465 C CA . HIS A 1 334 ? -10.150 -11.942 -16.981 1.00 29.23 334 HIS A CA 1
ATOM 2466 C C . HIS A 1 334 ? -9.338 -13.228 -16.790 1.00 29.23 334 HIS A C 1
ATOM 2468 O O . HIS A 1 334 ? -9.702 -14.274 -17.329 1.00 29.23 334 HIS A O 1
ATOM 2474 N N . LEU A 1 335 ? -8.257 -13.143 -16.019 1.00 30.05 335 LEU A N 1
ATOM 2475 C CA . LEU A 1 335 ? -7.584 -14.305 -15.451 1.00 30.05 335 LEU A CA 1
ATOM 2476 C C . LEU A 1 335 ? -8.152 -14.518 -14.039 1.00 30.05 335 LEU A C 1
ATOM 2478 O O . LEU A 1 335 ? -8.113 -13.579 -13.243 1.00 30.05 335 LEU A O 1
ATOM 2482 N N . PRO A 1 336 ? -8.718 -15.695 -13.718 1.00 30.78 336 PRO A N 1
ATOM 2483 C CA . PRO A 1 336 ? -9.152 -15.993 -12.361 1.00 30.78 336 PRO A CA 1
ATOM 2484 C C . PRO A 1 336 ? -7.948 -16.191 -11.429 1.00 30.78 336 PRO A C 1
ATOM 2486 O O . PRO A 1 336 ? -6.881 -16.646 -11.840 1.00 30.78 336 PRO A O 1
ATOM 2489 N N . ASN A 1 337 ? -8.157 -15.848 -10.161 1.00 32.78 337 ASN A N 1
ATOM 2490 C CA . ASN A 1 337 ? -7.166 -15.878 -9.088 1.00 32.78 337 ASN A CA 1
ATOM 2491 C C . ASN A 1 337 ? -6.692 -17.328 -8.802 1.00 32.78 337 ASN A C 1
ATOM 2493 O O . ASN A 1 337 ? -7.552 -18.196 -8.623 1.00 32.78 337 ASN A O 1
ATOM 2497 N N . PRO A 1 338 ? -5.378 -17.634 -8.748 1.00 31.33 338 PRO A N 1
ATOM 2498 C CA . PRO A 1 338 ? -4.901 -18.990 -8.483 1.00 31.33 338 PRO A CA 1
ATOM 2499 C C . PRO A 1 338 ? -4.942 -19.322 -6.984 1.00 31.33 338 PRO A C 1
ATOM 2501 O O . PRO A 1 338 ? -4.026 -19.000 -6.228 1.00 31.33 338 PRO A O 1
ATOM 2504 N N . SER A 1 339 ? -5.986 -20.028 -6.551 1.00 30.27 339 SER A N 1
ATOM 2505 C CA . SER A 1 339 ? -5.992 -20.712 -5.258 1.00 30.27 339 SER A CA 1
ATOM 2506 C C . SER A 1 339 ? -5.128 -21.978 -5.318 1.00 30.27 339 SER A C 1
ATOM 2508 O O . SER A 1 339 ? -5.358 -22.873 -6.130 1.00 30.27 339 SER A O 1
ATOM 2510 N N . VAL A 1 340 ? -4.131 -22.065 -4.436 1.00 29.77 340 VAL A N 1
ATOM 2511 C CA . VAL A 1 340 ? -3.281 -23.254 -4.269 1.00 29.77 340 VAL A CA 1
ATOM 2512 C C . VAL A 1 340 ? -3.863 -24.155 -3.180 1.00 29.77 340 VAL A C 1
ATOM 2514 O O . VAL A 1 340 ? -4.010 -23.716 -2.039 1.00 29.77 340 VAL A O 1
ATOM 2517 N N . PRO A 1 341 ? -4.113 -25.434 -3.493 1.00 29.28 341 PRO A N 1
ATOM 2518 C CA . PRO A 1 341 ? -3.903 -26.504 -2.527 1.00 29.28 341 PRO A CA 1
ATOM 2519 C C . PRO A 1 341 ? -3.028 -27.636 -3.087 1.00 29.28 341 PRO A C 1
ATOM 2521 O O . PRO A 1 341 ? -2.954 -27.892 -4.289 1.00 29.28 341 PRO A O 1
ATOM 2524 N N . VAL A 1 342 ? -2.348 -28.326 -2.175 1.00 30.56 342 VAL A N 1
ATOM 2525 C CA . VAL A 1 342 ? -1.373 -29.378 -2.478 1.00 30.56 342 VAL A CA 1
ATOM 2526 C C . VAL A 1 342 ? -2.059 -30.726 -2.728 1.00 30.56 342 VAL A C 1
ATOM 2528 O O . VAL A 1 342 ? -2.695 -31.264 -1.831 1.00 30.56 342 VAL A O 1
ATOM 2531 N N . GLY A 1 343 ? -1.790 -31.332 -3.890 1.00 25.05 343 GLY A N 1
ATOM 2532 C CA . GLY A 1 343 ? -1.516 -32.774 -3.974 1.00 25.05 343 GLY A CA 1
ATOM 2533 C C . GLY A 1 343 ? -2.649 -33.761 -4.313 1.00 25.05 343 GLY A C 1
ATOM 2534 O O . GLY A 1 343 ? -3.467 -34.112 -3.474 1.00 25.05 343 GLY A O 1
ATOM 2535 N N . THR A 1 344 ? -2.472 -34.409 -5.474 1.00 26.55 344 THR A N 1
ATOM 2536 C CA . THR A 1 344 ? -2.897 -35.786 -5.838 1.00 26.55 344 THR A CA 1
ATOM 2537 C C . THR A 1 344 ? -4.353 -36.053 -6.261 1.00 26.55 344 THR A C 1
ATOM 2539 O O . THR A 1 344 ? -5.302 -35.621 -5.622 1.00 26.55 344 THR A O 1
ATOM 2542 N N . GLY A 1 345 ? -4.510 -36.858 -7.326 1.00 24.83 345 GLY A N 1
ATOM 2543 C CA . GLY A 1 345 ? -5.790 -37.430 -7.775 1.00 24.83 345 GLY A CA 1
ATOM 2544 C C . GLY A 1 345 ? -6.151 -37.089 -9.227 1.00 24.83 345 GLY A C 1
ATOM 2545 O O . GLY A 1 345 ? -6.420 -35.939 -9.555 1.00 24.83 345 GLY A O 1
ATOM 2546 N N . THR A 1 346 ? -6.158 -38.089 -10.110 1.00 23.33 346 THR A N 1
ATOM 2547 C CA . THR A 1 346 ? -6.370 -37.919 -11.560 1.00 23.33 346 THR A CA 1
ATOM 2548 C C . THR A 1 346 ? -7.846 -38.056 -11.968 1.00 23.33 346 THR A C 1
ATOM 2550 O O . THR A 1 346 ? -8.545 -38.915 -11.441 1.00 23.33 346 THR A O 1
ATOM 2553 N N . ALA A 1 347 ? -8.214 -37.348 -13.046 1.00 23.45 347 ALA A N 1
ATOM 2554 C CA . ALA A 1 347 ? -9.200 -37.720 -14.080 1.00 23.45 347 ALA A CA 1
ATOM 2555 C C . ALA A 1 347 ? -10.637 -37.141 -14.063 1.00 23.45 347 ALA A C 1
ATOM 2557 O O . ALA A 1 347 ? -11.271 -36.940 -13.035 1.00 23.45 347 ALA A O 1
ATOM 2558 N N . ALA A 1 348 ? -11.135 -37.032 -15.305 1.00 25.03 348 ALA A N 1
ATOM 2559 C CA . ALA A 1 348 ? -12.508 -36.830 -15.781 1.00 25.03 348 ALA A CA 1
ATOM 2560 C C . ALA A 1 348 ? -13.116 -35.410 -15.723 1.00 25.03 348 ALA A C 1
ATOM 2562 O O . ALA A 1 348 ? -13.051 -34.687 -14.737 1.00 25.03 348 ALA A O 1
ATOM 2563 N N . ALA A 1 349 ? -13.732 -35.032 -16.846 1.00 22.56 349 ALA A N 1
ATOM 2564 C CA . ALA A 1 349 ? -14.411 -33.759 -17.075 1.00 22.56 349 ALA A CA 1
ATOM 2565 C C . ALA A 1 349 ? -15.941 -33.920 -17.009 1.00 22.56 349 ALA A C 1
ATOM 2567 O O . ALA A 1 349 ? -16.427 -35.041 -17.139 1.00 22.56 349 ALA A O 1
ATOM 2568 N N . VAL A 1 350 ? -16.678 -32.799 -16.921 1.00 22.95 350 VAL A N 1
ATOM 2569 C CA . VAL A 1 350 ? -17.782 -32.391 -17.836 1.00 22.95 350 VAL A CA 1
A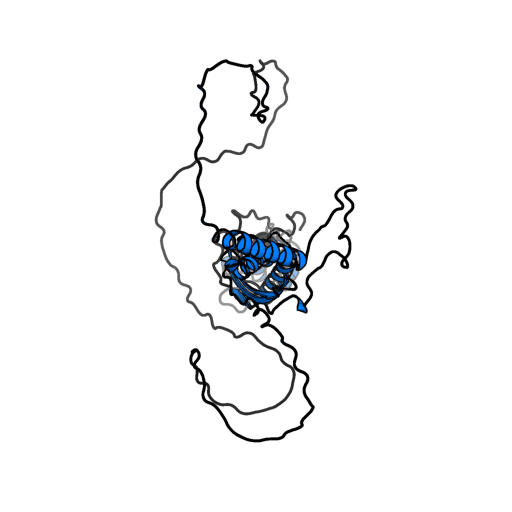TOM 2570 C C . VAL A 1 350 ? -18.692 -31.315 -17.197 1.00 22.95 350 VAL A C 1
ATOM 2572 O O . VAL A 1 350 ? -19.063 -31.409 -16.037 1.00 22.95 350 VAL A O 1
ATOM 2575 N N . ALA A 1 351 ? -19.081 -30.339 -18.031 1.00 23.27 351 ALA A N 1
ATOM 2576 C CA . ALA A 1 351 ? -20.224 -29.411 -17.942 1.00 23.27 351 ALA A CA 1
ATOM 2577 C C . ALA A 1 351 ? -20.396 -28.451 -16.737 1.00 23.27 351 ALA A C 1
ATOM 2579 O O . ALA A 1 351 ? -20.691 -28.824 -15.607 1.00 23.27 351 ALA A O 1
ATOM 2580 N N . VAL A 1 352 ? -20.409 -27.161 -17.084 1.00 21.22 352 VAL A N 1
ATOM 2581 C CA . VAL A 1 352 ? -21.028 -26.053 -16.335 1.00 21.22 352 VAL A CA 1
ATOM 2582 C C . VAL A 1 352 ? -22.527 -25.988 -16.689 1.00 21.22 352 VAL A C 1
ATOM 2584 O O . VAL A 1 352 ? -22.882 -26.227 -17.845 1.00 21.22 352 VAL A O 1
ATOM 2587 N N . PRO A 1 353 ? -23.407 -25.592 -15.753 1.00 24.59 353 PRO A N 1
ATOM 2588 C CA . PRO A 1 353 ? -24.230 -24.411 -16.024 1.00 24.59 353 PRO A CA 1
ATOM 2589 C C . PRO A 1 353 ? -24.256 -23.396 -14.869 1.00 24.59 353 PRO A C 1
ATOM 2591 O O . PRO A 1 353 ? -24.264 -23.725 -13.687 1.00 24.59 353 PRO A O 1
ATOM 2594 N N . VAL A 1 354 ? -24.302 -22.125 -15.259 1.00 21.23 354 VAL A N 1
ATOM 2595 C CA . VAL A 1 354 ? -24.414 -20.934 -14.403 1.00 21.23 354 VAL A CA 1
ATOM 2596 C C . VAL A 1 354 ? -25.899 -20.638 -14.141 1.00 21.23 354 VAL A C 1
ATOM 2598 O O . VAL A 1 354 ? -26.654 -20.720 -15.104 1.00 21.23 354 VAL A O 1
ATOM 2601 N N . PHE A 1 355 ? -26.314 -20.242 -12.920 1.00 21.98 355 PHE A N 1
ATOM 2602 C CA . PHE A 1 355 ? -27.055 -18.979 -12.633 1.00 21.98 355 PHE A CA 1
ATOM 2603 C C . PHE A 1 355 ? -27.696 -18.849 -11.221 1.00 21.98 355 PHE A C 1
ATOM 2605 O O . PHE A 1 355 ? -28.357 -19.753 -10.733 1.00 21.98 355 PHE A O 1
ATOM 2612 N N . ARG A 1 356 ? -27.585 -17.619 -10.679 1.00 22.38 356 ARG A N 1
ATOM 2613 C CA . ARG A 1 356 ? -28.473 -16.861 -9.749 1.00 22.38 356 ARG A CA 1
ATOM 2614 C C . ARG A 1 356 ? -28.940 -17.409 -8.379 1.00 22.38 356 ARG A C 1
ATOM 2616 O O . ARG A 1 356 ? -29.712 -18.346 -8.266 1.00 22.38 356 ARG A O 1
ATOM 2623 N N . GLN A 1 357 ? -28.620 -16.594 -7.362 1.00 21.45 357 GLN A N 1
ATOM 2624 C CA . GLN A 1 357 ? -29.521 -16.001 -6.347 1.00 21.45 357 GLN A CA 1
ATOM 2625 C C . GLN A 1 357 ? -30.983 -16.509 -6.277 1.00 21.45 357 GLN A C 1
ATOM 2627 O O . GLN A 1 357 ? -31.727 -16.310 -7.234 1.00 21.45 357 GLN A O 1
ATOM 2632 N N . ALA A 1 358 ? -31.453 -16.890 -5.076 1.00 24.06 358 ALA A N 1
ATOM 2633 C CA . ALA A 1 358 ? -32.380 -16.051 -4.284 1.00 24.06 358 ALA A CA 1
ATOM 2634 C C . ALA A 1 358 ? -32.789 -16.657 -2.915 1.00 24.06 358 ALA A C 1
ATOM 2636 O O . ALA A 1 358 ? -32.966 -17.855 -2.745 1.00 24.06 358 ALA A O 1
ATOM 2637 N N . THR A 1 359 ? -32.971 -15.748 -1.957 1.00 25.64 359 THR A N 1
ATOM 2638 C CA . THR A 1 359 ? -33.693 -15.787 -0.666 1.00 25.64 359 THR A CA 1
ATOM 2639 C C . THR A 1 359 ? -34.666 -16.931 -0.312 1.00 25.64 359 THR A C 1
ATOM 2641 O O . THR A 1 359 ? -35.602 -17.212 -1.047 1.00 25.64 359 THR A O 1
ATOM 2644 N N . ARG A 1 360 ? -34.541 -17.380 0.954 1.00 24.52 360 ARG A N 1
ATOM 2645 C CA . ARG A 1 360 ? -35.588 -17.702 1.964 1.00 24.52 360 ARG A CA 1
ATOM 2646 C C . ARG A 1 360 ? -36.960 -18.223 1.487 1.00 24.52 360 ARG A C 1
ATOM 2648 O O . ARG A 1 360 ? -37.731 -17.457 0.924 1.00 24.52 360 ARG A O 1
ATOM 2655 N N . LEU A 1 361 ? -37.384 -19.361 2.052 1.00 26.73 361 LEU A N 1
ATOM 2656 C CA . LEU A 1 361 ? -38.663 -19.457 2.785 1.00 26.73 361 LEU A CA 1
ATOM 2657 C C . LEU A 1 361 ? -38.684 -20.656 3.756 1.00 26.73 361 LEU A C 1
ATOM 2659 O O . LEU A 1 361 ? -37.760 -21.466 3.782 1.00 26.73 361 LEU A O 1
ATOM 2663 N N . SER A 1 362 ? -39.689 -20.699 4.630 1.00 26.81 362 SER A N 1
ATOM 2664 C CA . SER A 1 362 ? -39.691 -21.457 5.887 1.00 26.81 362 SER A CA 1
ATOM 2665 C C . SER A 1 362 ? -40.643 -22.659 5.923 1.00 26.81 362 SER A C 1
ATOM 2667 O O . SER A 1 362 ? -41.832 -22.484 5.684 1.00 26.81 362 SER A O 1
ATOM 2669 N N . GLY A 1 363 ? -40.142 -23.791 6.435 1.00 25.00 363 GLY A N 1
ATOM 2670 C CA . GLY A 1 363 ? -40.862 -24.694 7.348 1.00 25.00 363 GLY A CA 1
ATOM 2671 C C . GLY A 1 363 ? -41.858 -25.714 6.775 1.00 25.00 363 GLY A C 1
ATOM 2672 O O . GLY A 1 363 ? -42.829 -25.339 6.143 1.00 25.00 363 GLY A O 1
ATOM 2673 N N . VAL A 1 364 ? -41.671 -26.988 7.155 1.00 27.11 364 VAL A N 1
ATOM 2674 C CA . VAL A 1 364 ? -42.691 -27.986 7.572 1.00 27.11 364 VAL A CA 1
ATOM 2675 C C . VAL A 1 364 ? -41.963 -29.054 8.430 1.00 27.11 364 VAL A C 1
ATOM 2677 O O . VAL A 1 364 ? -40.747 -29.214 8.325 1.00 27.11 364 VAL A O 1
ATOM 2680 N N . ARG A 1 365 ? -42.670 -29.725 9.354 1.00 25.56 365 ARG A N 1
ATOM 2681 C CA . ARG A 1 365 ? -42.131 -30.687 10.347 1.00 25.56 365 ARG A CA 1
ATOM 2682 C C . ARG A 1 365 ? -42.093 -32.149 9.846 1.00 25.56 365 ARG A C 1
ATOM 2684 O O . ARG A 1 365 ? -43.039 -32.542 9.183 1.00 25.56 365 ARG A O 1
ATOM 2691 N N . ALA A 1 366 ? -41.057 -32.896 10.282 1.00 27.67 366 ALA A N 1
ATOM 2692 C CA . ALA A 1 366 ? -41.012 -34.214 10.990 1.00 27.67 366 ALA A CA 1
ATOM 2693 C C . ALA A 1 366 ? -42.063 -35.328 10.685 1.00 27.67 366 ALA A C 1
ATOM 2695 O O . ALA A 1 366 ? -43.190 -34.985 10.345 1.00 27.67 366 ALA A O 1
ATOM 2696 N N . PRO A 1 367 ? -41.799 -36.647 10.926 1.00 39.97 367 PRO A N 1
ATOM 2697 C CA . PRO A 1 367 ? -40.878 -37.271 11.912 1.00 39.97 367 PRO A CA 1
ATOM 2698 C C . PRO A 1 367 ? -39.969 -38.379 11.276 1.00 39.97 367 PRO A C 1
ATOM 2700 O O . PRO A 1 367 ? -39.716 -38.275 10.085 1.00 39.97 367 PRO A O 1
ATOM 2703 N N . ALA A 1 368 ? -39.374 -39.409 11.920 1.00 26.72 368 ALA A N 1
ATOM 2704 C CA . ALA A 1 368 ? -39.436 -39.981 13.284 1.00 26.72 368 ALA A CA 1
ATOM 2705 C C . ALA A 1 368 ? -38.153 -40.776 13.677 1.00 26.72 368 ALA A C 1
ATOM 2707 O O . ALA A 1 368 ? -37.335 -41.081 12.818 1.00 26.72 368 ALA A O 1
ATOM 2708 N N . GLY A 1 369 ? -38.052 -41.197 14.954 1.00 26.28 369 GLY A N 1
ATOM 2709 C CA . GLY A 1 369 ? -37.017 -42.103 15.510 1.00 26.28 369 GLY A CA 1
ATOM 2710 C C . GLY A 1 369 ? -35.764 -41.362 16.007 1.00 26.28 369 GLY A C 1
ATOM 2711 O O . GLY A 1 369 ? -35.195 -40.575 15.270 1.00 26.28 369 GLY A O 1
ATOM 2712 N N . GLY A 1 370 ? -35.272 -41.485 17.243 1.00 25.73 370 GLY A N 1
ATOM 2713 C CA . GLY A 1 370 ? -35.406 -42.514 18.286 1.00 25.73 370 GLY A CA 1
ATOM 2714 C C . GLY A 1 370 ? -33.972 -42.849 18.735 1.00 25.73 370 GLY A C 1
ATOM 2715 O O . GLY A 1 370 ? -33.203 -43.355 17.935 1.00 25.73 370 GLY A O 1
ATOM 2716 N N . ALA A 1 371 ? -33.503 -42.470 19.926 1.00 30.11 371 ALA A N 1
ATOM 2717 C CA . ALA A 1 371 ? -33.822 -43.134 21.191 1.00 30.11 371 ALA A CA 1
ATOM 2718 C C . ALA A 1 371 ? -33.692 -42.201 22.419 1.00 30.11 371 ALA A C 1
ATOM 2720 O O . ALA A 1 371 ? -33.224 -41.070 22.323 1.00 30.11 371 ALA A O 1
ATOM 2721 N N . ARG A 1 372 ? -34.133 -42.687 23.588 1.00 27.47 372 ARG A N 1
ATOM 2722 C CA . ARG A 1 372 ? -34.141 -41.955 24.867 1.00 27.47 372 ARG A CA 1
ATOM 2723 C C . ARG A 1 372 ? -32.921 -42.305 25.724 1.00 27.47 372 ARG A C 1
ATOM 2725 O O . ARG A 1 372 ? -32.543 -43.470 25.781 1.00 27.47 372 ARG A O 1
ATOM 2732 N N . TYR A 1 373 ? -32.480 -41.357 26.546 1.00 25.20 373 TYR A N 1
ATOM 2733 C CA . TYR A 1 373 ? -32.068 -41.660 27.920 1.00 25.20 373 TYR A CA 1
ATOM 2734 C C . TYR A 1 373 ? -32.623 -40.576 28.853 1.00 25.20 373 TYR A C 1
ATOM 2736 O O . TYR A 1 373 ? -32.642 -39.402 28.485 1.00 25.20 373 TYR A O 1
ATOM 2744 N N . GLN A 1 374 ? -33.151 -40.962 30.017 1.00 27.03 374 GLN A N 1
ATOM 2745 C CA . GLN A 1 374 ? -33.748 -40.036 30.985 1.00 27.03 374 GLN A CA 1
ATOM 2746 C C . GLN A 1 374 ? -32.790 -39.796 32.156 1.00 27.03 374 GLN A C 1
ATOM 2748 O O . GLN A 1 374 ? -32.279 -40.745 32.743 1.00 27.03 374 GLN A O 1
ATOM 2753 N N . GLY A 1 375 ? -32.612 -38.526 32.520 1.00 26.19 375 GLY A N 1
ATOM 2754 C CA . GLY A 1 375 ? -32.045 -38.068 33.789 1.00 26.19 375 GLY A CA 1
ATOM 2755 C C . GLY A 1 375 ? -32.993 -37.028 34.390 1.00 26.19 375 GLY A C 1
ATOM 2756 O O . GLY A 1 375 ? -33.597 -36.250 33.652 1.00 26.19 375 GLY A O 1
ATOM 2757 N N . SER A 1 376 ? -33.210 -37.079 35.703 1.00 28.89 376 SER A N 1
ATOM 2758 C CA . SER A 1 376 ? -34.324 -36.403 36.380 1.00 28.89 376 SER A CA 1
ATOM 2759 C C . SER A 1 376 ? -34.158 -34.888 36.570 1.00 28.89 376 SER A C 1
ATOM 2761 O O . SER A 1 376 ? -33.062 -34.338 36.561 1.00 28.89 376 SER A O 1
ATOM 2763 N N . SER A 1 377 ? -35.298 -34.232 36.773 1.00 25.52 377 SER A N 1
ATOM 2764 C CA . SER A 1 377 ? -35.509 -32.784 36.841 1.00 25.52 377 SER A CA 1
ATOM 2765 C C . SER A 1 377 ? -34.965 -32.069 38.082 1.00 25.52 377 SER A C 1
ATOM 2767 O O . SER A 1 377 ? -35.179 -32.528 39.203 1.00 25.52 377 SER A O 1
ATOM 2769 N N . SER A 1 378 ? -34.526 -30.823 37.893 1.00 26.45 378 SER A N 1
ATOM 2770 C CA . SER A 1 378 ? -34.823 -29.724 38.822 1.00 26.45 378 SER A CA 1
ATOM 2771 C C . SER A 1 378 ? -35.168 -28.455 38.031 1.00 26.45 378 SER A C 1
ATOM 2773 O O . SER A 1 378 ? -34.494 -28.090 37.071 1.00 26.45 378 SER A O 1
ATOM 2775 N N . THR A 1 379 ? -36.282 -27.812 38.378 1.00 28.39 379 THR A N 1
ATOM 2776 C CA . THR A 1 379 ? -36.773 -26.602 37.703 1.00 28.39 379 THR A CA 1
ATOM 2777 C C . THR A 1 379 ? -36.171 -25.346 38.321 1.00 28.39 379 THR A C 1
ATOM 2779 O O . THR A 1 379 ? -36.413 -25.072 39.496 1.00 28.39 379 THR A O 1
ATOM 2782 N N . SER A 1 380 ? -35.497 -24.523 37.521 1.00 26.69 380 SER A N 1
ATOM 2783 C CA . SER A 1 380 ? -35.246 -23.117 37.848 1.00 26.69 380 SER A CA 1
ATOM 2784 C C . SER A 1 380 ? -35.451 -22.240 36.612 1.00 26.69 380 SER A C 1
ATOM 2786 O O . SER A 1 380 ? -35.177 -22.633 35.479 1.00 26.69 380 SER A O 1
ATOM 2788 N N . SER A 1 381 ? -36.029 -21.060 36.826 1.00 33.28 381 SER A N 1
ATOM 2789 C CA . SER A 1 381 ? -36.390 -20.118 35.770 1.00 33.28 381 SER A CA 1
ATOM 2790 C C . SER A 1 381 ? -35.162 -19.381 35.239 1.00 33.28 381 SER A C 1
ATOM 2792 O O . SER A 1 381 ? -34.528 -18.638 35.989 1.00 33.28 381 SER A O 1
ATOM 2794 N N . THR A 1 382 ? -34.881 -19.491 33.943 1.00 29.30 382 THR A N 1
ATOM 2795 C CA . THR A 1 382 ? -33.907 -18.638 33.252 1.00 29.30 382 THR A CA 1
ATOM 2796 C C . THR A 1 382 ? -34.621 -17.683 32.301 1.00 29.30 382 THR A C 1
ATOM 2798 O O . THR A 1 382 ? -35.427 -18.081 31.461 1.00 29.30 382 THR A O 1
ATOM 2801 N N . GLY A 1 383 ? -34.358 -16.385 32.477 1.00 29.28 383 GLY A N 1
ATOM 2802 C CA . GLY A 1 383 ? -34.861 -15.347 31.581 1.00 29.28 383 GLY A CA 1
ATOM 2803 C C . GLY A 1 383 ? -34.230 -15.458 30.194 1.00 29.28 383 GLY A C 1
ATOM 2804 O O . GLY A 1 383 ? -33.131 -15.988 30.041 1.00 29.28 383 GLY A O 1
ATOM 2805 N N . ALA A 1 384 ? -34.919 -14.941 29.178 1.00 31.66 384 ALA A N 1
ATOM 2806 C CA . ALA A 1 384 ? -34.382 -14.900 27.825 1.00 31.66 384 ALA A CA 1
ATOM 2807 C C . ALA A 1 384 ? -33.121 -14.019 27.775 1.00 31.66 384 ALA A C 1
ATOM 2809 O O . ALA A 1 384 ? -33.209 -12.809 27.998 1.00 31.66 384 ALA A O 1
ATOM 2810 N N . SER A 1 385 ? -31.968 -14.611 27.449 1.00 32.31 385 SER A N 1
ATOM 2811 C CA . SER A 1 385 ? -30.761 -13.842 27.138 1.00 32.31 385 SER A CA 1
ATOM 2812 C C . SER A 1 385 ? -31.040 -12.877 25.977 1.00 32.31 385 SER A C 1
ATOM 2814 O O . SER A 1 385 ? -31.705 -13.271 25.009 1.00 32.31 385 SER A O 1
ATOM 2816 N N . PRO A 1 386 ? -30.547 -11.626 26.032 1.00 42.66 386 PRO A N 1
ATOM 2817 C CA . PRO A 1 386 ? -30.665 -10.711 24.907 1.00 42.66 386 PRO A CA 1
ATOM 2818 C C . PRO A 1 386 ? -29.964 -11.309 23.682 1.00 42.66 386 PRO A C 1
ATOM 2820 O O . PRO A 1 386 ? -28.860 -11.843 23.777 1.00 42.66 386 PRO A O 1
ATOM 2823 N N . LYS A 1 387 ? -30.624 -11.244 22.521 1.00 41.50 387 LYS A N 1
ATOM 2824 C CA . LYS A 1 387 ? -30.027 -11.684 21.253 1.00 41.50 387 LYS A CA 1
ATOM 2825 C C . LYS A 1 387 ? -28.850 -10.761 20.893 1.00 41.50 387 LYS A C 1
ATOM 2827 O O . LYS A 1 387 ? -28.970 -9.558 21.135 1.00 41.50 387 LYS A O 1
ATOM 2832 N N . PRO A 1 388 ? -27.765 -11.281 20.289 1.00 43.44 388 PRO A N 1
ATOM 2833 C CA . PRO A 1 388 ? -26.661 -10.448 19.819 1.00 43.44 388 PRO A CA 1
ATOM 2834 C C . PRO A 1 388 ? -27.150 -9.426 18.786 1.00 43.44 388 PRO A C 1
ATOM 2836 O O . PRO A 1 388 ? -28.014 -9.727 17.953 1.00 43.44 388 PRO A O 1
ATOM 2839 N N . LEU A 1 389 ? 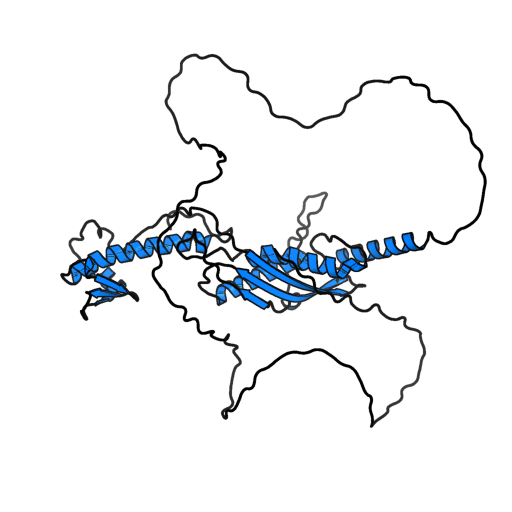-26.595 -8.216 18.849 1.00 53.25 389 LEU A N 1
ATOM 2840 C CA . LEU A 1 389 ? -26.887 -7.136 17.910 1.00 53.25 389 LEU A CA 1
ATOM 2841 C C . LEU A 1 389 ? -26.059 -7.356 16.636 1.00 53.25 389 LEU A C 1
ATOM 2843 O O . LEU A 1 389 ? -24.870 -7.056 16.611 1.00 53.25 389 LEU A O 1
ATOM 2847 N N . LYS A 1 390 ? -26.697 -7.896 15.590 1.00 41.19 390 LYS A N 1
ATOM 2848 C CA . LYS A 1 390 ? -26.097 -8.091 14.259 1.00 41.19 390 LYS A CA 1
ATOM 2849 C C . LYS A 1 390 ? -26.590 -7.006 13.298 1.00 41.19 390 LYS A C 1
ATOM 2851 O O . LYS A 1 390 ? -27.783 -6.988 12.980 1.00 41.19 390 LYS A O 1
ATOM 2856 N N . ARG A 1 391 ? -25.705 -6.129 12.812 1.00 52.66 391 ARG A N 1
ATOM 2857 C CA . ARG A 1 391 ? -26.011 -5.109 11.788 1.00 52.66 391 ARG A CA 1
ATOM 2858 C C . ARG A 1 391 ? -24.839 -4.881 10.827 1.00 52.66 391 ARG A C 1
ATOM 2860 O O . ARG A 1 391 ? -23.701 -5.222 11.117 1.00 52.66 391 ARG A O 1
ATOM 2867 N N . VAL A 1 392 ? -25.170 -4.326 9.661 1.00 38.97 392 VAL A N 1
ATOM 2868 C CA . VAL A 1 392 ? -24.284 -4.122 8.507 1.00 38.97 392 VAL A CA 1
ATOM 2869 C C . VAL A 1 392 ? -24.149 -2.617 8.284 1.00 38.97 392 VAL A C 1
ATOM 2871 O O . VAL A 1 392 ? -25.057 -2.007 7.712 1.00 38.97 392 VAL A O 1
ATOM 2874 N N . ALA A 1 393 ? -23.038 -2.010 8.694 1.00 40.91 393 ALA A N 1
ATOM 2875 C CA . ALA A 1 393 ? -22.767 -0.620 8.344 1.00 40.91 393 ALA A CA 1
ATOM 2876 C C . ALA A 1 393 ? -22.148 -0.523 6.949 1.00 40.91 393 ALA A C 1
ATOM 2878 O O . ALA A 1 393 ? -21.420 -1.404 6.503 1.00 40.91 393 ALA A O 1
ATOM 2879 N N . ARG A 1 394 ? -22.433 0.573 6.245 1.00 35.09 394 ARG A N 1
ATOM 2880 C CA . ARG A 1 394 ? -21.822 0.894 4.951 1.00 35.09 394 ARG A CA 1
ATOM 2881 C C . ARG A 1 394 ? -21.271 2.305 5.029 1.00 35.09 394 ARG A C 1
ATOM 2883 O O . ARG A 1 394 ? -22.050 3.244 5.180 1.00 35.09 394 ARG A O 1
ATOM 2890 N N . THR A 1 395 ? -19.955 2.439 4.919 1.00 36.47 395 THR A N 1
ATOM 2891 C CA . THR A 1 395 ? -19.272 3.734 4.906 1.00 36.47 395 THR A CA 1
ATOM 2892 C C . THR A 1 395 ? -18.669 3.959 3.521 1.00 36.47 395 THR A C 1
ATOM 2894 O O . THR A 1 395 ? -18.049 3.064 2.959 1.00 36.47 395 THR A O 1
ATOM 2897 N N . LEU A 1 396 ? -18.879 5.151 2.967 1.00 28.97 396 LEU A N 1
ATOM 2898 C CA . LEU A 1 396 ? -18.157 5.669 1.803 1.00 28.97 396 LEU A CA 1
ATOM 2899 C C . LEU A 1 396 ? -17.106 6.657 2.328 1.00 28.97 396 LEU A C 1
ATOM 2901 O O . LEU A 1 396 ? -17.446 7.443 3.218 1.00 28.97 396 LEU A O 1
ATOM 2905 N N . LEU A 1 397 ? -15.874 6.605 1.808 1.00 37.56 397 LEU A N 1
ATOM 2906 C CA . LEU A 1 397 ? -14.753 7.477 2.193 1.00 37.56 397 LEU A CA 1
ATOM 2907 C C . LEU A 1 397 ? -14.066 8.055 0.950 1.00 37.56 397 LEU A C 1
ATOM 2909 O O . LEU A 1 397 ? -13.465 7.260 0.198 1.00 37.56 397 LEU A O 1
#